Protein AF-G0QC48-F1 (afdb_monomer_lite)

Secondary structure (DSSP, 8-state):
------------HHHHHHHHHTT--HHHHHHHHHHHHHTTTPPPHHHHHHHHHTGGGTTT-EEEE-SS-EEEEEEEEETTEEEEEEE--SSEEEEE-STTSSHHHHHHHHHHHH---TTS-GGGTBPTT-SEEEEEEEETTEEEEEEEETT----------EEEESTTTTS-HHHHHHHHHHHHHH--S-EEEEES-GGGGGG-SEEEEPPPHHHHHHHHHHHHHHHHHHHHHHHHHHHHHHHHHHHHHHHHHHHHHHHHHHHHHHHHHHHHHHHHHHHHHHHHHHHHHHHHHHHHHHHHHHSHHHHHHHHHHHHHHHHHHHHHHHHHHHHHHHHHHHHHHHHHHHHHHHHHHHHHHHHHHHHHHHHHHHHHHHHHHHHHHHHHHHHHHHHHHHHTT-

Foldseek 3Di:
DDDPPDPDDDDDVVVVVVCVVVVHDVVVVVVVVCCVVVVPPPQDPLNVVVCVLLPLLPPPKDKDFAAFDWQWKWKDQWAQDNIDIGGDDKAEEEEEEDPPLCLVLVLVLVCVLGFLCQPPPQVPGGYPPDQKMWMWTHTPVDIRIDIGGPDDGDDGDDDGDIEMEASQVPHDPVVVVVSSVVCRVSPNTYYYYYHHDPVCVVVGPHYHYRDHPVVVVVVVVVVVVVVVVVVVVVVVVVVVVVVVVVVVVVVVVVVVVVVVVVVVVVVVVVVVVVVVVVVVVVVVVVVVVVVVVVVVVVVVPPPDPPVVVVVVVVVVVVVVVVVVVVVVVVVVVVVVVVVVVVVVVVVVVVVVVVVVVVVVVVVVVVVVVVVVVVVVVVVVVVVVVVVVVVPVVPPVPD

pLDDT: mean 70.67, std 15.22, range [28.33, 93.12]

Radius of gyration: 98.23 Å; chains: 1; bounding box: 223×50×259 Å

Sequence (398 aa):
MGEKTKATLYLEEDLVGRAKESDLNMSKIANNALKQQFGIGRETSKQKNLRELLKDVDEDGRLYSFGFKIAGLELENIRAFDELSLDFQDGLNVIYGPNGTGKSSVIQGIASAVTHNATEADDGLLKHDQDSGSAKVRLEKSVMFRQFDRGNQYDSGENSVLLLDTPFAGYGDEYSREMLDRLKKDFDSQIILTTLDGELTDMADNSIRLRSFTEERLVEVRDRIADTENELSYHKERLADVTSEIDELEEEIENLQASRHELGSLEDEREEVQQSIEKTRASVDETRERLESVEASLEDADSERKIGMLEERRDNLSEQLHRESEQLEEYSRRLEDIESDISELDDESENLQDLRDHLEEKLEKRRELEESIEMLKRKHADLCEEHAEIKEAMEVSK

Structure (mmCIF, N/CA/C/O backbone):
data_AF-G0QC48-F1
#
_entry.id   AF-G0QC48-F1
#
loop_
_atom_site.group_PDB
_atom_site.id
_atom_site.type_symbol
_atom_site.label_atom_id
_atom_site.label_alt_id
_atom_site.label_comp_id
_atom_site.label_asym_id
_atom_site.label_entity_id
_atom_site.label_seq_id
_atom_site.pdbx_PDB_ins_code
_atom_site.Cartn_x
_atom_site.Cartn_y
_atom_site.Cartn_z
_atom_site.occupancy
_atom_site.B_iso_or_equiv
_atom_site.auth_seq_id
_atom_site.auth_comp_id
_atom_site.auth_asym_id
_atom_site.auth_atom_id
_atom_site.pdbx_PDB_model_num
ATOM 1 N N . MET A 1 1 ? 50.191 -24.811 -55.128 1.00 35.31 1 MET A N 1
ATOM 2 C CA . MET A 1 1 ? 51.023 -24.648 -56.343 1.00 35.31 1 MET A CA 1
ATOM 3 C C . MET A 1 1 ? 50.129 -24.845 -57.555 1.00 35.31 1 MET A C 1
ATOM 5 O O . MET A 1 1 ? 49.633 -25.948 -57.721 1.00 35.31 1 MET A O 1
ATOM 9 N N . GLY A 1 2 ? 49.878 -23.805 -58.355 1.00 36.72 2 GLY A N 1
ATOM 10 C CA . GLY A 1 2 ? 49.155 -23.963 -59.622 1.00 36.72 2 GLY A CA 1
ATOM 11 C C . GLY A 1 2 ? 50.062 -24.562 -60.699 1.00 36.72 2 GLY A C 1
ATOM 12 O O . GLY A 1 2 ? 51.227 -24.171 -60.806 1.00 36.72 2 GLY A O 1
ATOM 13 N N . GLU A 1 3 ? 49.549 -25.508 -61.484 1.00 34.41 3 GLU A N 1
ATOM 14 C CA . GLU A 1 3 ? 50.292 -26.085 -62.605 1.00 34.41 3 GLU A CA 1
ATOM 15 C C . GLU A 1 3 ? 50.583 -25.019 -63.667 1.00 34.41 3 GLU A C 1
ATOM 17 O O . GLU A 1 3 ? 49.679 -24.429 -64.258 1.00 34.41 3 GLU A O 1
ATOM 22 N N . LYS A 1 4 ? 51.869 -24.797 -63.958 1.00 32.19 4 LYS A N 1
ATOM 23 C CA . LYS A 1 4 ? 52.279 -24.033 -65.139 1.00 32.19 4 LYS A CA 1
ATOM 24 C C . LYS A 1 4 ? 52.025 -24.893 -66.375 1.00 32.19 4 LYS A C 1
ATOM 26 O O . LYS A 1 4 ? 52.878 -25.709 -66.731 1.00 32.19 4 LYS A O 1
ATOM 31 N N . THR A 1 5 ? 50.890 -24.689 -67.039 1.00 35.16 5 THR A N 1
ATOM 32 C CA . THR A 1 5 ? 50.583 -25.268 -68.354 1.00 35.16 5 THR A CA 1
ATOM 33 C C . THR A 1 5 ? 51.610 -24.806 -69.389 1.00 35.16 5 THR A C 1
ATOM 35 O O . THR A 1 5 ? 51.485 -23.765 -70.033 1.00 35.16 5 THR A O 1
ATOM 38 N N . LYS A 1 6 ? 52.680 -25.592 -69.552 1.00 35.59 6 LYS A N 1
ATOM 39 C CA . LYS A 1 6 ? 53.663 -25.398 -70.618 1.00 35.59 6 LYS A CA 1
ATOM 40 C C . LYS A 1 6 ? 53.018 -25.755 -71.955 1.00 35.59 6 LYS A C 1
ATOM 42 O O . LYS A 1 6 ? 52.910 -26.929 -72.295 1.00 35.59 6 LYS A O 1
ATOM 47 N N . ALA A 1 7 ? 52.637 -24.742 -72.726 1.00 41.44 7 ALA A N 1
ATOM 48 C CA . ALA A 1 7 ? 52.354 -24.917 -74.143 1.00 41.44 7 ALA A CA 1
ATOM 49 C C . ALA A 1 7 ? 53.651 -25.333 -74.863 1.00 41.44 7 ALA A C 1
ATOM 51 O O . ALA A 1 7 ? 54.568 -24.526 -75.033 1.00 41.44 7 ALA A O 1
ATOM 52 N N . THR A 1 8 ? 53.747 -26.603 -75.253 1.00 46.78 8 THR A N 1
ATOM 53 C CA . THR A 1 8 ? 54.908 -27.136 -75.977 1.00 46.78 8 THR A CA 1
ATOM 54 C C . THR A 1 8 ? 54.775 -26.811 -77.462 1.00 46.78 8 THR A C 1
ATOM 56 O O . THR A 1 8 ? 54.132 -27.537 -78.217 1.00 46.78 8 THR A O 1
ATOM 59 N N . LEU A 1 9 ? 55.380 -25.700 -77.883 1.00 54.69 9 LEU A N 1
ATOM 60 C CA . LEU A 1 9 ? 55.543 -25.361 -79.296 1.00 54.69 9 LEU A CA 1
ATOM 61 C C . LEU A 1 9 ? 56.585 -26.288 -79.931 1.00 54.69 9 LEU A C 1
ATOM 63 O O . LEU A 1 9 ? 57.765 -26.229 -79.586 1.00 54.69 9 LEU A O 1
ATOM 67 N N . TYR A 1 10 ? 56.145 -27.123 -80.872 1.00 53.78 10 TYR A N 1
ATOM 68 C CA . TYR A 1 10 ? 57.042 -27.883 -81.737 1.00 53.78 10 TYR A CA 1
ATOM 69 C C . TYR A 1 10 ? 57.706 -26.926 -82.733 1.00 53.78 10 TYR A C 1
ATOM 71 O O . TYR A 1 10 ? 57.051 -26.384 -83.621 1.00 53.78 10 TYR A O 1
ATOM 79 N N . LEU A 1 11 ? 59.007 -26.708 -82.554 1.00 61.16 11 LEU A N 1
ATOM 80 C CA . LEU A 1 11 ? 59.879 -26.010 -83.496 1.00 61.16 11 LEU A CA 1
ATOM 81 C C . LEU A 1 11 ? 60.724 -27.056 -84.232 1.00 61.16 11 LEU A C 1
ATOM 83 O O . LEU A 1 11 ? 61.156 -28.030 -83.616 1.00 61.16 11 LEU A O 1
ATOM 87 N N . GLU A 1 12 ? 60.968 -26.854 -85.526 1.00 64.69 12 GLU A N 1
ATOM 88 C CA . GLU A 1 12 ? 61.819 -27.747 -86.324 1.00 64.69 12 GLU A CA 1
ATOM 89 C C . GLU A 1 12 ? 63.252 -27.788 -85.762 1.00 64.69 12 GLU A C 1
ATOM 91 O O . GLU A 1 12 ? 63.809 -26.751 -85.384 1.00 64.69 12 GLU A O 1
ATOM 96 N N . GLU A 1 13 ? 63.864 -28.976 -85.704 1.00 61.56 13 GLU A N 1
ATOM 97 C CA . GLU A 1 13 ? 65.169 -29.170 -85.047 1.00 61.56 13 GLU A CA 1
ATOM 98 C C . GLU A 1 13 ? 66.283 -28.304 -85.663 1.00 61.56 13 GLU A C 1
ATOM 100 O O . GLU A 1 13 ? 67.092 -27.740 -84.924 1.00 61.56 13 GLU A O 1
ATOM 105 N N . ASP A 1 14 ? 66.263 -28.095 -86.983 1.00 65.75 14 ASP A N 1
ATOM 106 C CA . ASP A 1 14 ? 67.197 -27.220 -87.710 1.00 65.75 14 ASP A CA 1
ATOM 107 C C . ASP A 1 14 ? 67.152 -25.755 -87.232 1.00 65.75 14 ASP A C 1
ATOM 109 O O . ASP A 1 14 ? 68.189 -25.088 -87.139 1.00 65.75 14 ASP A O 1
ATOM 113 N N . LEU A 1 15 ? 65.965 -25.241 -86.885 1.00 64.81 15 LEU A N 1
ATOM 114 C CA . LEU A 1 15 ? 65.803 -23.888 -86.340 1.00 64.81 15 LEU A CA 1
ATOM 115 C C . LEU A 1 15 ? 66.321 -23.801 -84.900 1.00 64.81 15 LEU A C 1
ATOM 117 O O . LEU A 1 15 ? 66.942 -22.805 -84.526 1.00 64.81 15 LEU A O 1
ATOM 121 N N . VAL A 1 16 ? 66.110 -24.849 -84.099 1.00 63.38 16 VAL A N 1
ATOM 122 C CA . VAL A 1 16 ? 66.624 -24.928 -82.722 1.00 63.38 16 VAL A CA 1
ATOM 123 C C . VAL A 1 16 ? 68.153 -25.052 -82.707 1.00 63.38 16 VAL A C 1
ATOM 125 O O . VAL A 1 16 ? 68.798 -24.451 -81.845 1.00 63.38 16 VAL A O 1
ATOM 128 N N . GLY A 1 17 ? 68.740 -25.776 -83.665 1.00 63.16 17 GLY A N 1
ATOM 129 C CA . GLY A 1 17 ? 70.189 -25.868 -83.861 1.00 63.16 17 GLY A CA 1
ATOM 130 C C . GLY A 1 17 ? 70.817 -24.506 -84.162 1.00 63.16 17 GLY A C 1
ATOM 131 O O . GLY A 1 17 ? 71.626 -24.012 -83.376 1.00 63.16 17 GLY A O 1
ATOM 132 N N . ARG A 1 18 ? 70.367 -23.841 -85.235 1.00 68.38 18 ARG A N 1
ATOM 133 C CA . ARG A 1 18 ? 70.901 -22.528 -85.654 1.00 68.38 18 ARG A CA 1
ATOM 134 C C . ARG A 1 18 ? 70.722 -21.432 -84.602 1.00 68.38 18 ARG A C 1
ATOM 136 O O . ARG A 1 18 ? 71.578 -20.559 -84.463 1.00 68.38 18 ARG A O 1
ATOM 143 N N . ALA A 1 19 ? 69.630 -21.470 -83.837 1.00 62.47 19 ALA A N 1
ATOM 144 C CA . ALA A 1 19 ? 69.401 -20.502 -82.768 1.00 62.47 19 ALA A CA 1
ATOM 145 C C . ALA A 1 19 ? 70.365 -20.677 -81.582 1.00 62.47 19 ALA A C 1
ATOM 147 O O . ALA A 1 19 ? 70.787 -19.678 -81.003 1.00 62.47 19 ALA A O 1
ATOM 148 N N . LYS A 1 20 ? 70.758 -21.918 -81.251 1.00 65.50 20 LYS A N 1
ATOM 149 C CA . LYS A 1 20 ? 71.788 -22.191 -80.231 1.00 65.50 20 LYS A CA 1
ATOM 150 C C . LYS A 1 20 ? 73.176 -21.730 -80.672 1.00 65.50 20 LYS A C 1
ATOM 152 O O . LYS A 1 20 ? 73.901 -21.175 -79.858 1.00 65.50 20 LYS A O 1
ATOM 157 N N . GLU A 1 21 ? 73.527 -21.910 -81.945 1.00 72.00 21 GLU A N 1
ATOM 158 C CA . GLU A 1 21 ? 74.796 -21.409 -82.505 1.00 72.00 21 GLU A CA 1
ATOM 159 C C . GLU A 1 21 ? 74.874 -19.871 -82.530 1.00 72.00 21 GLU A C 1
ATOM 161 O O . GLU A 1 21 ? 75.965 -19.309 -82.507 1.00 72.00 21 GLU A O 1
ATOM 166 N N . SER A 1 22 ? 73.721 -19.193 -82.539 1.00 69.31 22 SER A N 1
ATOM 167 C CA . SER A 1 22 ? 73.606 -17.727 -82.598 1.00 69.31 22 SER A CA 1
ATOM 168 C C . SER A 1 22 ? 73.325 -17.058 -81.238 1.00 69.31 22 SER A C 1
ATOM 170 O O . SER A 1 22 ? 73.040 -15.864 -81.205 1.00 69.31 22 SER A O 1
ATOM 172 N N . ASP A 1 23 ? 73.336 -17.820 -80.137 1.00 66.81 23 ASP A N 1
ATOM 173 C CA . ASP A 1 23 ? 72.950 -17.397 -78.772 1.00 66.81 23 ASP A CA 1
ATOM 174 C C . ASP A 1 23 ? 71.567 -16.700 -78.681 1.00 66.81 23 ASP A C 1
ATOM 176 O O . ASP A 1 23 ? 71.320 -15.782 -77.894 1.00 66.81 23 ASP A O 1
ATOM 180 N N . LEU A 1 24 ? 70.616 -17.136 -79.519 1.00 64.69 24 LEU A N 1
ATOM 181 C CA . LEU A 1 24 ? 69.270 -16.568 -79.596 1.00 64.69 24 LEU A CA 1
ATOM 182 C C . LEU A 1 24 ? 68.281 -17.343 -78.717 1.00 64.69 24 LEU A C 1
ATOM 184 O O . LEU A 1 24 ? 67.951 -18.505 -78.963 1.00 64.69 24 LEU A O 1
ATOM 188 N N . ASN A 1 25 ? 67.722 -16.667 -77.710 1.00 71.81 25 ASN A N 1
ATOM 189 C CA . ASN A 1 25 ? 66.714 -17.250 -76.824 1.00 71.81 25 ASN A CA 1
ATOM 190 C C . ASN A 1 25 ? 65.349 -17.391 -77.530 1.00 71.81 25 ASN A C 1
ATOM 192 O O . ASN A 1 25 ? 64.487 -16.509 -77.455 1.00 71.81 25 ASN A O 1
ATOM 196 N N . MET A 1 26 ? 65.145 -18.532 -78.194 1.00 60.62 26 MET A N 1
ATOM 197 C CA . MET A 1 26 ? 63.931 -18.846 -78.961 1.00 60.62 26 MET A CA 1
ATOM 198 C C . MET A 1 26 ? 62.640 -18.738 -78.145 1.00 60.62 26 MET A C 1
ATOM 200 O O . MET A 1 26 ? 61.640 -18.256 -78.667 1.00 60.62 26 MET A O 1
ATOM 204 N N . SER A 1 27 ? 62.648 -19.095 -76.858 1.00 57.28 27 SER A N 1
ATOM 205 C CA . SER A 1 27 ? 61.470 -18.960 -75.985 1.00 57.28 27 SER A CA 1
ATOM 206 C C . SER A 1 27 ? 61.060 -17.499 -75.771 1.00 57.28 27 SER A C 1
ATOM 208 O O . SER A 1 27 ? 59.871 -17.202 -75.646 1.00 57.28 27 SER A O 1
ATOM 210 N N . LYS A 1 28 ? 62.032 -16.576 -75.744 1.00 59.72 28 LYS A N 1
ATOM 211 C CA . LYS A 1 28 ? 61.796 -15.128 -75.645 1.00 59.72 28 LYS A CA 1
ATOM 212 C C . LYS A 1 28 ? 61.317 -14.550 -76.980 1.00 59.72 28 LYS A C 1
ATOM 214 O O . LYS A 1 28 ? 60.398 -13.736 -76.987 1.00 59.72 28 LYS A O 1
ATOM 219 N N . ILE A 1 29 ? 61.883 -15.012 -78.098 1.00 67.50 29 ILE A N 1
ATOM 220 C CA . ILE A 1 29 ? 61.467 -14.612 -79.454 1.00 67.50 29 ILE A CA 1
ATOM 221 C C . ILE A 1 29 ? 60.038 -15.092 -79.743 1.00 67.50 29 ILE A C 1
ATOM 223 O O . ILE A 1 29 ? 59.205 -14.285 -80.143 1.00 67.50 29 ILE A O 1
ATOM 227 N N . ALA A 1 30 ? 59.719 -16.358 -79.457 1.00 60.59 30 ALA A N 1
ATOM 228 C CA . ALA A 1 30 ? 58.382 -16.921 -79.632 1.00 60.59 30 ALA A CA 1
ATOM 229 C C . ALA A 1 30 ? 57.335 -16.208 -78.758 1.00 60.59 30 ALA A C 1
ATOM 231 O O . ALA A 1 30 ? 56.290 -15.815 -79.267 1.00 60.59 30 ALA A O 1
ATOM 232 N N . ASN A 1 31 ? 57.626 -15.952 -77.473 1.00 53.94 31 ASN A N 1
ATOM 233 C CA . ASN A 1 31 ? 56.728 -15.162 -76.617 1.00 53.94 31 ASN A CA 1
ATOM 234 C C . ASN A 1 31 ? 56.501 -13.743 -77.153 1.00 53.94 31 ASN A C 1
ATOM 236 O O . ASN A 1 31 ? 55.373 -13.257 -77.133 1.00 53.94 31 ASN A O 1
ATOM 240 N N . ASN A 1 32 ? 57.549 -13.073 -77.636 1.00 58.62 32 ASN A N 1
ATOM 241 C CA . ASN A 1 32 ? 57.418 -11.727 -78.188 1.00 58.62 32 ASN A CA 1
ATOM 242 C C . ASN A 1 32 ? 56.622 -11.725 -79.501 1.00 58.62 32 ASN A C 1
ATOM 244 O O . ASN A 1 32 ? 55.755 -10.871 -79.665 1.00 58.62 32 ASN A O 1
ATOM 248 N N . ALA A 1 33 ? 56.845 -12.699 -80.389 1.00 59.97 33 ALA A N 1
ATOM 249 C CA . ALA A 1 33 ? 56.072 -12.862 -81.618 1.00 59.97 33 ALA A CA 1
ATOM 250 C C . ALA A 1 33 ? 54.585 -13.126 -81.322 1.00 59.97 33 ALA A C 1
ATOM 252 O O . ALA A 1 33 ? 53.726 -12.454 -81.886 1.00 59.97 33 ALA A O 1
ATOM 253 N N . LEU A 1 34 ? 54.276 -14.013 -80.367 1.00 54.00 34 LEU A N 1
ATOM 254 C CA . LEU A 1 34 ? 52.905 -14.269 -79.913 1.00 54.00 34 LEU A CA 1
ATOM 255 C C . LEU A 1 34 ? 52.258 -13.004 -79.327 1.00 54.00 34 LEU A C 1
ATOM 257 O O . LEU A 1 34 ? 51.160 -12.637 -79.737 1.00 54.00 34 LEU A O 1
ATOM 261 N N . LYS A 1 35 ? 52.942 -12.279 -78.432 1.00 53.28 35 LYS A N 1
ATOM 262 C CA . LYS A 1 35 ? 52.439 -11.001 -77.891 1.00 53.28 35 LYS A CA 1
ATOM 263 C C . LYS A 1 35 ? 52.170 -9.969 -78.991 1.00 53.28 35 LYS A C 1
ATOM 265 O O . LYS A 1 35 ? 51.154 -9.282 -78.950 1.00 53.28 35 LYS A O 1
ATOM 270 N N . GLN A 1 36 ? 53.041 -9.887 -79.995 1.00 58.75 36 GLN A N 1
ATOM 271 C CA . GLN A 1 36 ? 52.912 -8.942 -81.104 1.00 58.75 36 GLN A CA 1
ATOM 272 C C . GLN A 1 36 ? 51.790 -9.330 -82.086 1.00 58.75 36 GLN A C 1
ATOM 274 O O . GLN A 1 36 ? 51.101 -8.444 -82.591 1.00 58.75 36 GLN A O 1
ATOM 279 N N . GLN A 1 37 ? 51.577 -10.631 -82.314 1.00 50.16 37 GLN A N 1
ATOM 280 C CA . GLN A 1 37 ? 50.543 -11.183 -83.197 1.00 50.16 37 GLN A CA 1
ATOM 281 C C . GLN A 1 37 ? 49.141 -11.164 -82.563 1.00 50.16 37 GLN A C 1
ATOM 283 O O . GLN A 1 37 ? 48.168 -10.884 -83.258 1.00 50.16 37 GLN A O 1
ATOM 288 N N . PHE A 1 38 ? 49.034 -11.409 -81.253 1.00 48.25 38 PHE A N 1
ATOM 289 C CA . PHE A 1 38 ? 47.768 -11.383 -80.505 1.00 48.25 38 PHE A CA 1
ATOM 290 C C . PHE A 1 38 ? 47.474 -10.036 -79.818 1.00 48.25 38 PHE A C 1
ATOM 292 O O . PHE A 1 38 ? 46.458 -9.899 -79.146 1.00 48.25 38 PHE A O 1
ATOM 299 N N . GLY A 1 39 ? 48.349 -9.033 -79.963 1.00 45.41 39 GLY A N 1
ATOM 300 C CA . GLY A 1 39 ? 48.166 -7.695 -79.382 1.00 45.41 39 GLY A CA 1
ATOM 301 C C . GLY A 1 39 ? 48.256 -7.629 -77.851 1.00 45.41 39 GLY A C 1
ATOM 302 O O . GLY A 1 39 ? 47.938 -6.593 -77.270 1.00 45.41 39 GLY A O 1
ATOM 303 N N . ILE A 1 40 ? 48.697 -8.703 -77.192 1.00 44.69 40 ILE A N 1
ATOM 304 C CA . ILE A 1 40 ? 48.743 -8.822 -75.730 1.00 44.69 40 ILE A CA 1
ATOM 305 C C . ILE A 1 40 ? 49.795 -7.849 -75.179 1.00 44.69 40 ILE A C 1
ATOM 307 O O . ILE A 1 40 ? 50.997 -8.040 -75.378 1.00 44.69 40 ILE A O 1
ATOM 311 N N . GLY A 1 41 ? 49.327 -6.807 -74.486 1.00 43.38 41 GLY A N 1
ATOM 312 C CA . GLY A 1 41 ? 50.147 -5.698 -73.984 1.00 43.38 41 GLY A CA 1
ATOM 313 C C . GLY A 1 41 ? 50.075 -4.406 -74.812 1.00 43.38 41 GLY A C 1
ATOM 314 O O . GLY A 1 41 ? 50.808 -3.468 -74.514 1.00 43.38 41 GLY A O 1
ATOM 315 N N . ARG A 1 42 ? 49.210 -4.318 -75.835 1.00 43.47 42 ARG A N 1
ATOM 316 C CA . ARG A 1 42 ? 48.803 -3.025 -76.413 1.00 43.47 42 ARG A CA 1
ATOM 317 C C . ARG A 1 42 ? 47.583 -2.488 -75.665 1.00 43.47 42 ARG A C 1
ATOM 319 O O . ARG A 1 42 ? 46.558 -3.158 -75.615 1.00 43.47 42 ARG A O 1
ATOM 326 N N . GLU A 1 43 ? 47.699 -1.270 -75.143 1.00 46.03 43 GLU A N 1
ATOM 327 C CA . GLU A 1 43 ? 46.579 -0.493 -74.596 1.00 46.03 43 GLU A CA 1
ATOM 328 C C . GLU A 1 43 ? 45.493 -0.358 -75.682 1.00 46.03 43 GLU A C 1
ATOM 330 O O . GLU A 1 43 ? 45.754 0.118 -76.791 1.00 46.03 43 GLU A O 1
ATOM 335 N N . THR A 1 44 ? 44.288 -0.857 -75.403 1.00 51.03 44 THR A N 1
ATOM 336 C CA . THR A 1 44 ? 43.160 -0.786 -76.345 1.00 51.03 44 THR A CA 1
ATOM 337 C C . THR A 1 44 ? 42.665 0.651 -76.489 1.00 51.03 44 THR A C 1
ATOM 339 O O . THR A 1 44 ? 42.805 1.454 -75.569 1.00 51.03 44 THR A O 1
ATOM 342 N N . SER A 1 45 ? 42.000 0.985 -77.600 1.00 50.91 45 SER A N 1
ATOM 343 C CA . SER A 1 45 ? 41.400 2.319 -77.770 1.00 50.91 45 SER A CA 1
ATOM 344 C C . SER A 1 45 ? 40.415 2.670 -76.646 1.00 50.91 45 SER A C 1
ATOM 346 O O . SER A 1 45 ? 40.378 3.818 -76.223 1.00 50.91 45 SER A O 1
ATOM 348 N N . LYS A 1 46 ? 39.675 1.684 -76.103 1.00 48.38 46 LYS A N 1
ATOM 349 C CA . LYS A 1 46 ? 38.819 1.881 -74.919 1.00 48.38 46 LYS A CA 1
ATOM 350 C C . LYS A 1 46 ? 39.644 2.227 -73.670 1.00 48.38 46 LYS A C 1
ATOM 352 O O . LYS A 1 46 ? 39.333 3.209 -73.011 1.00 48.38 46 LYS A O 1
ATOM 357 N N .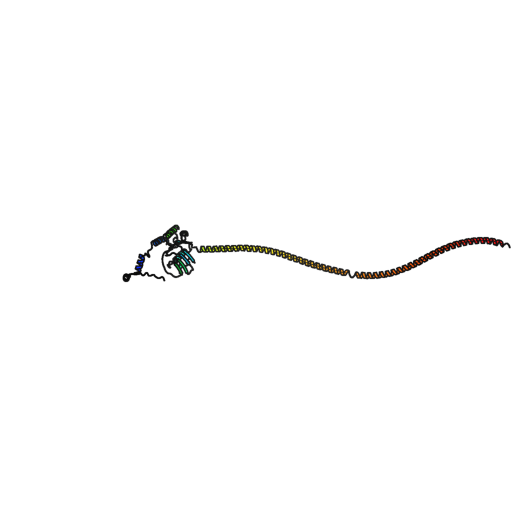 GLN A 1 47 ? 40.715 1.484 -73.371 1.00 46.53 47 GLN A N 1
ATOM 358 C CA . GLN A 1 47 ? 41.603 1.779 -72.231 1.00 46.53 47 GLN A CA 1
ATOM 359 C C . GLN A 1 47 ? 42.305 3.134 -72.372 1.00 46.53 47 GLN A C 1
ATOM 361 O O . GLN A 1 47 ? 42.406 3.869 -71.395 1.00 46.53 47 GLN A O 1
ATOM 366 N N . LYS A 1 48 ? 42.741 3.495 -73.583 1.00 52.19 48 LYS A N 1
ATOM 367 C CA . LYS A 1 48 ? 43.362 4.792 -73.857 1.00 52.19 48 LYS A CA 1
ATOM 368 C C . LYS A 1 48 ? 42.372 5.948 -73.676 1.00 52.19 48 LYS A C 1
ATOM 370 O O . LYS A 1 48 ? 42.724 6.930 -73.033 1.00 52.19 48 LYS A O 1
ATOM 375 N N . ASN A 1 49 ? 41.145 5.819 -74.189 1.00 54.41 49 ASN A N 1
ATOM 376 C CA . ASN A 1 49 ? 40.090 6.818 -73.998 1.00 54.41 49 ASN A CA 1
ATOM 377 C C . ASN A 1 49 ? 39.697 6.946 -72.520 1.00 54.41 49 ASN A C 1
ATOM 379 O O . ASN A 1 49 ? 39.597 8.058 -72.020 1.00 54.41 49 ASN A O 1
ATOM 383 N N . LEU A 1 50 ? 39.537 5.823 -71.810 1.00 53.75 50 LEU A N 1
ATOM 384 C CA . LEU A 1 50 ? 39.253 5.801 -70.373 1.00 53.75 50 LEU A CA 1
ATOM 385 C C . LEU A 1 50 ? 40.357 6.520 -69.586 1.00 53.75 50 LEU A C 1
ATOM 387 O O . LEU A 1 50 ? 40.076 7.381 -68.763 1.00 53.75 50 LEU A O 1
ATOM 391 N N . ARG A 1 51 ? 41.623 6.219 -69.890 1.00 54.72 51 ARG A N 1
ATOM 392 C CA . ARG A 1 51 ? 42.780 6.881 -69.283 1.00 54.72 51 ARG A CA 1
ATOM 393 C C . ARG A 1 51 ? 42.843 8.369 -69.612 1.00 54.72 51 ARG A C 1
ATOM 395 O O . ARG A 1 51 ? 43.294 9.141 -68.785 1.00 54.72 51 ARG A O 1
ATOM 402 N N . GLU A 1 52 ? 42.422 8.776 -70.805 1.00 57.78 52 GLU A N 1
ATOM 403 C CA . GLU A 1 52 ? 42.369 10.182 -71.211 1.00 57.78 52 GLU A CA 1
ATOM 404 C C . GLU A 1 52 ? 41.233 10.950 -70.525 1.00 57.78 52 GLU A C 1
ATOM 406 O O . GLU A 1 52 ? 41.455 12.080 -70.112 1.00 57.78 52 GLU A O 1
ATOM 411 N N . LEU A 1 53 ? 40.074 10.314 -70.328 1.00 58.00 53 LEU A N 1
ATOM 412 C CA . LEU A 1 53 ? 38.917 10.861 -69.611 1.00 58.00 53 LEU A CA 1
ATOM 413 C C . LEU A 1 53 ? 39.144 10.939 -68.090 1.00 58.00 53 LEU A C 1
ATOM 415 O O . LEU A 1 53 ? 38.560 11.788 -67.427 1.00 58.00 53 LEU A O 1
ATOM 419 N N . LEU A 1 54 ? 40.007 10.077 -67.545 1.00 53.78 54 LEU A N 1
ATOM 420 C CA . LEU A 1 54 ? 40.337 10.018 -66.116 1.00 53.78 54 LEU A CA 1
ATOM 421 C C . LEU A 1 54 ? 41.635 10.755 -65.734 1.00 53.78 54 LEU A C 1
ATOM 423 O O . LEU A 1 54 ? 41.956 10.799 -64.552 1.00 53.78 54 LEU A O 1
ATOM 427 N N . LYS A 1 55 ? 42.361 11.372 -66.682 1.00 56.91 55 LYS A N 1
ATOM 428 C CA . LYS A 1 55 ? 43.515 12.250 -66.367 1.00 56.91 55 LYS A CA 1
ATOM 429 C C . LYS A 1 55 ? 43.130 13.389 -65.426 1.00 56.91 55 LYS A C 1
ATOM 431 O O . LYS A 1 55 ? 43.902 13.726 -64.541 1.00 56.91 55 LYS A O 1
ATOM 436 N N . ASP A 1 56 ? 41.939 13.944 -65.628 1.00 50.41 56 ASP A N 1
ATOM 437 C CA . ASP A 1 56 ? 41.435 15.089 -64.870 1.00 50.41 56 ASP A CA 1
ATOM 438 C C . ASP A 1 56 ? 40.877 14.668 -63.492 1.00 50.41 56 ASP A C 1
ATOM 440 O O . ASP A 1 56 ? 40.553 15.515 -62.676 1.00 50.41 56 ASP A O 1
ATOM 444 N N . VAL A 1 57 ? 40.769 13.361 -63.217 1.00 52.53 57 VAL A N 1
ATOM 445 C CA . VAL A 1 57 ? 40.264 12.783 -61.952 1.00 52.53 57 VAL A CA 1
ATOM 446 C C . VAL A 1 57 ? 41.408 12.430 -60.977 1.00 52.53 57 VAL A C 1
ATOM 448 O O . VAL A 1 57 ? 41.183 12.221 -59.784 1.00 52.53 57 VAL A O 1
ATOM 451 N N . ASP A 1 58 ? 42.643 12.378 -61.481 1.00 46.91 58 ASP A N 1
ATOM 452 C CA . ASP A 1 58 ? 43.830 11.803 -60.824 1.00 46.91 58 ASP A CA 1
ATOM 453 C C . ASP A 1 58 ? 44.549 12.778 -59.859 1.00 46.91 58 ASP A C 1
ATOM 455 O O . ASP A 1 58 ? 45.591 12.432 -59.307 1.00 46.91 58 ASP A O 1
ATOM 459 N N . GLU A 1 59 ? 44.037 14.004 -59.651 1.00 46.41 59 GLU A N 1
ATOM 460 C CA . GLU A 1 59 ? 44.680 14.988 -58.752 1.00 46.41 59 GLU A CA 1
ATOM 461 C C . GLU A 1 59 ? 44.442 14.698 -57.253 1.00 46.41 59 GLU A C 1
ATOM 463 O O . GLU A 1 59 ? 45.324 14.981 -56.446 1.00 46.41 59 GLU A O 1
ATOM 468 N N . ASP A 1 60 ? 43.315 14.068 -56.887 1.00 44.16 60 ASP A N 1
ATOM 469 C CA . ASP A 1 60 ? 42.997 13.639 -55.504 1.00 44.16 60 ASP A CA 1
ATOM 470 C C . ASP A 1 60 ? 42.292 12.258 -55.415 1.00 44.16 60 ASP A C 1
ATOM 472 O O . ASP A 1 60 ? 42.297 11.616 -54.358 1.00 44.16 60 ASP A O 1
ATOM 476 N N . GLY A 1 61 ? 41.662 11.775 -56.497 1.00 48.50 61 GLY A N 1
ATOM 477 C CA . GLY A 1 61 ? 40.842 10.558 -56.495 1.00 48.50 61 GLY A CA 1
ATOM 478 C C . GLY A 1 61 ? 41.637 9.273 -56.749 1.00 48.50 61 GLY A C 1
ATOM 479 O O . GLY A 1 61 ? 42.534 9.237 -57.585 1.00 48.50 61 GLY A O 1
ATOM 480 N N . ARG A 1 62 ? 41.286 8.163 -56.078 1.00 56.47 62 ARG A N 1
ATOM 481 C CA . ARG A 1 62 ? 41.935 6.858 -56.336 1.00 56.47 62 ARG A CA 1
ATOM 482 C C . ARG A 1 62 ? 41.171 6.039 -57.367 1.00 56.47 62 ARG A C 1
ATOM 484 O O . ARG A 1 62 ? 40.011 5.687 -57.142 1.00 56.47 62 ARG A O 1
ATOM 491 N N . LEU A 1 63 ? 41.864 5.667 -58.441 1.00 57.78 63 LEU A N 1
ATOM 492 C CA . LEU A 1 63 ? 41.356 4.820 -59.516 1.00 57.78 63 LEU A CA 1
ATOM 493 C C . LEU A 1 63 ? 41.913 3.392 -59.435 1.00 57.78 63 LEU A C 1
ATOM 495 O O . LEU A 1 63 ? 43.126 3.194 -59.378 1.00 57.78 63 LEU A O 1
ATOM 499 N N . TYR A 1 64 ? 41.041 2.386 -59.535 1.00 60.09 64 TYR A N 1
ATOM 500 C CA . TYR A 1 64 ? 41.455 0.982 -59.642 1.00 60.09 64 TYR A CA 1
ATOM 501 C C . TYR A 1 64 ? 40.799 0.241 -60.815 1.00 60.09 64 TYR A C 1
ATOM 503 O O . TYR A 1 64 ? 39.786 0.682 -61.355 1.00 60.09 64 TYR A O 1
ATOM 511 N N . SER A 1 65 ? 41.392 -0.899 -61.208 1.00 54.75 65 SER A N 1
ATOM 512 C CA . SER A 1 65 ? 40.903 -1.773 -62.284 1.00 54.75 65 SER A CA 1
ATOM 513 C C . SER A 1 65 ? 41.097 -3.283 -61.977 1.00 54.75 65 SER A C 1
ATOM 515 O O . SER A 1 65 ? 42.226 -3.761 -62.005 1.00 54.75 65 SER A O 1
ATOM 517 N N . PHE A 1 66 ? 40.013 -4.059 -61.740 1.00 59.22 66 PHE A N 1
ATOM 518 C CA . PHE A 1 66 ? 39.983 -5.532 -61.478 1.00 59.22 66 PHE A CA 1
ATOM 519 C C . PHE A 1 66 ? 39.081 -6.415 -62.388 1.00 59.22 66 PHE A C 1
ATOM 521 O O . PHE A 1 66 ? 37.907 -6.162 -62.538 1.00 59.22 66 PHE A O 1
ATOM 528 N N . GLY A 1 67 ? 39.588 -7.482 -63.024 1.00 52.94 67 GLY A N 1
ATOM 529 C CA . GLY A 1 67 ? 39.006 -8.089 -64.260 1.00 52.94 67 GLY A CA 1
ATOM 530 C C . GLY A 1 67 ? 37.714 -8.894 -64.176 1.00 52.94 67 GLY A C 1
ATOM 531 O O . GLY A 1 67 ? 37.532 -9.837 -64.945 1.00 52.94 67 GLY A O 1
ATOM 532 N N . PHE A 1 68 ? 36.890 -8.615 -63.186 1.00 63.66 68 PHE A N 1
ATOM 533 C CA . PHE A 1 68 ? 35.863 -9.488 -62.667 1.00 63.66 68 PHE A CA 1
ATOM 534 C C . PHE A 1 68 ? 34.878 -8.640 -61.871 1.00 63.66 68 PHE A C 1
ATOM 536 O O . PHE A 1 68 ? 35.275 -7.679 -61.220 1.00 63.66 68 PHE A O 1
ATOM 543 N N . LYS A 1 69 ? 33.599 -9.004 -61.882 1.00 69.81 69 LYS A N 1
ATOM 544 C CA . LYS A 1 69 ? 32.598 -8.314 -61.068 1.00 69.81 69 LYS A CA 1
ATOM 545 C C . LYS A 1 69 ? 32.701 -8.716 -59.601 1.00 69.81 69 LYS A C 1
ATOM 547 O O . LYS A 1 69 ? 32.955 -9.882 -59.281 1.00 69.81 69 LYS A O 1
ATOM 552 N N . ILE A 1 70 ? 32.429 -7.755 -58.734 1.00 77.75 70 ILE A N 1
ATOM 553 C CA . ILE A 1 70 ? 32.341 -7.903 -57.287 1.00 77.75 70 ILE A CA 1
ATOM 554 C C . ILE A 1 70 ? 30.862 -8.054 -56.925 1.00 77.75 70 ILE A C 1
ATOM 556 O O . ILE A 1 70 ? 30.050 -7.199 -57.251 1.00 77.75 70 ILE A O 1
ATOM 560 N N . ALA A 1 71 ? 30.510 -9.146 -56.256 1.00 82.81 71 ALA A N 1
ATOM 561 C CA . ALA A 1 71 ? 29.160 -9.413 -55.762 1.00 82.81 71 ALA A CA 1
ATOM 562 C C . ALA A 1 71 ? 28.952 -8.908 -54.324 1.00 82.81 71 ALA A C 1
ATOM 564 O O . ALA A 1 71 ? 27.830 -8.611 -53.931 1.00 82.81 71 ALA A O 1
ATOM 565 N N . GLY A 1 72 ? 30.020 -8.803 -53.529 1.00 84.69 72 GLY A N 1
ATOM 566 C CA . GLY A 1 72 ? 29.930 -8.326 -52.151 1.00 84.69 72 GLY A CA 1
ATOM 567 C C . GLY A 1 72 ? 31.288 -8.143 -51.484 1.00 84.69 72 GLY A C 1
ATOM 568 O O . GLY A 1 72 ? 32.313 -8.617 -51.981 1.00 84.69 72 GLY A O 1
ATOM 569 N N . LEU A 1 73 ? 31.278 -7.463 -50.344 1.00 86.88 73 LEU A N 1
ATOM 570 C CA . LEU A 1 73 ? 32.429 -7.225 -49.486 1.00 86.88 73 LEU A CA 1
ATOM 571 C C . LEU A 1 73 ? 32.049 -7.504 -48.035 1.00 86.88 73 LEU A C 1
ATOM 573 O O . LEU A 1 73 ? 31.064 -6.965 -47.542 1.00 86.88 73 LEU A O 1
ATOM 577 N N . GLU A 1 74 ? 32.882 -8.274 -47.351 1.00 84.00 74 GLU A N 1
ATOM 578 C CA . GLU A 1 74 ? 32.888 -8.383 -45.895 1.00 84.00 74 GLU A CA 1
ATOM 579 C C . GLU A 1 74 ? 34.229 -7.817 -45.389 1.00 84.00 74 GLU A C 1
ATOM 581 O O . GLU A 1 74 ? 35.288 -8.176 -45.917 1.00 84.00 74 GLU A O 1
ATOM 586 N N . LEU A 1 75 ? 34.187 -6.900 -44.419 1.00 83.25 75 LEU A N 1
ATOM 587 C CA . LEU A 1 75 ? 35.351 -6.341 -43.725 1.00 83.25 75 LEU A CA 1
ATOM 588 C C . LEU A 1 75 ? 35.243 -6.622 -42.227 1.00 83.25 75 LEU A C 1
ATOM 590 O O . LEU A 1 75 ? 34.169 -6.470 -41.650 1.00 83.25 75 LEU A O 1
ATOM 594 N N . GLU A 1 76 ? 36.373 -6.923 -41.601 1.00 82.50 76 GLU A N 1
ATOM 595 C CA . GLU A 1 76 ? 36.493 -7.168 -40.165 1.00 82.50 76 GLU A CA 1
ATOM 596 C C . GLU A 1 76 ? 37.735 -6.442 -39.634 1.00 82.50 76 GLU A C 1
ATOM 598 O O . GLU A 1 76 ? 38.835 -6.628 -40.163 1.00 82.50 76 GLU A O 1
ATOM 603 N N . ASN A 1 77 ? 37.570 -5.603 -38.610 1.00 80.50 77 ASN A N 1
ATOM 604 C CA . ASN A 1 77 ? 38.629 -4.776 -38.017 1.00 80.50 77 ASN A CA 1
ATOM 605 C C . ASN A 1 77 ? 39.368 -3.865 -39.024 1.00 80.50 77 ASN A C 1
ATOM 607 O O . ASN A 1 77 ? 40.567 -3.613 -38.895 1.00 80.50 77 ASN A O 1
ATOM 611 N N . ILE A 1 78 ? 38.663 -3.328 -40.027 1.00 76.06 78 ILE A N 1
ATOM 612 C CA . ILE A 1 78 ? 39.231 -2.455 -41.069 1.00 76.06 78 ILE A CA 1
ATOM 613 C C . ILE A 1 78 ? 38.852 -0.991 -40.809 1.00 76.06 78 ILE A C 1
ATOM 615 O O . ILE A 1 78 ? 37.722 -0.557 -41.052 1.00 76.06 78 ILE A O 1
ATOM 619 N N . ARG A 1 79 ? 39.834 -0.196 -40.363 1.00 80.94 79 ARG A N 1
ATOM 620 C CA . ARG A 1 79 ? 39.745 1.245 -40.046 1.00 80.94 79 ARG A CA 1
ATOM 621 C C . ARG A 1 79 ? 38.542 1.673 -39.199 1.00 80.94 79 ARG A C 1
ATOM 623 O O . ARG A 1 79 ? 38.648 1.805 -37.987 1.00 80.94 79 ARG A O 1
ATOM 630 N N . ALA A 1 80 ? 37.434 1.999 -39.863 1.00 79.44 80 ALA A N 1
ATOM 631 C CA . ALA A 1 80 ? 36.230 2.569 -39.266 1.00 79.44 80 ALA A CA 1
ATOM 632 C C . ALA A 1 80 ? 35.230 1.487 -38.832 1.00 79.44 80 ALA A C 1
ATOM 634 O O . ALA A 1 80 ? 34.298 1.791 -38.094 1.00 79.44 80 ALA A O 1
ATOM 635 N N . PHE A 1 81 ? 35.428 0.244 -39.279 1.00 82.25 81 PHE A N 1
ATOM 636 C CA . PHE A 1 81 ? 34.493 -0.860 -39.109 1.00 82.25 81 PHE A CA 1
ATOM 637 C C . PHE A 1 81 ? 35.096 -1.931 -38.198 1.00 82.25 81 PHE A C 1
ATOM 639 O O . PHE A 1 81 ? 36.223 -2.372 -38.426 1.00 82.25 81 PHE A O 1
ATOM 646 N N . ASP A 1 82 ? 34.341 -2.341 -37.179 1.00 80.75 82 ASP A N 1
ATOM 647 C CA . ASP A 1 82 ? 34.577 -3.610 -36.477 1.00 80.75 82 ASP A CA 1
ATOM 648 C C . ASP A 1 82 ? 34.112 -4.767 -37.368 1.00 80.75 82 ASP A C 1
ATOM 650 O O . ASP A 1 82 ? 34.883 -5.672 -37.660 1.00 80.75 82 ASP A O 1
ATOM 654 N N . GLU A 1 83 ? 32.900 -4.654 -37.916 1.00 83.62 83 GLU A N 1
ATOM 655 C CA . GLU A 1 83 ? 32.350 -5.527 -38.952 1.00 83.62 83 GLU A CA 1
ATOM 656 C C . GLU A 1 83 ? 31.599 -4.672 -39.989 1.00 83.62 83 GLU A C 1
ATOM 658 O O . GLU A 1 83 ? 30.954 -3.678 -39.644 1.00 83.62 83 GLU A O 1
ATOM 663 N N . LEU A 1 84 ? 31.687 -5.032 -41.270 1.00 86.25 84 LEU A N 1
ATOM 664 C CA . LEU A 1 84 ? 30.873 -4.465 -42.346 1.00 86.25 84 LEU A CA 1
ATOM 665 C C . LEU A 1 84 ? 30.576 -5.548 -43.383 1.00 86.25 84 LEU A C 1
ATOM 667 O O . LEU A 1 84 ? 31.498 -6.193 -43.871 1.00 86.25 84 LEU A O 1
ATOM 671 N N . SER A 1 85 ? 29.315 -5.675 -43.796 1.00 86.94 85 SER A N 1
ATOM 672 C CA . SER A 1 85 ? 28.910 -6.520 -44.923 1.00 86.94 85 SER A CA 1
ATOM 673 C C . SER A 1 85 ? 28.106 -5.700 -45.930 1.00 86.94 85 SER A C 1
ATOM 675 O O . SER A 1 85 ? 27.157 -5.011 -45.555 1.00 86.94 85 SER A O 1
ATOM 677 N N . LEU A 1 86 ? 28.508 -5.745 -47.200 1.00 89.06 86 LEU A N 1
ATOM 678 C CA . LEU A 1 86 ? 27.882 -5.044 -48.322 1.00 89.06 86 LEU A CA 1
ATOM 679 C C . LEU A 1 86 ? 27.684 -6.001 -49.501 1.00 89.06 86 LEU A C 1
ATOM 681 O O . LEU A 1 86 ? 28.579 -6.783 -49.826 1.00 89.06 86 LEU A O 1
ATOM 685 N N . ASP A 1 87 ? 26.556 -5.874 -50.195 1.00 86.50 87 ASP A N 1
ATOM 686 C CA . ASP A 1 87 ? 26.308 -6.516 -51.488 1.00 86.50 87 ASP A CA 1
ATOM 687 C C . ASP A 1 87 ? 26.322 -5.466 -52.610 1.00 86.50 87 ASP A C 1
ATOM 689 O O . ASP A 1 87 ? 25.821 -4.348 -52.456 1.00 86.50 87 ASP A O 1
ATOM 693 N N . PHE A 1 88 ? 26.894 -5.841 -53.752 1.00 85.44 88 PHE A N 1
ATOM 694 C CA . PHE A 1 88 ? 26.998 -5.001 -54.943 1.00 85.44 88 PHE A CA 1
ATOM 695 C C . PHE A 1 88 ? 26.197 -5.604 -56.097 1.00 85.44 88 PHE A C 1
ATOM 697 O O . PHE A 1 88 ? 26.085 -6.823 -56.231 1.00 85.44 88 PHE A O 1
ATOM 704 N N . GLN A 1 89 ? 25.658 -4.739 -56.952 1.00 82.12 89 GLN A N 1
ATOM 705 C CA . GLN A 1 89 ? 24.880 -5.120 -58.131 1.00 82.12 89 GLN A CA 1
ATOM 706 C C . GLN A 1 89 ? 25.650 -4.805 -59.419 1.00 82.12 89 GLN A C 1
ATOM 708 O O . GLN A 1 89 ? 26.693 -4.145 -59.392 1.00 82.12 89 GLN A O 1
ATOM 713 N N . ASP A 1 90 ? 25.141 -5.270 -60.558 1.00 76.19 90 ASP A N 1
ATOM 714 C CA . ASP A 1 90 ? 25.621 -4.823 -61.866 1.00 76.19 90 ASP A CA 1
ATOM 715 C C . ASP A 1 90 ? 25.340 -3.327 -62.090 1.00 76.19 90 ASP A C 1
ATOM 717 O O . ASP A 1 90 ? 24.443 -2.751 -61.480 1.00 76.19 90 ASP A O 1
ATOM 721 N N . GLY A 1 91 ? 26.111 -2.694 -62.979 1.00 79.81 91 GLY A N 1
ATOM 722 C CA . GLY A 1 91 ? 26.002 -1.256 -63.243 1.00 79.81 91 GLY A CA 1
ATOM 723 C C . GLY A 1 91 ? 26.727 -0.394 -62.204 1.00 79.81 91 GLY A C 1
ATOM 724 O O . GLY A 1 91 ? 27.805 -0.756 -61.720 1.00 79.81 91 GLY A O 1
ATOM 725 N N . LEU A 1 92 ? 26.166 0.780 -61.909 1.00 80.19 92 LEU A N 1
ATOM 726 C CA . LEU A 1 92 ? 26.745 1.789 -61.024 1.00 80.19 92 LEU A CA 1
ATOM 727 C C . LEU A 1 92 ? 26.272 1.610 -59.577 1.00 80.19 92 LEU A C 1
ATOM 729 O O . LEU A 1 92 ? 25.102 1.814 -59.254 1.00 80.19 92 LEU A O 1
ATOM 733 N N . ASN A 1 93 ? 27.221 1.327 -58.690 1.00 84.31 93 ASN A N 1
ATOM 734 C CA . ASN A 1 93 ? 27.017 1.284 -57.248 1.00 84.31 93 ASN A CA 1
ATOM 735 C C . ASN A 1 93 ? 27.565 2.579 -56.633 1.00 84.31 93 ASN A C 1
ATOM 737 O O . ASN A 1 93 ? 28.752 2.871 -56.786 1.00 84.31 93 ASN A O 1
ATOM 741 N N . VAL A 1 94 ? 26.726 3.337 -55.925 1.00 86.81 94 VAL A N 1
ATOM 742 C CA . VAL A 1 94 ? 27.105 4.608 -55.286 1.00 86.81 94 VAL A CA 1
ATOM 743 C C . VAL A 1 94 ? 27.101 4.455 -53.769 1.00 86.81 94 VAL A C 1
ATOM 745 O O . VAL A 1 94 ? 26.062 4.215 -53.155 1.00 86.81 94 VAL A O 1
ATOM 748 N N . ILE A 1 95 ? 28.272 4.620 -53.158 1.00 86.06 95 ILE A N 1
ATOM 749 C CA . ILE A 1 95 ? 28.487 4.588 -51.711 1.00 86.06 95 ILE A CA 1
ATOM 750 C C . ILE A 1 95 ? 28.569 6.028 -51.201 1.00 86.06 95 ILE A C 1
ATOM 752 O O . ILE A 1 95 ? 29.504 6.761 -51.532 1.00 86.06 95 ILE A O 1
ATOM 756 N N . TYR A 1 96 ? 27.617 6.434 -50.366 1.00 84.31 96 TYR A N 1
ATOM 757 C CA . TYR A 1 96 ? 27.484 7.816 -49.903 1.00 84.31 96 TYR A CA 1
ATOM 758 C C . TYR A 1 96 ? 27.316 7.918 -48.381 1.00 84.31 96 TYR A C 1
ATOM 760 O O . TYR A 1 96 ? 27.030 6.941 -47.688 1.00 84.31 96 TYR A O 1
ATOM 768 N N . GLY A 1 97 ? 27.538 9.118 -47.843 1.00 78.50 97 GLY A N 1
ATOM 769 C CA . GLY A 1 97 ? 27.407 9.421 -46.415 1.00 78.50 97 GLY A CA 1
ATOM 770 C C . GLY A 1 97 ? 28.371 10.521 -45.952 1.00 78.50 97 GLY A C 1
ATOM 771 O O . GLY A 1 97 ? 29.268 10.895 -46.713 1.00 78.50 97 GLY A O 1
ATOM 772 N N . PRO A 1 98 ? 28.233 11.029 -44.712 1.00 75.44 98 PRO A N 1
ATOM 773 C CA . PRO A 1 98 ? 29.088 12.082 -44.149 1.00 75.44 98 PRO A CA 1
ATOM 774 C C . PRO A 1 98 ? 30.609 11.838 -44.226 1.00 75.44 98 PRO A C 1
ATOM 776 O O . PRO A 1 98 ? 31.088 10.725 -44.450 1.00 75.44 98 PRO A O 1
ATOM 779 N N . ASN A 1 99 ? 31.410 12.885 -44.011 1.00 73.19 99 ASN A N 1
ATOM 780 C CA . ASN A 1 99 ? 32.858 12.734 -43.826 1.00 73.19 99 ASN A CA 1
ATOM 781 C C . ASN A 1 99 ? 33.172 11.840 -42.611 1.00 73.19 99 ASN A C 1
ATOM 783 O O . ASN A 1 99 ? 32.469 11.876 -41.605 1.00 73.19 99 ASN A O 1
ATOM 787 N N . GLY A 1 100 ? 34.226 11.024 -42.711 1.00 71.19 100 GLY A N 1
ATOM 788 C CA . GLY A 1 100 ? 34.654 10.114 -41.637 1.00 71.19 100 GLY A CA 1
ATOM 789 C C . GLY A 1 100 ? 33.882 8.790 -41.510 1.00 71.19 100 GLY A C 1
ATOM 790 O O . GLY A 1 100 ? 34.277 7.953 -40.708 1.00 71.19 100 GLY A O 1
ATOM 791 N N . THR A 1 101 ? 32.848 8.530 -42.320 1.00 77.88 101 THR A N 1
ATOM 792 C CA . THR A 1 101 ? 32.029 7.290 -42.261 1.00 77.88 101 THR A CA 1
ATOM 793 C C . THR A 1 101 ? 32.684 6.040 -42.866 1.00 77.88 101 THR A C 1
ATOM 795 O O . THR A 1 101 ? 32.027 5.026 -43.065 1.00 77.88 101 THR A O 1
ATOM 798 N N . GLY A 1 102 ? 33.969 6.099 -43.223 1.00 78.75 102 GLY A N 1
ATOM 799 C CA . GLY A 1 102 ? 34.691 4.948 -43.772 1.00 78.75 102 GLY A CA 1
ATOM 800 C C . GLY A 1 102 ? 34.433 4.623 -45.250 1.00 78.75 102 GLY A C 1
ATOM 801 O O . GLY A 1 102 ? 34.892 3.579 -45.699 1.00 78.75 102 GLY A O 1
ATOM 802 N N . LYS A 1 103 ? 33.788 5.500 -46.040 1.00 84.12 103 LYS A N 1
ATOM 803 C CA . LYS A 1 103 ? 33.615 5.324 -47.507 1.00 84.12 103 LYS A CA 1
ATOM 804 C C . LYS A 1 103 ? 34.900 4.866 -48.213 1.00 84.12 103 LYS A C 1
ATOM 806 O O . LYS A 1 103 ? 34.929 3.811 -48.838 1.00 84.12 103 LYS A O 1
ATOM 811 N N . SER A 1 104 ? 35.986 5.611 -48.034 1.00 77.31 104 SER A N 1
ATOM 812 C CA . SER A 1 104 ? 37.302 5.292 -48.601 1.00 77.31 104 SER A CA 1
ATOM 813 C C . SER A 1 104 ? 37.918 4.013 -48.022 1.00 77.31 104 SER A C 1
ATOM 815 O O . SER A 1 104 ? 38.694 3.339 -48.692 1.00 77.31 104 SER A O 1
ATOM 817 N N . SER A 1 105 ? 37.539 3.616 -46.803 1.00 82.25 105 SER A N 1
ATOM 818 C CA . SER A 1 105 ? 37.912 2.320 -46.221 1.00 82.25 105 SER A CA 1
ATOM 819 C C . SER A 1 105 ? 37.232 1.147 -46.939 1.00 82.25 105 SER A C 1
ATOM 821 O O . SER A 1 105 ? 37.831 0.081 -47.014 1.00 82.25 105 SER A O 1
ATOM 823 N N . VAL A 1 106 ? 36.041 1.335 -47.527 1.00 82.94 106 VAL A N 1
ATOM 824 C CA . VAL A 1 106 ? 35.383 0.317 -48.369 1.00 82.94 106 VAL A CA 1
ATOM 825 C C . VAL A 1 106 ? 36.166 0.097 -49.663 1.00 82.94 106 VAL A C 1
ATOM 827 O O . VAL A 1 106 ? 36.556 -1.033 -49.958 1.00 82.94 106 VAL A O 1
ATOM 830 N N . ILE A 1 107 ? 36.470 1.171 -50.403 1.00 78.62 107 ILE A N 1
ATOM 831 C CA . ILE A 1 107 ? 37.257 1.083 -51.647 1.00 78.62 107 ILE A CA 1
ATOM 832 C C . ILE A 1 107 ? 38.646 0.510 -51.376 1.00 78.62 107 ILE A C 1
ATOM 834 O O . ILE A 1 107 ? 39.108 -0.361 -52.110 1.00 78.62 107 ILE A O 1
ATOM 838 N N . GLN A 1 108 ? 39.297 0.945 -50.297 1.00 75.44 108 GLN A N 1
ATOM 839 C CA . GLN A 1 108 ? 40.634 0.472 -49.947 1.00 75.44 108 GLN A CA 1
ATOM 840 C C . GLN A 1 108 ? 40.617 -0.959 -49.392 1.00 75.44 108 GLN A C 1
ATOM 842 O O . GLN A 1 108 ? 41.538 -1.709 -49.682 1.00 75.44 108 GLN A O 1
ATOM 847 N N . GLY A 1 109 ? 39.554 -1.400 -48.711 1.00 74.56 109 GLY A N 1
ATOM 848 C CA . GLY A 1 109 ? 39.362 -2.807 -48.344 1.00 74.56 109 GLY A CA 1
ATOM 849 C C . GLY A 1 109 ? 39.246 -3.725 -49.568 1.00 74.56 109 GLY A C 1
ATOM 850 O O . GLY A 1 109 ? 39.936 -4.742 -49.643 1.00 74.56 109 GLY A O 1
ATOM 851 N N . ILE A 1 110 ? 38.458 -3.330 -50.577 1.00 76.69 110 ILE A N 1
ATOM 852 C CA . ILE A 1 110 ? 38.376 -4.050 -51.860 1.00 76.69 110 ILE A CA 1
ATOM 853 C C . ILE A 1 110 ? 39.736 -4.039 -52.571 1.00 76.69 110 ILE A C 1
ATOM 855 O O . ILE A 1 110 ? 40.243 -5.092 -52.965 1.00 76.69 110 ILE A O 1
ATOM 859 N N . ALA A 1 111 ? 40.336 -2.858 -52.736 1.00 69.50 111 ALA A N 1
ATOM 860 C CA . ALA A 1 111 ? 41.592 -2.693 -53.457 1.00 69.50 111 ALA A CA 1
ATOM 861 C C . ALA A 1 111 ? 42.740 -3.467 -52.796 1.00 69.50 111 ALA A C 1
ATOM 863 O O . ALA A 1 111 ? 43.519 -4.096 -53.510 1.00 69.50 111 ALA A O 1
ATOM 864 N N . SER A 1 112 ? 42.819 -3.487 -51.464 1.00 68.69 112 SER A N 1
ATOM 865 C CA . SER A 1 112 ? 43.820 -4.255 -50.720 1.00 68.69 112 SER A CA 1
ATOM 866 C C . SER A 1 112 ? 43.543 -5.755 -50.719 1.00 68.69 112 SER A C 1
ATOM 868 O O . SER A 1 112 ? 44.493 -6.523 -50.740 1.00 68.69 112 SER A O 1
ATOM 870 N N . ALA A 1 113 ? 42.291 -6.222 -50.742 1.00 69.19 113 ALA A N 1
ATOM 871 C CA . ALA A 1 113 ? 42.011 -7.653 -50.902 1.00 69.19 113 ALA A CA 1
ATOM 872 C C . ALA A 1 113 ? 42.378 -8.163 -52.310 1.00 69.19 113 ALA A C 1
ATOM 874 O O . ALA A 1 113 ? 42.899 -9.273 -52.464 1.00 69.19 113 ALA A O 1
ATOM 875 N N . VAL A 1 114 ? 42.135 -7.341 -53.336 1.00 65.69 114 VAL A N 1
ATOM 876 C CA . VAL A 1 114 ? 42.344 -7.691 -54.746 1.00 65.69 114 VAL A CA 1
ATOM 877 C C . VAL A 1 114 ? 43.777 -7.441 -55.216 1.00 65.69 114 VAL A C 1
ATOM 879 O O . VAL A 1 114 ? 44.456 -8.381 -55.642 1.00 65.69 114 VAL A O 1
ATOM 882 N N . THR A 1 115 ? 44.267 -6.199 -55.159 1.00 55.69 115 THR A N 1
ATOM 883 C CA . THR A 1 115 ? 45.660 -5.918 -55.522 1.00 55.69 115 THR A CA 1
ATOM 884 C C . THR A 1 115 ? 46.562 -6.537 -54.478 1.00 55.69 115 THR A C 1
ATOM 886 O O . THR A 1 115 ? 46.397 -6.365 -53.273 1.00 55.69 115 THR A O 1
ATOM 889 N N . HIS A 1 116 ? 47.551 -7.288 -54.926 1.00 53.84 116 HIS A N 1
ATOM 890 C CA . HIS A 1 116 ? 48.584 -7.794 -54.035 1.00 53.84 116 HIS A CA 1
ATOM 891 C C . HIS A 1 116 ? 49.766 -6.795 -53.944 1.00 53.84 116 HIS A C 1
ATOM 893 O O . HIS A 1 116 ? 50.920 -7.184 -53.787 1.00 53.84 116 HIS A O 1
ATOM 899 N N . ASN A 1 117 ? 49.480 -5.488 -54.062 1.00 46.72 117 ASN A N 1
ATOM 900 C CA . ASN A 1 117 ? 50.464 -4.402 -53.980 1.00 46.72 117 ASN A CA 1
ATOM 901 C C . ASN A 1 117 ? 50.662 -3.961 -52.518 1.00 46.72 117 ASN A C 1
ATOM 903 O O . ASN A 1 117 ? 50.251 -2.876 -52.111 1.00 46.72 117 ASN A O 1
ATOM 907 N N . ALA A 1 118 ? 51.306 -4.826 -51.734 1.00 46.66 118 ALA A N 1
ATOM 908 C CA . ALA A 1 118 ? 51.613 -4.644 -50.310 1.00 46.66 118 ALA A CA 1
ATOM 909 C C . ALA A 1 118 ? 52.820 -3.705 -50.053 1.00 46.66 118 ALA A C 1
ATOM 911 O O . ALA A 1 118 ? 53.750 -4.045 -49.316 1.00 46.66 118 ALA A O 1
ATOM 912 N N . THR A 1 119 ? 52.881 -2.552 -50.732 1.00 42.47 119 THR A N 1
ATOM 913 C CA . THR A 1 119 ? 54.043 -1.643 -50.645 1.00 42.47 119 THR A CA 1
ATOM 914 C C . THR A 1 119 ? 53.847 -0.411 -49.765 1.00 42.47 119 THR A C 1
ATOM 916 O O . THR A 1 119 ? 54.853 0.080 -49.267 1.00 42.47 119 THR A O 1
ATOM 919 N N . GLU A 1 120 ? 52.619 0.074 -49.521 1.00 43.28 120 GLU A N 1
ATOM 920 C CA . GLU A 1 120 ? 52.403 1.318 -48.740 1.00 43.28 120 GLU A CA 1
ATOM 921 C C . GLU A 1 120 ? 51.153 1.347 -47.822 1.00 43.28 120 GLU A C 1
ATOM 923 O O . GLU A 1 120 ? 50.862 2.390 -47.241 1.00 43.28 120 GLU A O 1
ATOM 928 N N . ALA A 1 121 ? 50.387 0.253 -47.665 1.00 45.53 121 ALA A N 1
ATOM 929 C CA . ALA A 1 121 ? 49.023 0.335 -47.101 1.00 45.53 121 ALA A CA 1
ATOM 930 C C . ALA A 1 121 ? 48.718 -0.467 -45.814 1.00 45.53 121 ALA A C 1
ATOM 932 O O . ALA A 1 121 ? 47.695 -0.191 -45.188 1.00 45.53 121 ALA A O 1
ATOM 933 N N . ASP A 1 122 ? 49.544 -1.434 -45.399 1.00 50.56 122 ASP A N 1
ATOM 934 C CA . ASP A 1 122 ? 49.073 -2.482 -44.471 1.00 50.56 122 ASP A CA 1
ATOM 935 C C . ASP A 1 122 ? 48.888 -2.022 -43.005 1.00 50.56 122 ASP A C 1
ATOM 937 O O . ASP A 1 122 ? 47.831 -2.263 -42.424 1.00 50.56 122 ASP A O 1
ATOM 941 N N . ASP A 1 123 ? 49.828 -1.267 -42.419 1.00 51.22 123 ASP A N 1
ATOM 942 C CA . ASP A 1 123 ? 49.708 -0.760 -41.027 1.00 51.22 123 ASP A CA 1
ATOM 943 C C . ASP A 1 123 ? 48.709 0.419 -40.900 1.00 51.22 123 ASP A C 1
ATOM 945 O O . ASP A 1 123 ? 48.403 0.879 -39.804 1.00 51.22 123 ASP A O 1
ATOM 949 N N . GLY A 1 124 ? 48.186 0.912 -42.033 1.00 58.09 124 GLY A N 1
ATOM 950 C CA . GLY A 1 124 ? 47.196 1.992 -42.113 1.00 58.09 124 GLY A CA 1
ATOM 951 C C . GLY A 1 124 ? 45.801 1.551 -42.572 1.00 58.09 124 GLY A C 1
ATOM 952 O O . GLY A 1 124 ? 44.942 2.410 -42.786 1.00 58.09 124 GLY A O 1
ATOM 953 N N . LEU A 1 125 ? 45.566 0.252 -42.791 1.00 67.94 125 LEU A N 1
ATOM 954 C CA . LEU A 1 125 ? 44.253 -0.313 -43.147 1.00 67.94 125 LEU A CA 1
ATOM 955 C C . LEU A 1 125 ? 43.586 -1.023 -41.955 1.00 67.94 125 LEU A C 1
ATOM 957 O O . LEU A 1 125 ? 42.360 -1.019 -41.837 1.00 67.94 125 LEU A O 1
ATOM 961 N N . LEU A 1 126 ? 44.389 -1.593 -41.060 1.00 66.94 126 LEU A N 1
ATOM 962 C CA . LEU A 1 126 ? 43.925 -2.193 -39.815 1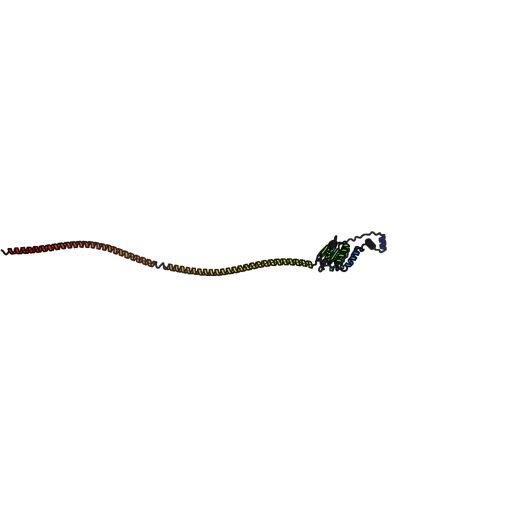.00 66.94 126 LEU A CA 1
ATOM 963 C C . LEU A 1 126 ? 43.312 -1.120 -38.894 1.00 66.94 126 LEU A C 1
ATOM 965 O O . LEU A 1 126 ? 43.770 0.025 -38.854 1.00 66.94 126 LEU A O 1
ATOM 969 N N . LYS A 1 127 ? 42.240 -1.465 -38.177 1.00 71.94 127 LYS A N 1
ATOM 970 C CA . LYS A 1 127 ? 41.650 -0.600 -37.149 1.00 71.94 127 LYS A CA 1
ATOM 971 C C . LYS A 1 127 ? 42.643 -0.425 -35.995 1.00 71.94 127 LYS A C 1
ATOM 973 O O . LYS A 1 127 ? 43.349 -1.362 -35.629 1.00 71.94 127 LYS A O 1
ATOM 978 N N . HIS A 1 128 ? 42.711 0.780 -35.426 1.00 61.50 128 HIS A N 1
ATOM 979 C CA . HIS A 1 128 ? 43.538 1.021 -34.242 1.00 61.50 128 HIS A CA 1
ATOM 980 C C . HIS A 1 128 ? 43.142 0.064 -33.103 1.00 61.50 128 HIS A C 1
ATOM 982 O O . HIS A 1 128 ? 41.967 -0.262 -32.946 1.00 61.50 128 HIS A O 1
ATOM 988 N N . ASP A 1 129 ? 44.142 -0.379 -32.341 1.00 66.38 129 ASP A N 1
ATOM 989 C CA . ASP A 1 129 ? 44.034 -1.342 -31.234 1.00 66.38 129 ASP A CA 1
ATOM 990 C C . ASP A 1 129 ? 43.609 -2.778 -31.617 1.00 66.38 129 ASP A C 1
ATOM 992 O O . ASP A 1 129 ? 43.256 -3.564 -30.740 1.00 66.38 129 ASP A O 1
ATOM 996 N N . GLN A 1 130 ? 43.698 -3.152 -32.901 1.00 70.50 130 GLN A N 1
ATOM 997 C CA . GLN A 1 130 ? 43.533 -4.535 -33.373 1.00 70.50 130 GLN A CA 1
ATOM 998 C C . GLN A 1 130 ? 44.867 -5.125 -33.860 1.00 70.50 130 GLN A C 1
ATOM 1000 O O . GLN A 1 130 ? 45.692 -4.416 -34.436 1.00 70.50 130 GLN A O 1
ATOM 1005 N N . ASP A 1 131 ? 45.071 -6.428 -33.637 1.00 67.31 131 ASP A N 1
ATOM 1006 C CA . ASP A 1 131 ? 46.285 -7.160 -34.045 1.00 67.31 131 ASP A CA 1
ATOM 1007 C C . ASP A 1 131 ? 46.145 -7.850 -35.417 1.00 67.31 131 ASP A C 1
ATOM 1009 O O . ASP A 1 131 ? 47.149 -8.125 -36.082 1.00 67.31 131 ASP A O 1
ATOM 1013 N N . SER A 1 132 ? 44.909 -8.109 -35.854 1.00 65.62 132 SER A N 1
ATOM 1014 C CA . SER A 1 132 ? 44.581 -8.674 -37.164 1.00 65.62 132 SER A CA 1
ATOM 1015 C C . SER A 1 132 ? 43.201 -8.222 -37.654 1.00 65.62 132 SER A C 1
ATOM 1017 O O . SER A 1 132 ? 42.336 -7.804 -36.877 1.00 65.62 132 SER A O 1
ATOM 1019 N N . GLY A 1 133 ? 43.001 -8.294 -38.968 1.00 71.06 133 GLY A N 1
ATOM 1020 C CA . GLY A 1 133 ? 41.733 -7.978 -39.624 1.00 71.06 133 GLY A CA 1
ATOM 1021 C C . GLY A 1 133 ? 41.582 -8.732 -40.939 1.00 71.06 133 GLY A C 1
ATOM 1022 O O . GLY A 1 133 ? 42.535 -9.343 -41.433 1.00 71.06 133 GLY A O 1
ATOM 1023 N N . SER A 1 134 ? 40.390 -8.704 -41.528 1.00 71.69 134 SER A N 1
ATOM 1024 C CA . SER A 1 134 ? 40.112 -9.419 -42.775 1.00 71.69 134 SER A CA 1
ATOM 1025 C C . SER A 1 134 ? 39.325 -8.573 -43.778 1.00 71.69 134 SER A C 1
ATOM 1027 O O . SER A 1 134 ? 38.530 -7.705 -43.420 1.00 71.69 134 SER A O 1
ATOM 1029 N N . ALA A 1 135 ? 39.582 -8.809 -45.066 1.00 72.44 135 ALA A N 1
ATOM 1030 C CA . ALA A 1 135 ? 38.763 -8.304 -46.160 1.00 72.44 135 ALA A CA 1
ATOM 1031 C C . ALA A 1 135 ? 38.485 -9.438 -47.147 1.00 72.44 135 ALA A C 1
ATOM 1033 O O . ALA A 1 135 ? 39.391 -10.065 -47.709 1.00 72.44 135 ALA A O 1
ATOM 1034 N N . LYS A 1 136 ? 37.201 -9.699 -47.367 1.00 73.62 136 LYS A N 1
ATOM 1035 C CA . LYS A 1 136 ? 36.701 -10.802 -48.177 1.00 73.62 136 LYS A CA 1
ATOM 1036 C C . LYS A 1 136 ? 35.811 -10.244 -49.273 1.00 73.62 136 LYS A C 1
ATOM 1038 O O . LYS A 1 136 ? 34.713 -9.758 -49.025 1.00 73.62 136 LYS A O 1
ATOM 1043 N N . VAL A 1 137 ? 36.297 -10.324 -50.504 1.00 74.62 137 VAL A N 1
ATOM 1044 C CA . VAL A 1 137 ? 35.608 -9.841 -51.699 1.00 74.62 137 VAL A CA 1
ATOM 1045 C C . VAL A 1 137 ? 34.963 -11.041 -52.387 1.00 74.62 137 VAL A C 1
ATOM 1047 O O . VAL A 1 137 ? 35.642 -11.909 -52.945 1.00 74.62 137 VAL A O 1
ATOM 1050 N N . ARG A 1 138 ? 33.632 -11.112 -52.342 1.00 77.12 138 ARG A N 1
ATOM 1051 C CA . ARG A 1 138 ? 32.849 -12.097 -53.097 1.00 77.12 138 ARG A CA 1
ATOM 1052 C C . ARG A 1 138 ? 32.795 -11.656 -54.559 1.00 77.12 138 ARG A C 1
ATOM 1054 O O . ARG A 1 138 ? 32.430 -10.518 -54.838 1.00 77.12 138 ARG A O 1
ATOM 1061 N N . LEU A 1 139 ? 33.139 -12.544 -55.488 1.00 73.25 139 LEU A N 1
ATOM 1062 C CA . LEU A 1 139 ? 33.030 -12.343 -56.938 1.00 73.25 139 LEU A CA 1
ATOM 1063 C C . LEU A 1 139 ? 31.920 -13.250 -57.491 1.00 73.25 139 LEU A C 1
ATOM 1065 O O . LEU A 1 139 ? 31.554 -14.236 -56.855 1.00 73.25 139 LEU A O 1
ATOM 1069 N N . GLU A 1 140 ? 31.412 -12.983 -58.697 1.00 60.09 140 GLU A N 1
ATOM 1070 C CA . GLU A 1 140 ? 30.320 -13.787 -59.296 1.00 60.09 140 GLU A CA 1
ATOM 1071 C C . GLU A 1 140 ? 30.595 -15.306 -59.371 1.00 60.09 140 GLU A C 1
ATOM 1073 O O . GLU A 1 140 ? 29.658 -16.103 -59.411 1.00 60.09 140 GLU A O 1
ATOM 1078 N N . LYS A 1 141 ? 31.868 -15.722 -59.469 1.00 43.75 141 LYS A N 1
ATOM 1079 C CA . LYS A 1 141 ? 32.270 -17.127 -59.712 1.00 43.75 141 LYS A CA 1
ATOM 1080 C C . LYS A 1 141 ? 33.394 -17.627 -58.797 1.00 43.75 141 LYS A C 1
ATOM 1082 O O . LYS A 1 141 ? 33.904 -18.727 -58.999 1.00 43.75 141 LYS A O 1
ATOM 1087 N N . SER A 1 142 ? 33.804 -16.827 -57.818 1.00 44.06 142 SER A N 1
ATOM 1088 C CA . SER A 1 142 ? 34.901 -17.126 -56.891 1.00 44.06 142 SER A CA 1
ATOM 1089 C C . SER A 1 142 ? 34.832 -16.203 -55.672 1.00 44.06 142 SER A C 1
ATOM 1091 O O . SER A 1 142 ? 34.092 -15.226 -55.660 1.00 44.06 142 SER A O 1
ATOM 1093 N N . VAL A 1 143 ? 35.605 -16.492 -54.627 1.00 41.12 143 VAL A N 1
ATOM 1094 C CA . VAL A 1 143 ? 35.766 -15.590 -53.478 1.00 41.12 143 VAL A CA 1
ATOM 1095 C C . VAL A 1 143 ? 37.249 -15.294 -53.322 1.00 41.12 143 VAL A C 1
ATOM 1097 O O . VAL A 1 143 ? 38.058 -16.220 -53.283 1.00 41.12 143 VAL A O 1
ATOM 1100 N N . MET A 1 144 ? 37.596 -14.012 -53.244 1.00 51.75 144 MET A N 1
ATOM 1101 C CA . MET A 1 144 ? 38.939 -13.548 -52.910 1.00 51.75 144 MET A CA 1
ATOM 1102 C C . MET A 1 144 ? 38.945 -13.200 -51.423 1.00 51.75 144 MET A C 1
ATOM 1104 O O . MET A 1 144 ? 38.187 -12.339 -50.982 1.00 51.75 144 MET A O 1
ATOM 1108 N N . PHE A 1 145 ? 39.772 -13.883 -50.639 1.00 36.62 145 PHE A N 1
ATOM 1109 C CA . PHE A 1 145 ? 39.909 -13.650 -49.202 1.00 36.62 145 PHE A CA 1
ATOM 1110 C C . PHE A 1 145 ? 41.329 -13.185 -48.893 1.00 36.62 145 PHE A C 1
ATOM 1112 O O . PHE A 1 145 ? 42.285 -13.816 -49.348 1.00 36.62 145 PHE A O 1
ATOM 1119 N N . ARG A 1 146 ? 41.465 -12.114 -48.105 1.00 54.09 146 ARG A N 1
ATOM 1120 C CA . ARG A 1 146 ? 42.739 -11.691 -47.525 1.00 54.09 146 ARG A CA 1
ATOM 1121 C C . ARG A 1 146 ? 42.587 -11.450 -46.027 1.00 54.09 146 ARG A C 1
ATOM 1123 O O . ARG A 1 146 ? 41.688 -10.737 -45.591 1.00 54.09 146 ARG A O 1
ATOM 1130 N N . GLN A 1 147 ? 43.514 -12.025 -45.275 1.00 40.41 147 GLN A N 1
ATOM 1131 C CA . GLN A 1 147 ? 43.775 -11.701 -43.880 1.00 40.41 147 GLN A CA 1
ATOM 1132 C C . GLN A 1 147 ? 44.967 -10.739 -43.823 1.00 40.41 147 GLN A C 1
ATOM 1134 O O . GLN A 1 147 ? 45.903 -10.875 -44.615 1.00 40.41 147 GLN A O 1
ATOM 1139 N N . PHE A 1 148 ? 44.914 -9.771 -42.913 1.00 48.91 148 PHE A N 1
ATOM 1140 C CA . PHE A 1 148 ? 45.979 -8.811 -42.649 1.00 48.91 148 PHE A CA 1
ATOM 1141 C C . PHE A 1 148 ? 46.514 -9.056 -41.239 1.00 48.91 148 PHE A C 1
ATOM 1143 O O . PHE A 1 148 ? 45.771 -8.928 -40.266 1.00 48.91 148 PHE A O 1
ATOM 1150 N N . ASP A 1 149 ? 47.802 -9.376 -41.148 1.00 44.66 149 ASP A N 1
ATOM 1151 C CA . ASP A 1 149 ? 48.535 -9.540 -39.893 1.00 44.66 149 ASP A CA 1
ATOM 1152 C C . ASP A 1 149 ? 49.719 -8.559 -39.884 1.00 44.66 149 ASP A C 1
ATOM 1154 O O . ASP A 1 149 ? 50.344 -8.306 -40.922 1.00 44.66 149 ASP A O 1
ATOM 1158 N N . ARG A 1 150 ? 50.081 -8.020 -38.715 1.00 41.28 150 ARG A N 1
ATOM 1159 C CA . ARG A 1 150 ? 51.244 -7.129 -38.594 1.00 41.28 150 ARG A CA 1
ATOM 1160 C C . ARG A 1 150 ? 52.560 -7.860 -38.899 1.00 41.28 150 ARG A C 1
ATOM 1162 O O . ARG A 1 150 ? 53.075 -8.596 -38.061 1.00 41.28 150 ARG A O 1
ATOM 1169 N N . GLY A 1 151 ? 53.158 -7.571 -40.060 1.00 38.06 151 GLY A N 1
ATOM 1170 C CA . GLY A 1 151 ? 54.589 -7.807 -40.306 1.00 38.06 151 GLY A CA 1
ATOM 1171 C C . GLY A 1 151 ? 55.002 -8.712 -41.475 1.00 38.06 151 GLY A C 1
ATOM 1172 O O . GLY A 1 151 ? 56.126 -9.206 -41.438 1.00 38.06 151 GLY A O 1
ATOM 1173 N N . ASN A 1 152 ? 54.179 -8.926 -42.511 1.00 31.23 152 ASN A N 1
ATOM 1174 C CA . ASN A 1 152 ? 54.600 -9.622 -43.744 1.00 31.23 152 ASN A CA 1
ATOM 1175 C C . ASN A 1 152 ? 54.119 -8.916 -45.031 1.00 31.23 152 ASN A C 1
ATOM 1177 O O . ASN A 1 152 ? 53.010 -8.400 -45.076 1.00 31.23 152 ASN A O 1
ATOM 1181 N N . GLN A 1 153 ? 54.958 -8.929 -46.078 1.00 33.03 153 GLN A N 1
ATOM 1182 C CA . GLN A 1 153 ? 54.671 -8.428 -47.442 1.00 33.03 153 GLN A CA 1
ATOM 1183 C C . GLN A 1 153 ? 54.277 -9.577 -48.416 1.00 33.03 153 GLN A C 1
ATOM 1185 O O . GLN A 1 153 ? 54.037 -10.692 -47.956 1.00 33.03 153 GLN A O 1
ATOM 1190 N N . TYR A 1 154 ? 54.292 -9.305 -49.743 1.00 35.69 154 TYR A N 1
ATOM 1191 C CA . TYR A 1 154 ? 54.066 -10.186 -50.931 1.00 35.69 154 TYR A CA 1
ATOM 1192 C C . TYR A 1 154 ? 52.606 -10.227 -51.472 1.00 35.69 154 TYR A C 1
ATOM 1194 O O . TYR A 1 154 ? 51.672 -10.182 -50.682 1.00 35.69 154 TYR A O 1
ATOM 1202 N N . ASP A 1 155 ? 52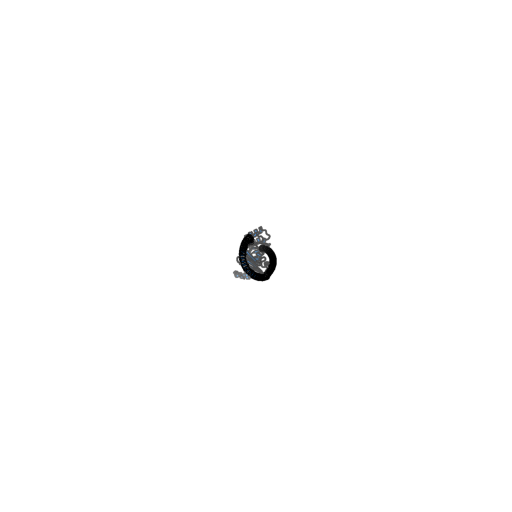.283 -10.372 -52.776 1.00 29.12 155 ASP A N 1
ATOM 1203 C CA . ASP A 1 155 ? 52.991 -10.176 -54.075 1.00 29.12 155 ASP A CA 1
ATOM 1204 C C . ASP A 1 155 ? 51.972 -10.085 -55.262 1.00 29.12 155 ASP A C 1
ATOM 1206 O O . ASP A 1 155 ? 51.056 -10.901 -55.336 1.00 29.12 155 ASP A O 1
ATOM 1210 N N . SER A 1 156 ? 52.146 -9.110 -56.175 1.00 31.86 156 SER A N 1
ATOM 1211 C CA . SER A 1 156 ? 51.210 -8.487 -57.163 1.00 31.86 156 SER A CA 1
ATOM 1212 C C . SER A 1 156 ? 50.499 -9.357 -58.251 1.00 31.86 156 SER A C 1
ATOM 1214 O O . SER A 1 156 ? 51.018 -10.379 -58.694 1.00 31.86 156 SER A O 1
ATOM 1216 N N . GLY A 1 157 ? 49.334 -8.897 -58.776 1.00 28.33 157 GLY A N 1
ATOM 1217 C CA . GLY A 1 157 ? 48.603 -9.480 -59.940 1.00 28.33 157 GLY A CA 1
ATOM 1218 C C . GLY A 1 157 ? 47.389 -8.649 -60.464 1.00 28.33 157 GLY A C 1
ATOM 1219 O O . GLY A 1 157 ? 46.767 -7.941 -59.677 1.00 28.33 157 GLY A O 1
ATOM 1220 N N . GLU A 1 158 ? 47.049 -8.709 -61.773 1.00 28.44 158 GLU A N 1
ATOM 1221 C CA . GLU A 1 158 ? 46.229 -7.704 -62.536 1.00 28.44 158 GLU A CA 1
ATOM 1222 C C . GLU A 1 158 ? 44.797 -8.107 -63.027 1.00 28.44 158 GLU A C 1
ATOM 1224 O O . GLU A 1 158 ? 44.540 -9.303 -63.182 1.00 28.44 158 GLU A O 1
ATOM 1229 N N . ASN A 1 159 ? 43.914 -7.108 -63.358 1.00 32.00 159 ASN A N 1
ATOM 1230 C CA . ASN A 1 159 ? 43.059 -6.949 -64.597 1.00 32.00 159 ASN A CA 1
ATOM 1231 C C . ASN A 1 159 ? 42.220 -5.592 -64.687 1.00 32.00 159 ASN A C 1
ATOM 1233 O O . ASN A 1 159 ? 42.865 -4.553 -64.737 1.00 32.00 159 ASN A O 1
ATOM 1237 N N . SER A 1 160 ? 40.854 -5.539 -64.795 1.00 39.88 160 SER A N 1
ATOM 1238 C CA . SER A 1 160 ? 40.001 -4.300 -64.978 1.00 39.88 160 SER A CA 1
ATOM 1239 C C . SER A 1 160 ? 38.465 -4.275 -64.565 1.00 39.88 160 SER A C 1
ATOM 1241 O O . SER A 1 160 ? 37.671 -4.959 -65.212 1.00 39.88 160 SER A O 1
ATOM 1243 N N . VAL A 1 161 ? 38.063 -3.433 -63.570 1.00 48.88 161 VAL A N 1
ATOM 1244 C CA . VAL A 1 161 ? 36.739 -3.036 -62.937 1.00 48.88 161 VAL A CA 1
ATOM 1245 C C . VAL A 1 161 ? 36.983 -1.712 -62.237 1.00 48.88 161 VAL A C 1
ATOM 1247 O O . VAL A 1 161 ? 37.901 -1.638 -61.423 1.00 48.88 161 VAL A O 1
ATOM 1250 N N . LEU A 1 162 ? 36.155 -0.704 -62.493 1.00 50.53 162 LEU A N 1
ATOM 1251 C CA . LEU A 1 162 ? 36.407 0.650 -62.016 1.00 50.53 162 LEU A CA 1
ATOM 1252 C C . LEU A 1 162 ? 35.974 0.835 -60.553 1.00 50.53 162 LEU A C 1
ATOM 1254 O O . LEU A 1 162 ? 34.778 0.892 -60.260 1.00 50.53 162 LEU A O 1
ATOM 1258 N N . LEU A 1 163 ? 36.948 0.972 -59.647 1.00 57.75 163 LEU A N 1
ATOM 1259 C CA . LEU A 1 163 ? 36.706 1.599 -58.344 1.00 57.75 163 LEU A CA 1
ATOM 1260 C C . LEU A 1 163 ? 37.143 3.059 -58.404 1.00 57.75 163 LEU A C 1
ATOM 1262 O O . LEU A 1 163 ? 38.236 3.349 -58.895 1.00 57.75 163 LEU A O 1
ATOM 1266 N N . LEU A 1 164 ? 36.308 3.940 -57.864 1.00 63.00 164 LEU A N 1
ATOM 1267 C CA . LEU A 1 164 ? 36.526 5.379 -57.821 1.00 63.00 164 LEU A CA 1
ATOM 1268 C C . LEU A 1 164 ? 36.355 5.877 -56.378 1.00 63.00 164 LEU A C 1
ATOM 1270 O O . LEU A 1 164 ? 35.229 5.935 -55.879 1.00 63.00 164 LEU A O 1
ATOM 1274 N N . ASP A 1 165 ? 37.458 6.228 -55.708 1.00 62.94 165 ASP A N 1
ATOM 1275 C CA . ASP A 1 165 ? 37.417 6.847 -54.374 1.00 62.94 165 ASP A CA 1
ATOM 1276 C C . ASP A 1 165 ? 37.307 8.376 -54.510 1.00 62.94 165 ASP A C 1
ATOM 1278 O O . ASP A 1 165 ? 38.285 9.034 -54.863 1.00 62.94 165 ASP A O 1
ATOM 1282 N N . THR A 1 166 ? 36.108 8.926 -54.286 1.00 63.34 166 THR A N 1
ATOM 1283 C CA . THR A 1 166 ? 35.776 10.365 -54.355 1.00 63.34 166 THR A CA 1
ATOM 1284 C C . THR A 1 166 ? 36.342 11.110 -55.583 1.00 63.34 166 THR A C 1
ATOM 1286 O O . THR A 1 166 ? 36.955 12.163 -55.427 1.00 63.34 166 THR A O 1
ATOM 1289 N N . PRO A 1 167 ? 36.113 10.620 -56.819 1.00 58.06 167 PRO A N 1
ATOM 1290 C CA . PRO A 1 167 ? 36.748 11.131 -58.044 1.00 58.06 167 PRO A CA 1
ATOM 1291 C C . PRO A 1 167 ? 36.331 12.555 -58.442 1.00 58.06 167 PRO A C 1
ATOM 1293 O O . PRO A 1 167 ? 36.965 13.162 -59.295 1.00 58.06 167 PRO A O 1
ATOM 1296 N N . PHE A 1 168 ? 35.241 13.070 -57.868 1.00 65.88 168 PHE A N 1
ATOM 1297 C CA . PHE A 1 168 ? 34.685 14.390 -58.178 1.00 65.88 168 PHE A CA 1
ATOM 1298 C C . PHE A 1 168 ? 34.775 15.352 -56.985 1.00 65.88 168 PHE A C 1
ATOM 1300 O O . PHE A 1 168 ? 34.034 16.330 -56.911 1.00 65.88 168 PHE A O 1
ATOM 1307 N N . ALA A 1 169 ? 35.657 15.079 -56.017 1.00 61.59 169 ALA A N 1
ATOM 1308 C CA . ALA A 1 169 ? 35.895 15.992 -54.905 1.00 61.59 169 ALA A CA 1
ATOM 1309 C C . ALA A 1 169 ? 36.318 17.378 -55.431 1.00 61.59 169 ALA A C 1
ATOM 1311 O O . ALA A 1 169 ? 37.277 17.498 -56.182 1.00 61.59 169 ALA A O 1
ATOM 1312 N N . GLY A 1 170 ? 35.576 18.427 -55.060 1.00 58.88 170 GLY A N 1
ATOM 1313 C CA . GLY A 1 170 ? 35.833 19.801 -55.514 1.00 58.88 170 GLY A CA 1
ATOM 1314 C C . GLY A 1 170 ? 35.229 20.180 -56.875 1.00 58.88 170 GLY A C 1
ATOM 1315 O O . GLY A 1 170 ? 35.243 21.363 -57.217 1.00 58.88 170 GLY A O 1
ATOM 1316 N N . TYR A 1 171 ? 34.647 19.235 -57.619 1.00 65.94 171 TYR A N 1
ATOM 1317 C CA . TYR A 1 171 ? 33.896 19.517 -58.845 1.00 65.94 171 TYR A CA 1
ATOM 1318 C C . TYR A 1 171 ? 32.426 19.839 -58.544 1.00 65.94 171 TYR A C 1
ATOM 1320 O O . TYR A 1 171 ? 31.874 19.406 -57.536 1.00 65.94 171 TYR A O 1
ATOM 1328 N N . GLY A 1 172 ? 31.790 20.616 -59.426 1.00 66.56 172 GLY A N 1
ATOM 1329 C CA . GLY A 1 172 ? 30.364 20.936 -59.326 1.00 66.56 172 GLY A CA 1
ATOM 1330 C C . GLY A 1 172 ? 29.464 19.810 -59.840 1.00 66.56 172 GLY A C 1
ATOM 1331 O O . GLY A 1 172 ? 29.835 19.075 -60.756 1.00 66.56 172 GLY A O 1
ATOM 1332 N N . ASP A 1 173 ? 28.255 19.723 -59.291 1.00 68.25 173 ASP A N 1
ATOM 1333 C CA . ASP A 1 173 ? 27.318 18.605 -59.478 1.00 68.25 173 ASP A CA 1
ATOM 1334 C C . ASP A 1 173 ? 26.982 18.333 -60.959 1.00 68.25 173 ASP A C 1
ATOM 1336 O O . ASP A 1 173 ? 26.916 17.183 -61.390 1.00 68.25 173 ASP A O 1
ATOM 1340 N N . GLU A 1 174 ? 26.842 19.386 -61.774 1.00 72.19 174 GLU A N 1
ATOM 1341 C CA . GLU A 1 174 ? 26.592 19.286 -63.223 1.00 72.19 174 GLU A CA 1
ATOM 1342 C C . GLU A 1 174 ? 27.737 18.572 -63.971 1.00 72.19 174 GLU A C 1
ATOM 1344 O O . GLU A 1 174 ? 27.486 17.697 -64.801 1.00 72.19 174 GLU A O 1
ATOM 1349 N N . TYR A 1 175 ? 28.993 18.870 -63.620 1.00 72.62 175 TYR A N 1
ATOM 1350 C CA . TYR A 1 175 ? 30.176 18.224 -64.200 1.00 72.62 175 TYR A CA 1
ATOM 1351 C C . TYR A 1 175 ? 30.316 16.772 -63.722 1.00 72.62 175 TYR A C 1
ATOM 1353 O O . TYR A 1 175 ? 30.597 15.878 -64.521 1.00 72.62 175 TYR A O 1
ATOM 1361 N N . SER A 1 176 ? 30.059 16.522 -62.434 1.00 73.69 176 SER A N 1
ATOM 1362 C CA . SER A 1 176 ? 30.052 15.178 -61.841 1.00 73.69 176 SER A CA 1
ATOM 1363 C C . SER A 1 176 ? 29.039 14.259 -62.535 1.00 73.69 176 SER A C 1
ATOM 1365 O O . SER A 1 176 ? 29.364 13.118 -62.873 1.00 73.69 176 SER A O 1
ATOM 1367 N N . ARG A 1 177 ? 27.830 14.768 -62.818 1.00 76.88 177 ARG A N 1
ATOM 1368 C CA . ARG A 1 177 ? 26.799 14.049 -63.584 1.00 76.88 177 ARG A CA 1
ATOM 1369 C C . ARG A 1 177 ? 27.215 13.816 -65.037 1.00 76.88 177 ARG A C 1
ATOM 1371 O O . ARG A 1 177 ? 27.128 12.682 -65.502 1.00 76.88 177 ARG A O 1
ATOM 1378 N N . GLU A 1 178 ? 27.722 14.834 -65.741 1.00 76.19 178 GLU A N 1
ATOM 1379 C CA . GLU A 1 178 ? 28.154 14.676 -67.140 1.00 76.19 178 GLU A CA 1
ATOM 1380 C C . GLU A 1 178 ? 29.278 13.631 -67.281 1.00 76.19 178 GLU A C 1
ATOM 1382 O O . GLU A 1 178 ? 29.251 12.791 -68.186 1.00 76.19 178 GLU A O 1
ATOM 1387 N N . MET A 1 179 ? 30.254 13.637 -66.368 1.00 68.44 179 MET A N 1
ATOM 1388 C CA . MET A 1 179 ? 31.334 12.648 -66.356 1.00 68.44 179 MET A CA 1
ATOM 1389 C C . MET A 1 179 ? 30.825 11.237 -66.030 1.00 68.44 179 MET A C 1
ATOM 1391 O O . MET A 1 179 ? 31.281 10.276 -66.653 1.00 68.44 179 MET A O 1
ATOM 1395 N N . LEU A 1 180 ? 29.843 11.088 -65.134 1.00 73.50 180 LEU A N 1
ATOM 1396 C CA . LEU A 1 180 ? 29.216 9.791 -64.856 1.00 73.50 180 LEU A CA 1
ATOM 1397 C C . LEU A 1 180 ? 28.388 9.251 -66.024 1.00 73.50 180 LEU A C 1
ATOM 1399 O O . LEU A 1 180 ? 28.477 8.057 -66.307 1.00 73.50 180 LEU A O 1
ATOM 1403 N N . ASP A 1 181 ? 27.649 10.096 -66.741 1.00 76.25 181 ASP A N 1
ATOM 1404 C CA . ASP A 1 181 ? 26.919 9.684 -67.947 1.00 76.25 181 ASP A CA 1
ATOM 1405 C C . ASP A 1 181 ? 27.873 9.211 -69.053 1.00 76.25 181 ASP A C 1
ATOM 1407 O O . ASP A 1 181 ? 27.622 8.196 -69.711 1.00 76.25 181 ASP A O 1
ATOM 1411 N N . ARG A 1 182 ? 29.009 9.899 -69.234 1.00 69.38 182 ARG A N 1
ATOM 1412 C CA . ARG A 1 182 ? 30.073 9.464 -70.155 1.00 69.38 182 ARG A CA 1
ATOM 1413 C C . ARG A 1 182 ? 30.666 8.117 -69.725 1.00 69.38 182 ARG A C 1
ATOM 1415 O O . ARG A 1 182 ? 30.768 7.213 -70.553 1.00 69.38 182 ARG A O 1
ATOM 1422 N N . LEU A 1 183 ? 30.983 7.946 -68.438 1.00 66.06 183 LEU A N 1
ATOM 1423 C CA . LEU A 1 183 ? 31.508 6.688 -67.892 1.00 66.06 183 LEU A CA 1
ATOM 1424 C C . LEU A 1 183 ? 30.517 5.523 -68.047 1.00 66.06 183 LEU A C 1
ATOM 1426 O O . LEU A 1 183 ? 30.915 4.472 -68.545 1.00 66.06 183 LEU A O 1
ATOM 1430 N N . LYS A 1 184 ? 29.231 5.706 -67.708 1.00 68.62 184 LYS A N 1
ATOM 1431 C CA . LYS A 1 184 ? 28.183 4.687 -67.920 1.00 68.62 184 LYS A CA 1
ATOM 1432 C C . LYS A 1 184 ? 28.043 4.288 -69.391 1.00 68.62 184 LYS A C 1
ATOM 1434 O O . LYS A 1 184 ? 27.769 3.130 -69.689 1.00 68.62 184 LYS A O 1
ATOM 1439 N N . LYS A 1 185 ? 28.192 5.242 -70.313 1.00 66.25 185 LYS A N 1
ATOM 1440 C CA . LYS A 1 185 ? 28.001 5.023 -71.753 1.00 66.25 185 LYS A CA 1
ATOM 1441 C C . LYS A 1 185 ? 29.180 4.321 -72.428 1.00 66.25 185 LYS A C 1
ATOM 1443 O O . LYS A 1 185 ? 28.965 3.535 -73.348 1.00 66.25 185 LYS A O 1
ATOM 1448 N N . ASP A 1 186 ? 30.404 4.607 -71.994 1.00 58.00 186 ASP A N 1
ATOM 1449 C CA . ASP A 1 186 ? 31.618 4.056 -72.608 1.00 58.00 186 ASP A CA 1
ATOM 1450 C C . ASP A 1 186 ? 32.089 2.741 -71.942 1.00 58.00 186 ASP A C 1
ATOM 1452 O O . ASP A 1 186 ? 32.904 2.003 -72.523 1.00 58.00 186 ASP A O 1
ATOM 1456 N N . PHE A 1 187 ? 31.559 2.418 -70.754 1.00 57.56 187 PHE A N 1
ATOM 1457 C CA . PHE A 1 187 ? 31.989 1.300 -69.910 1.00 57.56 187 PHE A CA 1
ATOM 1458 C C . PHE A 1 187 ? 30.845 0.314 -69.594 1.00 57.56 187 PHE A C 1
ATOM 1460 O O . PHE A 1 187 ? 30.095 0.473 -68.637 1.00 57.56 187 PHE A O 1
ATOM 1467 N N . ASP A 1 188 ? 30.755 -0.763 -70.384 1.00 57.16 188 ASP A N 1
ATOM 1468 C CA . ASP A 1 188 ? 29.739 -1.832 -70.283 1.00 57.16 188 ASP A CA 1
ATOM 1469 C C . ASP A 1 188 ? 29.914 -2.770 -69.053 1.00 57.16 188 ASP A C 1
ATOM 1471 O O . ASP A 1 188 ? 29.623 -3.968 -69.126 1.00 57.16 188 ASP A O 1
ATOM 1475 N N . SER A 1 189 ? 30.474 -2.292 -67.938 1.00 63.00 189 SER A N 1
ATOM 1476 C CA . SER A 1 189 ? 30.809 -3.118 -66.769 1.00 63.00 189 SER A CA 1
ATOM 1477 C C . SER A 1 189 ? 30.631 -2.380 -65.440 1.00 63.00 189 SER A C 1
ATOM 1479 O O . SER A 1 189 ? 30.372 -1.181 -65.398 1.00 63.00 189 SER A O 1
ATOM 1481 N N . GLN A 1 190 ? 30.708 -3.131 -64.339 1.00 69.44 190 GLN A N 1
ATOM 1482 C CA . GLN A 1 190 ? 30.427 -2.642 -62.991 1.00 69.44 190 GLN A CA 1
ATOM 1483 C C . GLN A 1 190 ? 31.348 -1.478 -62.584 1.00 69.44 190 GLN A C 1
ATOM 1485 O O . GLN A 1 190 ? 32.573 -1.560 -62.720 1.00 69.44 190 GLN A O 1
ATOM 1490 N N . ILE A 1 191 ? 30.739 -0.429 -62.027 1.00 72.25 191 ILE A N 1
ATOM 1491 C CA . ILE A 1 191 ? 31.409 0.747 -61.462 1.00 72.25 191 ILE A CA 1
ATOM 1492 C C . ILE A 1 191 ? 31.026 0.836 -59.982 1.00 72.25 191 ILE A C 1
ATOM 1494 O O . ILE A 1 191 ? 29.843 0.752 -59.643 1.00 72.25 191 ILE A O 1
ATOM 1498 N N . ILE A 1 192 ? 32.009 1.023 -59.100 1.00 78.56 192 ILE A N 1
ATOM 1499 C CA . ILE A 1 192 ? 31.782 1.283 -57.671 1.00 78.56 192 ILE A CA 1
ATOM 1500 C C . ILE A 1 192 ? 32.410 2.634 -57.321 1.00 78.56 192 ILE A C 1
ATOM 1502 O O . ILE A 1 192 ? 33.618 2.830 -57.458 1.00 78.56 192 ILE A O 1
ATOM 1506 N N . LEU A 1 193 ? 31.570 3.565 -56.876 1.00 80.75 193 LEU A N 1
ATOM 1507 C CA . LEU A 1 193 ? 31.888 4.971 -56.642 1.00 80.75 193 LEU A CA 1
ATOM 1508 C C . LEU A 1 193 ? 31.677 5.326 -55.168 1.00 80.75 193 LEU A C 1
ATOM 1510 O O . LEU A 1 193 ? 30.605 5.049 -54.633 1.00 80.75 193 LEU A O 1
ATOM 1514 N N . THR A 1 194 ? 32.627 6.010 -54.524 1.00 78.31 194 THR A N 1
ATOM 1515 C CA . THR A 1 194 ? 32.345 6.754 -53.283 1.00 78.31 194 THR A CA 1
ATOM 1516 C C . THR A 1 194 ? 32.101 8.230 -53.570 1.00 78.31 194 THR A C 1
ATOM 1518 O O . THR A 1 194 ? 32.752 8.839 -54.417 1.00 78.31 194 THR A O 1
ATOM 1521 N N . THR A 1 195 ? 31.165 8.829 -52.837 1.00 76.62 195 THR A N 1
ATOM 1522 C CA . THR A 1 195 ? 30.837 10.254 -52.952 1.00 76.62 195 THR A CA 1
ATOM 1523 C C . THR A 1 195 ? 30.396 10.840 -51.608 1.00 76.62 195 THR A C 1
ATOM 1525 O O . THR A 1 195 ? 29.968 10.122 -50.700 1.00 76.62 195 THR A O 1
ATOM 1528 N N . LEU A 1 196 ? 30.535 12.156 -51.456 1.00 68.75 196 LEU A N 1
ATOM 1529 C CA . LEU A 1 196 ? 29.878 12.924 -50.393 1.00 68.75 196 LEU A CA 1
ATOM 1530 C C . LEU A 1 196 ? 28.491 13.405 -50.817 1.00 68.75 196 LEU A C 1
ATOM 1532 O O . LEU A 1 196 ? 27.616 13.552 -49.966 1.00 68.75 196 LEU A O 1
ATOM 1536 N N . ASP A 1 197 ? 28.311 13.625 -52.116 1.00 71.62 197 ASP A N 1
ATOM 1537 C CA . ASP A 1 197 ? 27.067 14.081 -52.703 1.00 71.62 197 ASP A CA 1
ATOM 1538 C C . ASP A 1 197 ? 26.055 12.932 -52.798 1.00 71.62 197 ASP A C 1
ATOM 1540 O O . ASP A 1 197 ? 26.295 11.914 -53.452 1.00 71.62 197 ASP A O 1
ATOM 1544 N N . GLY A 1 198 ? 24.920 13.111 -52.124 1.00 64.31 198 GLY A N 1
ATOM 1545 C CA . GLY A 1 198 ? 23.788 12.198 -52.203 1.00 64.31 198 GLY A CA 1
ATOM 1546 C C . GLY A 1 198 ? 23.008 12.323 -53.510 1.00 64.31 198 GLY A C 1
ATOM 1547 O O . GLY A 1 198 ? 22.344 11.366 -53.880 1.00 64.31 198 GLY A O 1
ATOM 1548 N N . GLU A 1 199 ? 23.096 13.430 -54.252 1.00 70.62 199 GLU A N 1
ATOM 1549 C CA . GLU A 1 199 ? 22.318 13.598 -55.484 1.00 70.62 199 GLU A CA 1
ATOM 1550 C C . GLU A 1 199 ? 22.774 12.686 -56.638 1.00 70.62 199 GLU A C 1
ATOM 1552 O O . GLU A 1 199 ? 22.055 12.512 -57.626 1.00 70.62 199 GLU A O 1
ATOM 1557 N N . LEU A 1 200 ? 23.946 12.054 -56.515 1.00 73.44 200 LEU A N 1
ATOM 1558 C CA . LEU A 1 200 ? 24.403 11.004 -57.430 1.00 73.44 200 LEU A CA 1
ATOM 1559 C C . LEU A 1 200 ? 23.693 9.656 -57.203 1.00 73.44 200 LEU A C 1
ATOM 1561 O O . LEU A 1 200 ? 23.831 8.760 -58.038 1.00 73.44 200 LEU A O 1
ATOM 1565 N N . THR A 1 201 ? 22.909 9.483 -56.125 1.00 78.25 201 THR A N 1
ATOM 1566 C CA . THR A 1 201 ? 22.128 8.247 -55.924 1.00 78.25 201 THR A CA 1
ATOM 1567 C C . THR A 1 201 ? 21.016 8.076 -56.948 1.00 78.25 201 THR A C 1
ATOM 1569 O O . THR A 1 201 ? 20.667 6.943 -57.258 1.00 78.25 201 THR A O 1
ATOM 1572 N N . ASP A 1 202 ? 20.502 9.167 -57.519 1.00 78.69 202 ASP A N 1
ATOM 1573 C CA . ASP A 1 202 ? 19.428 9.128 -58.523 1.00 78.69 202 ASP A CA 1
ATOM 1574 C C . ASP A 1 202 ? 19.903 8.535 -59.861 1.00 78.69 202 ASP A C 1
ATOM 1576 O O . ASP A 1 202 ? 19.105 8.042 -60.656 1.00 78.69 202 ASP A O 1
ATOM 1580 N N . MET A 1 203 ? 21.219 8.547 -60.098 1.00 77.00 203 MET A N 1
ATOM 1581 C CA . MET A 1 203 ? 21.867 7.888 -61.234 1.00 77.00 203 MET A CA 1
ATOM 1582 C C . MET A 1 203 ? 22.335 6.463 -60.900 1.00 77.00 203 MET A C 1
ATOM 1584 O O . MET A 1 203 ? 22.817 5.760 -61.791 1.00 77.00 203 MET A O 1
ATOM 1588 N N . ALA A 1 204 ? 22.258 6.033 -59.639 1.00 81.06 204 ALA A N 1
ATOM 1589 C CA . ALA A 1 204 ? 22.791 4.753 -59.189 1.00 81.06 204 ALA A CA 1
ATOM 1590 C C . ALA A 1 204 ? 21.849 3.592 -59.526 1.00 81.06 204 ALA A C 1
ATOM 1592 O O . ALA A 1 204 ? 20.641 3.674 -59.327 1.00 81.06 204 ALA A O 1
ATOM 1593 N N . ASP A 1 205 ? 22.424 2.474 -59.960 1.00 82.69 205 ASP A N 1
ATOM 1594 C CA . ASP A 1 205 ? 21.705 1.204 -60.071 1.00 82.69 205 ASP A CA 1
ATOM 1595 C C . ASP A 1 205 ? 21.586 0.531 -58.679 1.00 82.69 205 ASP A C 1
ATOM 1597 O O . ASP A 1 205 ? 20.648 -0.218 -58.416 1.00 82.69 205 ASP A O 1
ATOM 1601 N N . ASN A 1 206 ? 22.494 0.866 -57.748 1.00 83.81 206 ASN A N 1
ATOM 1602 C CA . ASN A 1 206 ? 22.449 0.485 -56.330 1.00 83.81 206 ASN A CA 1
ATOM 1603 C C . ASN A 1 206 ? 23.045 1.596 -55.439 1.00 83.81 206 ASN A C 1
ATOM 1605 O O . ASN A 1 206 ? 24.149 2.074 -55.712 1.00 83.81 206 ASN A O 1
ATOM 1609 N N . SER A 1 207 ? 22.360 1.996 -54.361 1.00 83.50 207 SER A N 1
ATOM 1610 C CA . SER A 1 207 ? 22.808 3.064 -53.450 1.00 83.50 207 SER A CA 1
ATOM 1611 C C . SER A 1 207 ? 23.032 2.558 -52.018 1.00 83.50 207 SER A C 1
ATOM 1613 O O . SER A 1 207 ? 22.144 2.007 -51.372 1.00 83.50 207 SER A O 1
ATOM 1615 N N . ILE A 1 208 ? 24.244 2.767 -51.497 1.00 83.69 208 ILE A N 1
ATOM 1616 C CA . ILE A 1 208 ? 24.691 2.275 -50.187 1.00 83.69 208 ILE A CA 1
ATOM 1617 C C . ILE A 1 208 ? 24.998 3.476 -49.291 1.00 83.69 208 ILE A C 1
ATOM 1619 O O . ILE A 1 208 ? 25.962 4.206 -49.530 1.00 83.69 208 ILE A O 1
ATOM 1623 N N . ARG A 1 209 ? 24.200 3.683 -48.235 1.00 83.00 209 ARG A N 1
ATOM 1624 C CA . ARG A 1 209 ? 24.436 4.754 -47.254 1.00 83.00 209 ARG A CA 1
ATOM 1625 C C . ARG A 1 209 ? 25.237 4.245 -46.061 1.00 83.00 209 ARG A C 1
ATOM 1627 O O . ARG A 1 209 ? 24.726 3.449 -45.278 1.00 83.00 209 ARG A O 1
ATOM 1634 N N . LEU A 1 210 ? 26.434 4.787 -45.860 1.00 79.00 210 LEU A N 1
ATOM 1635 C CA . LEU A 1 210 ? 27.197 4.597 -44.626 1.00 79.00 210 LEU A CA 1
ATOM 1636 C C . LEU A 1 210 ? 26.800 5.663 -43.596 1.00 79.00 210 LEU A C 1
ATOM 1638 O O . LEU A 1 210 ? 26.852 6.864 -43.879 1.00 79.00 210 LEU A O 1
ATOM 1642 N N . ARG A 1 211 ? 26.406 5.213 -42.402 1.00 71.88 211 ARG A N 1
ATOM 1643 C CA . ARG A 1 211 ? 26.120 6.064 -41.236 1.00 71.88 211 ARG A CA 1
ATOM 1644 C C . ARG A 1 211 ? 27.395 6.315 -40.440 1.00 71.88 211 ARG A C 1
ATOM 1646 O O . ARG A 1 211 ? 28.370 5.577 -40.568 1.00 71.88 211 ARG A O 1
ATOM 1653 N N . SER A 1 212 ? 27.414 7.369 -39.632 1.00 66.25 212 SER A N 1
ATOM 1654 C CA . SER A 1 212 ? 28.495 7.559 -38.661 1.00 66.25 212 SER A CA 1
ATOM 1655 C C . SER A 1 212 ? 28.165 6.849 -37.349 1.00 66.25 212 SER A C 1
ATOM 1657 O O . SER A 1 212 ? 27.012 6.805 -36.927 1.00 66.25 212 SER A O 1
ATOM 1659 N N . PHE A 1 213 ? 29.197 6.400 -36.632 1.00 60.94 213 PHE A N 1
ATOM 1660 C CA . PHE A 1 213 ? 29.087 5.872 -35.263 1.00 60.94 213 PHE A CA 1
ATOM 1661 C C . PHE A 1 213 ? 28.311 6.810 -34.312 1.00 60.94 213 PHE A C 1
ATOM 1663 O O . PHE A 1 213 ? 27.655 6.375 -33.368 1.00 60.94 213 PHE A O 1
ATOM 1670 N N . THR A 1 214 ? 28.348 8.121 -34.572 1.00 59.88 214 THR A N 1
ATOM 1671 C CA . THR A 1 214 ? 27.559 9.123 -33.844 1.00 59.88 214 THR A CA 1
ATOM 1672 C C . THR A 1 214 ? 26.059 9.066 -34.146 1.00 59.88 214 THR A C 1
ATOM 1674 O O . THR A 1 214 ? 25.273 9.302 -33.235 1.00 59.88 214 THR A O 1
ATOM 1677 N N . GLU A 1 215 ? 25.640 8.746 -35.376 1.00 66.12 215 GLU A N 1
ATOM 1678 C CA . GLU A 1 215 ? 24.221 8.586 -35.732 1.00 66.12 215 GLU A CA 1
ATOM 1679 C C . GLU A 1 215 ? 23.624 7.339 -35.064 1.00 66.12 215 GLU A C 1
ATOM 1681 O O . GLU A 1 215 ? 22.515 7.406 -34.539 1.00 66.12 215 GLU A O 1
ATOM 1686 N N . GLU A 1 216 ? 24.364 6.229 -35.015 1.00 66.50 216 GLU A N 1
ATOM 1687 C CA . GLU A 1 216 ? 23.913 4.985 -34.371 1.00 66.50 216 GLU A CA 1
ATOM 1688 C C . GLU A 1 216 ? 23.783 5.144 -32.853 1.00 66.50 216 GLU A C 1
ATOM 1690 O O . GLU A 1 216 ? 22.728 4.855 -32.286 1.00 66.50 216 GLU A O 1
ATOM 1695 N 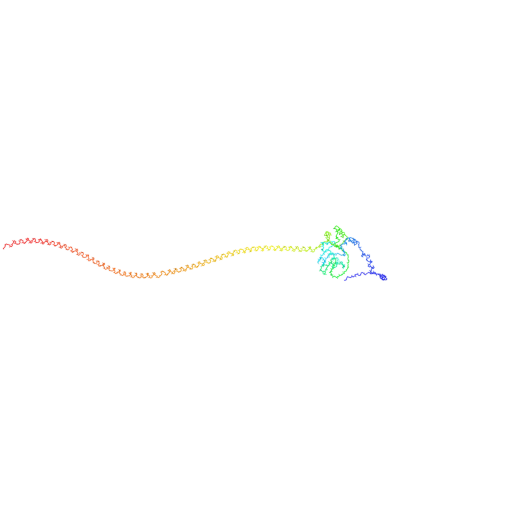N . ARG A 1 217 ? 24.795 5.725 -32.194 1.00 68.88 217 ARG A N 1
ATOM 1696 C CA . ARG A 1 217 ? 24.726 6.024 -30.752 1.00 68.88 217 ARG A CA 1
ATOM 1697 C C . ARG A 1 217 ? 23.628 7.023 -30.386 1.00 68.88 217 ARG A C 1
ATOM 1699 O O . ARG A 1 217 ? 23.118 6.975 -29.271 1.00 68.88 217 ARG A O 1
ATOM 1706 N N . LEU A 1 218 ? 23.246 7.924 -31.295 1.00 73.25 218 LEU A N 1
ATOM 1707 C CA . LEU A 1 218 ? 22.115 8.833 -31.078 1.00 73.25 218 LEU A CA 1
ATOM 1708 C C . LEU A 1 218 ? 20.757 8.121 -31.114 1.00 73.25 218 LEU A C 1
ATOM 1710 O O . LEU A 1 218 ? 19.817 8.629 -30.506 1.00 73.25 218 LEU A O 1
ATOM 1714 N N . VAL A 1 219 ? 20.636 6.981 -31.802 1.00 77.75 219 VAL A N 1
ATOM 1715 C CA . VAL A 1 219 ? 19.430 6.139 -31.745 1.00 77.75 219 VAL A CA 1
ATOM 1716 C C . VAL A 1 219 ? 19.397 5.385 -30.415 1.00 77.75 219 VAL A C 1
ATOM 1718 O O . VAL A 1 219 ? 18.460 5.583 -29.650 1.00 77.75 219 VAL A O 1
ATOM 1721 N N . GLU A 1 220 ? 20.470 4.663 -30.068 1.00 74.88 220 GLU A N 1
ATOM 1722 C CA . GLU A 1 220 ? 20.573 3.903 -28.806 1.00 74.88 220 GLU A CA 1
ATOM 1723 C C . GLU A 1 220 ? 20.265 4.769 -27.568 1.00 74.88 220 GLU A C 1
ATOM 1725 O O . GLU A 1 220 ? 19.525 4.367 -26.671 1.00 74.88 220 GLU A O 1
ATOM 1730 N N . VAL A 1 221 ? 20.802 5.995 -27.518 1.00 75.88 221 VAL A N 1
ATOM 1731 C CA . VAL A 1 221 ? 20.563 6.917 -26.398 1.00 75.88 221 VAL A CA 1
ATOM 1732 C C . VAL A 1 221 ? 19.115 7.418 -26.352 1.00 75.88 221 VAL A C 1
ATOM 1734 O O . VAL A 1 221 ? 18.602 7.633 -25.257 1.00 75.88 221 VAL A O 1
ATOM 1737 N N . ARG A 1 222 ? 18.433 7.591 -27.494 1.00 83.06 222 ARG A N 1
ATOM 1738 C CA . ARG A 1 222 ? 17.013 7.992 -27.513 1.00 83.06 222 ARG A CA 1
ATOM 1739 C C . ARG A 1 222 ? 16.107 6.887 -27.001 1.00 83.06 222 ARG A C 1
ATOM 1741 O O . ARG A 1 222 ? 15.237 7.178 -26.188 1.00 83.06 222 ARG A O 1
ATOM 1748 N N . ASP A 1 223 ? 16.337 5.654 -27.438 1.00 86.81 223 ASP A N 1
ATOM 1749 C CA . ASP A 1 223 ? 15.526 4.508 -27.024 1.00 86.81 223 ASP A CA 1
ATOM 1750 C C . ASP A 1 223 ? 15.632 4.323 -25.498 1.00 86.81 223 ASP A C 1
ATOM 1752 O O . ASP A 1 223 ? 14.625 4.285 -24.795 1.00 86.81 223 ASP A O 1
ATOM 1756 N N . ARG A 1 224 ? 16.856 4.408 -24.956 1.00 87.31 224 ARG A N 1
ATOM 1757 C CA . ARG A 1 224 ? 17.107 4.383 -23.503 1.00 87.31 224 ARG A CA 1
ATOM 1758 C C . ARG A 1 224 ? 16.452 5.535 -22.732 1.00 87.31 224 ARG A C 1
ATOM 1760 O O . ARG A 1 224 ? 16.067 5.343 -21.578 1.00 87.31 224 ARG A O 1
ATOM 1767 N N . ILE A 1 225 ? 16.347 6.730 -23.322 1.00 87.69 225 ILE A N 1
ATOM 1768 C CA . ILE A 1 225 ? 15.621 7.855 -22.708 1.00 87.69 225 ILE A CA 1
ATOM 1769 C C . ILE A 1 225 ? 14.126 7.532 -22.641 1.00 87.69 225 ILE A C 1
ATOM 1771 O O . ILE A 1 225 ? 13.545 7.678 -21.570 1.00 87.69 225 ILE A O 1
ATOM 1775 N N . ALA A 1 226 ? 13.531 7.034 -23.728 1.00 89.56 226 ALA A N 1
ATOM 1776 C CA . ALA A 1 226 ? 12.114 6.676 -23.765 1.00 89.56 226 ALA A CA 1
ATOM 1777 C C . ALA A 1 226 ? 11.765 5.574 -22.744 1.00 89.56 226 ALA A C 1
ATOM 1779 O O . ALA A 1 226 ? 10.775 5.697 -22.024 1.00 89.56 226 ALA A O 1
ATOM 1780 N N . ASP A 1 227 ? 12.607 4.544 -22.611 1.00 90.25 227 ASP A N 1
ATOM 1781 C CA . ASP A 1 227 ? 12.448 3.510 -21.578 1.00 90.25 227 ASP A CA 1
ATOM 1782 C C . ASP A 1 227 ? 12.482 4.112 -20.161 1.00 90.25 227 ASP A C 1
ATOM 1784 O O . ASP A 1 227 ? 11.593 3.856 -19.348 1.00 90.25 227 ASP A O 1
ATOM 1788 N N . THR A 1 228 ? 13.453 4.993 -19.887 1.00 87.81 228 THR A N 1
ATOM 1789 C CA . THR A 1 228 ? 13.583 5.675 -18.584 1.00 87.81 228 THR A CA 1
ATOM 1790 C C . THR A 1 228 ? 12.388 6.596 -18.289 1.00 87.81 228 THR A C 1
ATOM 1792 O O . THR A 1 228 ? 11.954 6.709 -17.142 1.00 87.81 228 THR A O 1
ATOM 1795 N N . GLU A 1 229 ? 11.829 7.264 -19.303 1.00 88.19 229 GLU A N 1
ATOM 1796 C CA . GLU A 1 229 ? 10.633 8.107 -19.164 1.00 88.19 229 GLU A CA 1
ATOM 1797 C C . GLU A 1 229 ? 9.383 7.279 -18.823 1.00 88.19 229 GLU A C 1
ATOM 1799 O O . GLU A 1 229 ? 8.589 7.696 -17.974 1.00 88.19 229 GLU A O 1
ATOM 1804 N N . ASN A 1 230 ? 9.244 6.082 -19.406 1.00 89.25 230 ASN A N 1
ATOM 1805 C CA . ASN A 1 230 ? 8.168 5.143 -19.081 1.00 89.25 230 ASN A CA 1
ATOM 1806 C C . ASN A 1 230 ? 8.278 4.625 -17.635 1.00 89.25 230 ASN A C 1
ATOM 1808 O O . ASN A 1 230 ? 7.292 4.668 -16.894 1.00 89.25 230 ASN A O 1
ATOM 1812 N N . GLU A 1 231 ? 9.472 4.203 -17.198 1.00 89.31 231 GLU A N 1
ATOM 1813 C CA . GLU A 1 231 ? 9.722 3.795 -15.804 1.00 89.31 231 GLU A CA 1
ATOM 1814 C C . GLU A 1 231 ? 9.421 4.934 -14.817 1.00 89.31 231 GLU A C 1
ATOM 1816 O O . GLU A 1 231 ? 8.748 4.733 -13.801 1.00 89.31 231 GLU A O 1
ATOM 1821 N N . LEU A 1 232 ? 9.854 6.160 -15.133 1.00 91.06 232 LEU A N 1
ATOM 1822 C CA . LEU A 1 232 ? 9.580 7.341 -14.315 1.00 91.06 232 LEU A CA 1
ATOM 1823 C C . LEU A 1 232 ? 8.078 7.652 -14.224 1.00 91.06 232 LEU A C 1
ATOM 1825 O O . LEU A 1 232 ? 7.618 8.107 -13.175 1.00 91.06 232 LEU A O 1
ATOM 1829 N N . SER A 1 233 ? 7.311 7.427 -15.294 1.00 91.12 233 SER A N 1
ATOM 1830 C CA . SER A 1 233 ? 5.853 7.591 -15.272 1.00 91.12 233 SER A CA 1
ATOM 1831 C C . SER A 1 233 ? 5.194 6.570 -14.342 1.00 91.12 233 SER A C 1
ATOM 1833 O O . SER A 1 233 ? 4.433 6.962 -13.458 1.00 91.12 233 SER A O 1
ATOM 1835 N N . TYR A 1 234 ? 5.549 5.289 -14.476 1.00 88.50 234 TYR A N 1
ATOM 1836 C CA . TYR A 1 234 ? 5.043 4.209 -13.621 1.00 88.50 234 TYR A CA 1
ATOM 1837 C C . TYR A 1 234 ? 5.342 4.456 -12.131 1.00 88.50 234 TYR A C 1
ATOM 1839 O O . TYR A 1 234 ? 4.475 4.295 -11.271 1.00 88.50 234 TYR A O 1
ATOM 1847 N N . HIS A 1 235 ? 6.555 4.914 -11.809 1.00 89.69 235 HIS A N 1
ATOM 1848 C CA . HIS A 1 235 ? 6.925 5.231 -10.430 1.00 89.69 235 HIS A CA 1
ATOM 1849 C C . HIS A 1 235 ? 6.201 6.458 -9.855 1.00 89.69 235 HIS A C 1
ATOM 1851 O O . HIS A 1 235 ? 5.997 6.508 -8.644 1.00 89.69 235 HIS A O 1
ATOM 1857 N N . LYS A 1 236 ? 5.794 7.430 -10.684 1.00 87.31 236 LYS A N 1
ATOM 1858 C CA . LYS A 1 236 ? 4.993 8.585 -10.237 1.00 87.31 236 LYS A CA 1
ATOM 1859 C C . LYS A 1 236 ? 3.552 8.207 -9.914 1.00 87.31 236 LYS A C 1
ATOM 1861 O O . LYS A 1 236 ? 3.042 8.666 -8.900 1.00 87.31 236 LYS A O 1
ATOM 1866 N N . GLU A 1 237 ? 2.925 7.385 -10.753 1.00 91.88 237 GLU A N 1
ATOM 1867 C CA . GLU A 1 237 ? 1.561 6.880 -10.539 1.00 91.88 237 GLU A CA 1
ATOM 1868 C C . GLU A 1 237 ? 1.489 6.107 -9.216 1.00 91.88 237 GLU A C 1
ATOM 1870 O O . GLU A 1 237 ? 0.793 6.515 -8.291 1.00 91.88 237 GLU A O 1
ATOM 1875 N N . ARG A 1 238 ? 2.377 5.122 -9.047 1.00 91.56 238 ARG A N 1
ATOM 1876 C CA . ARG A 1 238 ? 2.495 4.339 -7.810 1.00 91.56 238 ARG A CA 1
ATOM 1877 C C . ARG A 1 238 ? 2.831 5.171 -6.561 1.00 91.56 238 ARG A C 1
ATOM 1879 O O . ARG A 1 238 ? 2.520 4.750 -5.450 1.00 91.56 238 ARG A O 1
ATOM 1886 N N . LEU A 1 239 ? 3.502 6.317 -6.705 1.00 90.56 239 LEU A N 1
ATOM 1887 C CA . LEU A 1 239 ? 3.751 7.228 -5.582 1.00 90.56 239 LEU A CA 1
ATOM 1888 C C . LEU A 1 239 ? 2.477 7.985 -5.187 1.00 90.56 239 LEU A C 1
ATOM 1890 O O . LEU A 1 239 ? 2.256 8.189 -3.996 1.00 90.56 239 LEU A O 1
ATOM 1894 N N . ALA A 1 240 ? 1.637 8.366 -6.154 1.00 89.69 240 ALA A N 1
ATOM 1895 C CA . ALA A 1 240 ? 0.342 8.983 -5.878 1.00 89.69 240 ALA A CA 1
ATOM 1896 C C . ALA A 1 240 ? -0.597 8.006 -5.151 1.00 89.69 240 ALA A C 1
ATOM 1898 O O . ALA A 1 240 ? -1.164 8.386 -4.129 1.00 89.69 240 ALA A O 1
ATOM 1899 N N . ASP A 1 241 ? -0.668 6.747 -5.600 1.00 91.00 241 ASP A N 1
ATOM 1900 C CA . ASP A 1 241 ? -1.467 5.693 -4.953 1.00 91.00 241 ASP A CA 1
ATOM 1901 C C . ASP A 1 241 ? -1.082 5.519 -3.473 1.00 91.00 241 ASP A C 1
ATOM 1903 O O . ASP A 1 241 ? -1.918 5.651 -2.584 1.00 91.00 241 ASP A O 1
ATOM 1907 N N . VAL A 1 242 ? 0.215 5.322 -3.194 1.00 87.88 242 VAL A N 1
ATOM 1908 C CA . VAL A 1 242 ? 0.734 5.154 -1.822 1.00 87.88 242 VAL A CA 1
ATOM 1909 C C . VAL A 1 242 ? 0.545 6.415 -0.971 1.00 87.88 242 VAL A C 1
ATOM 1911 O O . VAL A 1 242 ? 0.414 6.311 0.243 1.00 87.88 242 VAL A O 1
ATOM 1914 N N . THR A 1 243 ? 0.517 7.606 -1.578 1.00 85.06 243 THR A N 1
ATOM 1915 C CA . THR A 1 243 ? 0.210 8.842 -0.837 1.00 85.06 243 THR A CA 1
ATOM 1916 C C . THR A 1 243 ? -1.260 8.859 -0.405 1.00 85.06 243 THR A C 1
ATOM 1918 O O . THR A 1 243 ? -1.535 9.157 0.750 1.00 85.06 243 THR A O 1
ATOM 1921 N N . SER A 1 244 ? -2.184 8.440 -1.278 1.00 90.12 244 SER A N 1
ATOM 1922 C CA . SER A 1 244 ? -3.608 8.305 -0.934 1.00 90.12 244 SER A CA 1
ATOM 1923 C C . SER A 1 244 ? -3.844 7.259 0.163 1.00 90.12 244 SER A C 1
ATOM 1925 O O . SER A 1 244 ? -4.618 7.507 1.080 1.00 90.12 244 SER A O 1
ATOM 1927 N N . GLU A 1 245 ? -3.145 6.117 0.113 1.00 91.19 245 GLU A N 1
ATOM 1928 C CA . GLU A 1 245 ? -3.204 5.097 1.176 1.00 91.19 245 GLU A CA 1
ATOM 1929 C C . GLU A 1 245 ? -2.710 5.638 2.533 1.00 91.19 245 GLU A C 1
ATOM 1931 O O . GLU A 1 245 ? -3.225 5.245 3.578 1.00 91.19 245 GLU A O 1
ATOM 1936 N N . ILE A 1 246 ? -1.718 6.539 2.540 1.00 90.12 246 ILE A N 1
ATOM 1937 C CA . ILE A 1 246 ? -1.234 7.192 3.766 1.00 90.12 246 ILE A CA 1
ATOM 1938 C C . ILE A 1 246 ? -2.284 8.164 4.311 1.00 90.12 246 ILE A C 1
ATOM 1940 O O . ILE A 1 246 ? -2.590 8.085 5.498 1.00 90.12 246 ILE A O 1
ATOM 1944 N N . ASP A 1 247 ? -2.860 9.023 3.464 1.00 89.44 247 ASP A N 1
ATOM 1945 C CA . ASP A 1 247 ? -3.884 9.994 3.875 1.00 89.44 247 ASP A CA 1
ATOM 1946 C C . ASP A 1 247 ? -5.111 9.286 4.505 1.00 89.44 247 ASP A C 1
ATOM 1948 O O . ASP A 1 247 ? -5.598 9.700 5.559 1.00 89.44 247 ASP A O 1
ATOM 1952 N N . GLU A 1 248 ? -5.566 8.167 3.920 1.00 91.62 248 GLU A N 1
ATOM 1953 C CA . GLU A 1 248 ? -6.660 7.338 4.462 1.00 91.62 248 GLU A CA 1
ATOM 1954 C C . GLU A 1 248 ? -6.317 6.720 5.834 1.00 91.62 248 GLU A C 1
ATOM 1956 O O . GLU A 1 248 ? -7.147 6.708 6.749 1.00 91.62 248 GLU A O 1
ATOM 1961 N N . LEU A 1 249 ? -5.084 6.229 6.010 1.00 88.19 249 LEU A N 1
ATOM 1962 C CA . LEU A 1 249 ? -4.620 5.660 7.281 1.00 88.19 249 LEU A CA 1
ATOM 1963 C C . LEU A 1 249 ? -4.424 6.725 8.370 1.00 88.19 249 LEU A C 1
ATOM 1965 O O . LEU A 1 249 ? -4.635 6.431 9.549 1.00 88.19 249 LEU A O 1
ATOM 1969 N N . GLU A 1 250 ? -4.034 7.951 8.014 1.00 89.38 250 GLU A N 1
ATOM 1970 C CA . GLU A 1 250 ? -3.946 9.064 8.965 1.00 89.38 250 GLU A CA 1
ATOM 1971 C C . GLU A 1 250 ? -5.340 9.462 9.490 1.00 89.38 250 GLU A C 1
ATOM 1973 O O . GLU A 1 250 ? -5.500 9.632 10.704 1.00 89.38 250 GLU A O 1
ATOM 1978 N N . GLU A 1 251 ? -6.368 9.490 8.630 1.00 93.00 251 GLU A N 1
ATOM 1979 C CA . GLU A 1 251 ? -7.764 9.708 9.045 1.00 93.00 251 GLU A CA 1
ATOM 1980 C C . GLU A 1 251 ? -8.285 8.566 9.947 1.00 93.00 251 GLU A C 1
ATOM 1982 O O . GLU A 1 251 ? -8.936 8.821 10.967 1.00 93.00 251 GLU A O 1
ATOM 1987 N N . GLU A 1 252 ? -7.970 7.298 9.648 1.00 93.12 252 GLU A N 1
ATOM 1988 C CA . GLU A 1 252 ? -8.335 6.171 10.525 1.00 93.12 252 GLU A CA 1
ATOM 1989 C C . GLU A 1 252 ? -7.659 6.282 11.907 1.00 93.12 252 GLU A C 1
ATOM 1991 O O . GLU A 1 252 ? -8.300 6.062 12.942 1.00 93.12 252 GLU A O 1
ATOM 1996 N N . ILE A 1 253 ? -6.386 6.690 11.954 1.00 89.69 253 ILE A N 1
ATOM 1997 C CA . ILE A 1 253 ? -5.650 6.910 13.207 1.00 89.69 253 ILE A CA 1
ATOM 1998 C C . ILE A 1 253 ? -6.286 8.030 14.043 1.00 89.69 253 ILE A C 1
ATOM 2000 O O . ILE A 1 253 ? -6.416 7.858 15.259 1.00 89.69 253 ILE A O 1
ATOM 2004 N N . GLU A 1 254 ? -6.701 9.149 13.442 1.00 91.25 254 GLU A N 1
ATOM 2005 C CA . GLU A 1 254 ? -7.365 10.242 14.167 1.00 91.25 254 GLU A CA 1
ATOM 2006 C C . GLU A 1 254 ? -8.707 9.782 14.770 1.00 91.25 254 GLU A C 1
ATOM 2008 O O . GLU A 1 254 ? -8.956 9.969 15.966 1.00 91.25 254 GLU A O 1
ATOM 2013 N N . ASN A 1 255 ? -9.524 9.063 13.991 1.00 91.81 255 ASN A N 1
ATOM 2014 C CA . ASN A 1 255 ? -10.794 8.490 14.451 1.00 91.81 255 ASN A CA 1
ATOM 2015 C C . ASN A 1 255 ? -10.616 7.479 15.605 1.00 91.81 255 ASN A C 1
ATOM 2017 O O . ASN A 1 255 ? -11.381 7.479 16.580 1.00 91.81 255 ASN A O 1
ATOM 2021 N N . LEU A 1 256 ? -9.583 6.632 15.541 1.00 88.19 256 LEU A N 1
ATOM 2022 C CA . LEU A 1 256 ? -9.240 5.693 16.615 1.00 88.19 256 LEU A CA 1
ATOM 2023 C C . LEU A 1 256 ? -8.720 6.405 17.875 1.00 88.19 256 LEU A C 1
ATOM 2025 O O . LEU A 1 256 ? -9.002 5.961 18.992 1.00 88.19 256 LEU A O 1
ATOM 2029 N N . GLN A 1 257 ? -7.993 7.517 17.731 1.00 90.19 257 GLN A N 1
ATOM 2030 C CA . GLN A 1 257 ? -7.559 8.338 18.866 1.00 90.19 257 GLN A CA 1
ATOM 2031 C C . GLN A 1 257 ? -8.740 9.024 19.562 1.00 90.19 257 GLN A C 1
ATOM 2033 O O . GLN A 1 257 ? -8.802 8.995 20.794 1.00 90.19 257 GLN A O 1
ATOM 2038 N N . ALA A 1 258 ? -9.699 9.564 18.803 1.00 91.31 258 ALA A N 1
ATOM 2039 C CA . ALA A 1 258 ? -10.936 10.122 19.350 1.00 91.31 258 ALA A CA 1
ATOM 2040 C C . ALA A 1 258 ? -11.735 9.058 20.123 1.00 91.31 258 ALA A C 1
ATOM 2042 O O . ALA A 1 258 ? -12.032 9.241 21.304 1.00 91.31 258 ALA A O 1
ATOM 2043 N N . SER A 1 259 ? -11.953 7.890 19.509 1.00 85.62 259 SER A N 1
ATOM 2044 C CA . SER A 1 259 ? -12.648 6.749 20.127 1.00 85.62 259 SER A CA 1
ATOM 2045 C C . SER A 1 259 ? -11.969 6.276 21.423 1.00 85.62 259 SER A C 1
ATOM 2047 O O . SER A 1 259 ? -12.627 5.931 22.405 1.00 85.62 259 SER A O 1
ATOM 2049 N N . ARG A 1 260 ? -10.630 6.288 21.466 1.00 90.12 260 ARG A N 1
ATOM 2050 C CA . ARG A 1 260 ? -9.857 5.971 22.676 1.00 90.12 260 ARG A CA 1
ATOM 2051 C C . ARG A 1 260 ? -10.018 7.031 23.771 1.00 90.12 260 ARG A C 1
ATOM 2053 O O . ARG A 1 260 ? -9.985 6.675 24.948 1.00 90.12 260 ARG A O 1
ATOM 2060 N N . HIS A 1 261 ? -10.162 8.308 23.417 1.00 89.06 261 HIS A N 1
ATOM 2061 C CA . HIS A 1 261 ? -10.400 9.369 24.396 1.00 89.06 261 HIS A CA 1
ATOM 2062 C C . HIS A 1 261 ? -11.796 9.249 25.027 1.00 89.06 261 HIS A C 1
ATOM 2064 O O . HIS A 1 261 ? -11.908 9.295 26.252 1.00 89.06 261 HIS A O 1
ATOM 2070 N N . GLU A 1 262 ? -12.825 8.990 24.213 1.00 89.88 262 GLU A N 1
ATOM 2071 C CA . GLU A 1 262 ? -14.184 8.692 24.686 1.00 89.88 262 GLU A CA 1
ATOM 2072 C C . GLU A 1 262 ? -14.198 7.483 25.630 1.00 89.88 262 GLU A C 1
ATOM 2074 O O . GLU A 1 262 ? -14.759 7.556 26.725 1.00 89.88 262 GLU A O 1
ATOM 2079 N N . LEU A 1 263 ? -13.509 6.397 25.257 1.00 89.88 263 LEU A N 1
ATOM 2080 C CA . LEU A 1 263 ? -13.420 5.193 26.082 1.00 89.88 263 LEU A CA 1
ATOM 2081 C C . LEU A 1 263 ? -12.766 5.481 27.441 1.00 89.88 263 LEU A C 1
ATOM 2083 O O . LEU A 1 263 ? -13.272 5.008 28.452 1.00 89.88 263 LEU A O 1
ATOM 2087 N N . GLY A 1 264 ? -11.722 6.317 27.487 1.00 86.19 264 GLY A N 1
ATOM 2088 C CA . GLY A 1 264 ? -11.129 6.773 28.748 1.00 86.19 264 GLY A CA 1
ATOM 2089 C C . GLY A 1 264 ? -12.122 7.532 29.637 1.00 86.19 264 GLY A C 1
ATOM 2090 O O . GLY A 1 264 ? -12.236 7.225 30.818 1.00 86.19 264 GLY A O 1
ATOM 2091 N N . SER A 1 265 ? -12.914 8.450 29.067 1.00 87.31 265 SER A N 1
ATOM 2092 C CA . SER A 1 265 ? -13.928 9.187 29.844 1.00 87.31 265 SER A CA 1
ATOM 2093 C C . SER A 1 265 ? -15.035 8.286 30.412 1.00 87.31 265 SER A C 1
ATOM 2095 O O . SER A 1 265 ? -15.522 8.520 31.516 1.00 87.31 265 SER A O 1
ATOM 2097 N N . LEU A 1 266 ? -15.382 7.210 29.696 1.00 88.12 266 LEU A N 1
ATOM 2098 C CA . LEU A 1 266 ? -16.323 6.189 30.164 1.00 88.12 266 LEU A CA 1
ATOM 2099 C C . LEU A 1 266 ? -15.712 5.282 31.245 1.00 88.12 266 LEU A C 1
ATOM 2101 O O . LEU A 1 266 ? -16.439 4.766 32.093 1.00 88.12 266 LEU A O 1
ATOM 2105 N N . GLU A 1 267 ? -14.392 5.067 31.238 1.00 87.12 267 GLU A N 1
ATOM 2106 C CA . GLU A 1 267 ? -13.702 4.352 32.317 1.00 87.12 267 GLU A CA 1
ATOM 2107 C C . GLU A 1 267 ? -13.656 5.173 33.610 1.00 87.12 267 GLU A C 1
ATOM 2109 O O . GLU A 1 267 ? -13.925 4.609 34.675 1.00 87.12 267 GLU A O 1
ATOM 2114 N N . ASP A 1 268 ? -13.411 6.484 33.511 1.00 90.00 268 ASP A N 1
ATOM 2115 C CA . ASP A 1 268 ? -13.480 7.420 34.640 1.00 90.00 268 ASP A CA 1
ATOM 2116 C C . ASP A 1 268 ? -14.906 7.465 35.235 1.00 90.00 268 ASP A C 1
ATOM 2118 O O . ASP A 1 268 ? -15.089 7.269 36.440 1.00 90.00 268 ASP A O 1
ATOM 2122 N N . GLU A 1 269 ? -15.943 7.619 34.396 1.00 87.81 269 GLU A N 1
ATOM 2123 C CA . GLU A 1 269 ? -17.352 7.603 34.835 1.00 87.81 269 GLU A CA 1
ATOM 2124 C C . GLU A 1 269 ? -17.731 6.261 35.493 1.00 87.81 269 GLU A C 1
ATOM 2126 O O . GLU A 1 269 ? -18.402 6.229 36.530 1.00 87.81 269 GLU A O 1
ATOM 2131 N N . ARG A 1 270 ? -17.252 5.132 34.948 1.00 89.94 270 ARG A N 1
ATOM 2132 C CA . ARG A 1 270 ? -17.442 3.803 35.552 1.00 89.94 270 ARG A CA 1
ATOM 2133 C C . ARG A 1 270 ? -16.822 3.729 36.949 1.00 89.94 270 ARG A C 1
ATOM 2135 O O . ARG A 1 270 ? -17.419 3.113 37.834 1.00 89.94 270 ARG A O 1
ATOM 2142 N N . GLU A 1 271 ? -15.643 4.315 37.159 1.00 89.25 271 GLU A N 1
ATOM 2143 C CA . GLU A 1 271 ? -14.995 4.329 38.473 1.00 89.25 271 GLU A CA 1
ATOM 2144 C C . GLU A 1 271 ? -15.774 5.189 39.482 1.00 89.25 271 GLU A C 1
ATOM 2146 O O . GLU A 1 271 ? -16.047 4.715 40.589 1.00 89.25 271 GLU A O 1
ATOM 2151 N N . GLU A 1 272 ? -16.230 6.388 39.099 1.00 89.38 272 GLU A N 1
ATOM 2152 C CA . GLU A 1 272 ? -17.083 7.224 39.958 1.00 89.38 272 GLU A CA 1
ATOM 2153 C C . GLU A 1 272 ? -18.385 6.508 40.354 1.00 89.38 272 GLU A C 1
ATOM 2155 O O . GLU A 1 272 ? -18.748 6.457 41.539 1.00 89.38 272 GLU A O 1
ATOM 2160 N N . VAL A 1 273 ? -19.069 5.890 39.384 1.00 88.25 273 VAL A N 1
ATOM 2161 C CA . VAL A 1 273 ? -20.292 5.114 39.631 1.00 88.25 273 VAL A CA 1
ATOM 2162 C C . VAL A 1 273 ? -20.004 3.940 40.567 1.00 88.25 273 VAL A C 1
ATOM 2164 O O . VAL A 1 273 ? -20.776 3.704 41.500 1.00 88.25 273 VAL A O 1
ATOM 2167 N N . GLN A 1 274 ? -18.887 3.232 40.398 1.00 87.06 274 GLN A N 1
ATOM 2168 C CA . GLN A 1 274 ? -18.541 2.107 41.264 1.00 87.06 274 GLN A CA 1
ATOM 2169 C C . GLN A 1 274 ? -18.241 2.544 42.708 1.00 87.06 274 GLN A C 1
ATOM 2171 O O . GLN A 1 274 ? -18.765 1.934 43.644 1.00 87.06 274 GLN A O 1
ATOM 2176 N N . GLN A 1 275 ? -17.523 3.655 42.908 1.00 88.81 275 GLN A N 1
ATOM 2177 C CA . GLN A 1 275 ? -17.343 4.255 44.237 1.00 88.81 275 GLN A CA 1
ATOM 2178 C C . GLN A 1 275 ? -18.676 4.703 44.862 1.00 88.81 275 GLN A C 1
ATOM 2180 O O . GLN A 1 275 ? -18.845 4.643 46.084 1.00 88.81 275 GLN A O 1
ATOM 2185 N N . SER A 1 276 ? -19.640 5.160 44.052 1.00 84.25 276 SER A N 1
ATOM 2186 C CA . SER A 1 276 ? -20.980 5.510 44.540 1.00 84.25 276 SER A CA 1
ATOM 2187 C C . SER A 1 276 ? -21.744 4.272 45.034 1.00 84.25 276 SER A C 1
ATOM 2189 O O . SER A 1 276 ? -22.303 4.298 46.130 1.00 84.25 276 SER A O 1
ATOM 2191 N N . ILE A 1 277 ? -21.667 3.154 44.299 1.00 89.44 277 ILE A N 1
ATOM 2192 C CA . ILE A 1 277 ? -22.288 1.871 44.662 1.00 89.44 277 ILE A CA 1
ATOM 2193 C C . ILE A 1 277 ? -21.710 1.331 45.975 1.00 89.44 277 ILE A C 1
ATOM 2195 O O . ILE A 1 277 ? -22.468 0.848 46.815 1.00 89.44 277 ILE A O 1
ATOM 2199 N N . GLU A 1 278 ? -20.395 1.423 46.186 1.00 89.94 278 GLU A N 1
ATOM 2200 C CA . GLU A 1 278 ? -19.759 0.994 47.440 1.00 89.94 278 GLU A CA 1
ATOM 2201 C C . GLU A 1 278 ? -20.231 1.826 48.641 1.00 89.94 278 GLU A C 1
ATOM 2203 O O . GLU A 1 278 ? -20.608 1.258 49.668 1.00 89.94 278 GLU A O 1
ATOM 2208 N N . LYS A 1 279 ? -20.320 3.156 48.494 1.00 86.81 279 LYS A N 1
ATOM 2209 C CA . LYS A 1 279 ? -20.876 4.049 49.529 1.00 86.81 279 LYS A CA 1
ATOM 2210 C C . LYS A 1 279 ? -22.341 3.724 49.835 1.00 86.81 279 LYS A C 1
ATOM 2212 O O . LYS A 1 279 ? -22.725 3.670 51.003 1.00 86.81 279 LYS A O 1
ATOM 2217 N N . THR A 1 280 ? -23.159 3.475 48.810 1.00 85.94 280 THR A N 1
ATOM 2218 C CA . THR A 1 280 ? -24.564 3.083 48.995 1.00 85.94 280 THR A CA 1
ATOM 2219 C C . THR A 1 280 ? -24.689 1.729 49.691 1.00 85.94 280 THR A C 1
ATOM 2221 O O . THR A 1 280 ? -25.506 1.608 50.598 1.00 85.94 280 THR A O 1
ATOM 2224 N N . ARG A 1 281 ? -23.868 0.729 49.336 1.00 86.94 281 ARG A N 1
ATOM 2225 C CA . ARG A 1 281 ? -23.851 -0.580 50.015 1.00 86.94 281 ARG A CA 1
ATOM 2226 C C . ARG A 1 281 ? -23.520 -0.450 51.499 1.00 86.94 281 ARG A C 1
ATOM 2228 O O . ARG A 1 281 ? -24.303 -0.918 52.313 1.00 86.94 281 ARG A O 1
ATOM 2235 N N . ALA A 1 282 ? -22.460 0.281 51.848 1.00 87.25 282 ALA A N 1
ATOM 2236 C CA . ALA A 1 282 ? -22.101 0.516 53.247 1.00 87.25 282 ALA A CA 1
ATOM 2237 C C . ALA A 1 282 ? -23.239 1.184 54.050 1.00 87.25 282 ALA A C 1
ATOM 2239 O O . ALA A 1 282 ? -23.481 0.827 55.199 1.00 87.25 282 ALA A O 1
ATOM 2240 N N . SER A 1 283 ? -23.985 2.112 53.437 1.00 85.88 283 SER A N 1
ATOM 2241 C CA . SER A 1 283 ? -25.161 2.733 54.068 1.00 85.88 283 SER A CA 1
ATOM 2242 C C . SER A 1 283 ? -26.358 1.774 54.202 1.00 85.88 283 SER A C 1
ATOM 2244 O O . SER A 1 283 ? -27.097 1.847 55.186 1.00 85.88 283 SER A O 1
ATOM 2246 N N . VAL A 1 284 ? -26.550 0.853 53.251 1.00 91.94 284 VAL A N 1
ATOM 2247 C CA . VAL A 1 284 ? -27.549 -0.227 53.351 1.00 91.94 284 VAL A CA 1
ATOM 2248 C C . VAL A 1 284 ? -27.198 -1.193 54.485 1.00 91.94 284 VAL A C 1
ATOM 2250 O O . VAL A 1 284 ? -28.078 -1.551 55.263 1.00 91.94 284 VAL A O 1
ATOM 2253 N N . ASP A 1 285 ? -25.926 -1.560 54.633 1.00 88.50 285 ASP A N 1
ATOM 2254 C CA . ASP A 1 285 ? -25.474 -2.437 55.716 1.00 88.50 285 ASP A CA 1
ATOM 2255 C C . ASP A 1 285 ? -25.635 -1.751 57.092 1.00 88.50 285 ASP A C 1
ATOM 2257 O O . ASP A 1 285 ? -26.243 -2.323 57.993 1.00 88.50 285 ASP A O 1
ATOM 2261 N N . GLU A 1 286 ? -25.243 -0.476 57.234 1.00 88.50 286 GLU A N 1
ATOM 2262 C CA . GLU A 1 286 ? -25.454 0.312 58.466 1.00 88.50 286 GLU A CA 1
ATOM 2263 C C . GLU A 1 286 ? -26.949 0.456 58.828 1.00 88.50 286 GLU A C 1
ATOM 2265 O O . GLU A 1 286 ? -27.341 0.381 59.996 1.00 88.50 286 GLU A O 1
ATOM 2270 N N . THR A 1 287 ? -27.818 0.679 57.836 1.00 87.56 287 THR A N 1
ATOM 2271 C CA . THR A 1 287 ? -29.270 0.774 58.077 1.00 87.56 287 THR A CA 1
ATOM 2272 C C . THR A 1 287 ? -29.898 -0.577 58.409 1.00 87.56 287 THR A C 1
ATOM 2274 O O . THR A 1 287 ? -30.865 -0.612 59.172 1.00 87.56 287 THR A O 1
ATOM 2277 N N . ARG A 1 288 ? -29.323 -1.682 57.926 1.00 89.12 288 ARG A N 1
ATOM 2278 C CA . ARG A 1 288 ? -29.714 -3.043 58.298 1.00 89.12 288 ARG A CA 1
ATOM 2279 C C . ARG A 1 288 ? -29.303 -3.398 59.728 1.00 89.12 288 ARG A C 1
ATOM 2281 O O . ARG A 1 288 ? -30.149 -3.869 60.477 1.00 89.12 288 ARG A O 1
ATOM 2288 N N . GLU A 1 289 ? -28.069 -3.105 60.138 1.00 89.19 289 GLU A N 1
ATOM 2289 C CA . GLU A 1 289 ? -27.622 -3.299 61.529 1.00 89.19 289 GLU A CA 1
ATOM 2290 C C . GLU A 1 289 ? -28.490 -2.499 62.517 1.00 89.19 289 GLU A C 1
ATOM 2292 O O . GLU A 1 289 ? -28.875 -2.994 63.579 1.00 89.19 289 GLU A O 1
ATOM 2297 N N . ARG A 1 290 ? -28.870 -1.267 62.147 1.00 89.44 290 ARG A N 1
ATOM 2298 C CA . ARG A 1 290 ? -29.832 -0.462 62.917 1.00 89.44 290 ARG A CA 1
ATOM 2299 C C . ARG A 1 290 ? -31.210 -1.112 63.011 1.00 89.44 290 ARG A C 1
ATOM 2301 O O . ARG A 1 290 ? -31.822 -1.028 64.072 1.00 89.44 290 ARG A O 1
ATOM 2308 N N . LEU A 1 291 ? -31.703 -1.724 61.932 1.00 90.50 291 LEU A N 1
ATOM 2309 C CA . LEU A 1 291 ? -32.988 -2.423 61.936 1.00 90.50 291 LEU A CA 1
ATOM 2310 C C . LEU A 1 291 ? -32.944 -3.627 62.885 1.00 90.50 291 LEU A C 1
ATOM 2312 O O . LEU A 1 291 ? -33.765 -3.691 63.793 1.00 90.50 291 LEU A O 1
ATOM 2316 N N . GLU A 1 292 ? -31.936 -4.493 62.753 1.00 88.75 292 GLU A N 1
ATOM 2317 C CA . GLU A 1 292 ? -31.750 -5.672 63.615 1.00 88.75 292 GLU A CA 1
ATOM 2318 C C . GLU A 1 292 ? -31.624 -5.270 65.105 1.00 88.75 292 GLU A C 1
ATOM 2320 O O . GLU A 1 292 ? -32.221 -5.897 65.981 1.00 88.75 292 GLU A O 1
ATOM 2325 N N . SER A 1 293 ? -30.936 -4.160 65.411 1.00 86.56 293 SER A N 1
ATOM 2326 C CA . SER A 1 293 ? -30.848 -3.618 66.778 1.00 86.56 293 SER A CA 1
ATOM 2327 C C . SER A 1 293 ? -32.191 -3.115 67.328 1.00 86.56 293 SER A C 1
ATOM 2329 O O . SER A 1 293 ? -32.468 -3.278 68.521 1.00 86.56 293 SER A O 1
ATOM 2331 N N . VAL A 1 294 ? -33.028 -2.501 66.485 1.00 83.31 294 VAL A N 1
ATOM 2332 C CA . VAL A 1 294 ? -34.367 -2.025 66.870 1.00 83.31 294 VAL A CA 1
ATOM 2333 C C . VAL A 1 294 ? -35.337 -3.194 67.042 1.00 83.31 294 VAL A C 1
ATOM 2335 O O . VAL A 1 294 ? -36.116 -3.183 67.992 1.00 83.31 294 VAL A O 1
ATOM 2338 N N . GLU A 1 295 ? -35.265 -4.209 66.181 1.00 77.62 295 GLU A N 1
ATOM 2339 C CA . GLU A 1 295 ? -36.075 -5.429 66.272 1.00 77.62 295 GLU A CA 1
ATOM 2340 C C . GLU A 1 295 ? -35.783 -6.197 67.571 1.00 77.62 295 GLU A C 1
ATOM 2342 O O . GLU A 1 295 ? -36.713 -6.471 68.330 1.00 77.62 295 GLU A O 1
ATOM 2347 N N . ALA A 1 296 ? -34.508 -6.422 67.910 1.00 79.56 296 ALA A N 1
ATOM 2348 C CA . ALA A 1 296 ? -34.123 -7.040 69.184 1.00 79.56 296 ALA A CA 1
ATOM 2349 C C . ALA A 1 296 ? -34.598 -6.224 70.406 1.00 79.56 296 ALA A C 1
ATOM 2351 O O . ALA A 1 296 ? -35.136 -6.774 71.366 1.00 79.56 296 ALA A O 1
ATOM 2352 N N . SER A 1 297 ? -34.476 -4.891 70.346 1.00 75.44 297 SER A N 1
ATOM 2353 C CA . SER A 1 297 ? -34.949 -3.996 71.417 1.00 75.44 297 SER A CA 1
ATOM 2354 C C . SER A 1 297 ? -36.473 -4.024 71.607 1.00 75.44 297 SER A C 1
ATOM 2356 O O . SER A 1 297 ? -36.962 -3.657 72.677 1.00 75.44 297 SER A O 1
ATOM 2358 N N . LEU A 1 298 ? -37.227 -4.412 70.573 1.00 75.31 298 LEU A N 1
ATOM 2359 C CA . LEU A 1 298 ? -38.680 -4.569 70.621 1.00 75.31 298 LEU A CA 1
ATOM 2360 C C . LEU A 1 298 ? -39.070 -5.921 71.241 1.00 75.31 298 LEU A C 1
ATOM 2362 O O . LEU A 1 298 ? -39.975 -5.973 72.072 1.00 75.31 298 LEU A O 1
ATOM 2366 N N . GLU A 1 299 ? -38.365 -6.997 70.880 1.00 71.69 299 GLU A N 1
ATOM 2367 C CA . GLU A 1 299 ? -38.606 -8.360 71.380 1.00 71.69 299 GLU A CA 1
ATOM 2368 C C . GLU A 1 299 ? -38.360 -8.484 72.901 1.00 71.69 299 GLU A C 1
ATOM 2370 O O . GLU A 1 299 ? -39.168 -9.082 73.622 1.00 71.69 299 GLU A O 1
ATOM 2375 N N . ASP A 1 300 ? -37.320 -7.814 73.412 1.00 68.12 300 ASP A N 1
ATOM 2376 C CA . ASP A 1 300 ? -37.005 -7.726 74.849 1.00 68.12 300 ASP A CA 1
ATOM 2377 C C . ASP A 1 300 ? -38.049 -6.931 75.670 1.00 68.12 300 ASP A C 1
ATOM 2379 O O . ASP A 1 300 ? -38.129 -7.070 76.896 1.00 68.12 300 ASP A O 1
ATOM 2383 N N . ALA A 1 301 ? -38.840 -6.055 75.038 1.00 63.62 301 ALA A N 1
ATOM 2384 C CA . ALA A 1 301 ? -39.687 -5.094 75.750 1.00 63.62 301 ALA A CA 1
ATOM 2385 C C . ALA A 1 301 ? -41.070 -5.643 76.153 1.00 63.62 301 ALA A C 1
ATOM 2387 O O . ALA A 1 301 ? -41.587 -5.271 77.213 1.00 63.62 301 ALA A O 1
ATOM 2388 N N . ASP A 1 302 ? -41.673 -6.505 75.328 1.00 58.53 302 ASP A N 1
ATOM 2389 C CA . ASP A 1 302 ? -43.085 -6.905 75.465 1.00 58.53 302 ASP A CA 1
ATOM 2390 C C . ASP A 1 302 ? -43.314 -8.225 76.231 1.00 58.53 302 ASP A C 1
ATOM 2392 O O . ASP A 1 302 ? -44.412 -8.457 76.746 1.00 58.53 302 ASP A O 1
ATOM 2396 N N . SER A 1 303 ? -42.302 -9.089 76.336 1.00 57.81 303 SER A N 1
ATOM 2397 C CA . SER A 1 303 ? -42.471 -10.500 76.716 1.00 57.81 303 SER A CA 1
ATOM 2398 C C . SER A 1 303 ? -42.573 -10.761 78.232 1.00 57.81 303 SER A C 1
ATOM 2400 O O . SER A 1 303 ? -43.573 -11.311 78.696 1.00 57.81 303 SER A O 1
ATOM 2402 N N . GLU A 1 304 ? -41.579 -10.374 79.038 1.00 58.78 304 GLU A N 1
ATOM 2403 C CA . GLU A 1 304 ? -41.480 -10.876 80.425 1.00 58.78 304 GLU A CA 1
ATOM 2404 C C . GLU A 1 304 ? -42.309 -10.099 81.466 1.00 58.78 304 GLU A C 1
ATOM 2406 O O . GLU A 1 304 ? -42.998 -10.689 82.303 1.00 58.78 304 GLU A O 1
ATOM 2411 N N . ARG A 1 305 ? -42.261 -8.758 81.462 1.00 62.12 305 ARG A N 1
ATOM 2412 C CA . ARG A 1 305 ? -42.782 -7.958 82.596 1.00 62.12 305 ARG A CA 1
ATOM 2413 C C . ARG A 1 305 ? -44.302 -7.843 82.648 1.00 62.12 305 ARG A C 1
ATOM 2415 O O . ARG A 1 305 ? -44.855 -7.633 83.727 1.00 62.12 305 ARG A O 1
ATOM 2422 N N . LYS A 1 306 ? -44.985 -7.934 81.503 1.00 63.00 306 LYS A N 1
ATOM 2423 C CA . LYS A 1 306 ? -46.442 -7.749 81.428 1.00 63.00 306 LYS A CA 1
ATOM 2424 C C . LYS A 1 306 ? -47.200 -8.988 81.903 1.00 63.00 306 LYS A C 1
ATOM 2426 O O . LYS A 1 306 ? -48.224 -8.847 82.566 1.00 63.00 306 LYS A O 1
ATOM 2431 N N . ILE A 1 307 ? -46.694 -10.177 81.568 1.00 68.56 307 ILE A N 1
ATOM 2432 C CA . ILE A 1 307 ? -47.373 -11.453 81.814 1.00 68.56 307 ILE A CA 1
ATOM 2433 C C . ILE A 1 307 ? -47.400 -11.758 83.315 1.00 68.56 307 ILE A C 1
ATOM 2435 O O . ILE A 1 307 ? -48.487 -11.865 83.878 1.00 68.56 307 ILE A O 1
ATOM 2439 N N . GLY A 1 308 ? -46.246 -11.759 83.995 1.00 70.38 308 GLY A N 1
ATOM 2440 C CA . GLY A 1 308 ? -46.177 -12.089 85.427 1.00 70.38 308 GLY A CA 1
ATOM 2441 C C . GLY A 1 308 ? -47.069 -11.209 86.318 1.00 70.38 308 GLY A C 1
ATOM 2442 O O . GLY A 1 308 ? -47.775 -11.720 87.183 1.00 70.38 308 GLY A O 1
ATOM 2443 N N . MET A 1 309 ? -47.129 -9.896 86.052 1.00 71.25 309 MET A N 1
ATOM 2444 C CA . MET A 1 309 ? -48.002 -8.970 86.797 1.00 71.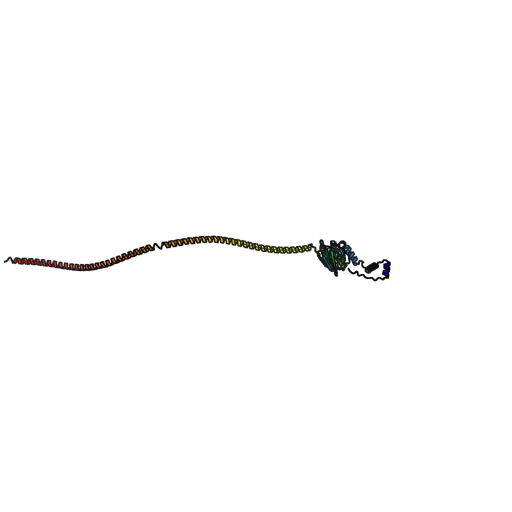25 309 MET A CA 1
ATOM 2445 C C . MET A 1 309 ? -49.502 -9.212 86.563 1.00 71.25 309 MET A C 1
ATOM 2447 O O . MET A 1 309 ? -50.323 -8.865 87.414 1.00 71.25 309 MET A O 1
ATOM 2451 N N . LEU A 1 310 ? -49.885 -9.758 85.406 1.00 73.81 310 LEU A N 1
ATOM 2452 C CA . LEU A 1 310 ? -51.279 -10.078 85.095 1.00 73.81 310 LEU A CA 1
ATOM 2453 C C . LEU A 1 310 ? -51.695 -11.429 85.682 1.00 73.81 310 LEU A C 1
ATOM 2455 O O . LEU A 1 310 ? -52.836 -11.556 86.121 1.00 73.81 310 LEU A O 1
ATOM 2459 N N . GLU A 1 311 ? -50.786 -12.402 85.751 1.00 72.88 311 GLU A N 1
ATOM 2460 C CA . GLU A 1 311 ? -51.042 -13.694 86.394 1.00 72.88 311 GLU A CA 1
ATOM 2461 C C . GLU A 1 311 ? -51.173 -13.559 87.914 1.00 72.88 311 GLU A C 1
ATOM 2463 O O . GLU A 1 311 ? -52.189 -13.970 88.470 1.00 72.88 311 GLU A O 1
ATOM 2468 N N . GLU A 1 312 ? -50.243 -12.864 88.577 1.00 74.81 312 GLU A N 1
ATOM 2469 C CA . GLU A 1 312 ? -50.337 -12.584 90.018 1.00 74.81 312 GLU A CA 1
ATOM 2470 C C . GLU A 1 312 ? -51.633 -11.828 90.367 1.00 74.81 312 GLU A C 1
ATOM 2472 O O . GLU A 1 312 ? -52.284 -12.096 91.382 1.00 74.81 312 GLU A O 1
ATOM 2477 N N . ARG A 1 313 ? -52.065 -10.905 89.498 1.00 77.31 313 ARG A N 1
ATOM 2478 C CA . ARG A 1 313 ? -53.315 -10.159 89.680 1.00 77.31 313 ARG A CA 1
ATOM 2479 C C . ARG A 1 313 ? -54.565 -11.007 89.420 1.00 77.31 313 ARG A C 1
ATOM 2481 O O . ARG A 1 313 ? -55.553 -10.822 90.129 1.00 77.31 313 ARG A O 1
ATOM 2488 N N . ARG A 1 314 ? -54.537 -11.914 88.435 1.00 78.12 314 ARG A N 1
ATOM 2489 C CA . ARG A 1 314 ? -55.605 -12.896 88.161 1.00 78.12 314 ARG A CA 1
ATOM 2490 C C . ARG A 1 314 ? -55.819 -13.791 89.377 1.00 78.12 314 ARG A C 1
ATOM 2492 O O . ARG A 1 314 ? -56.956 -13.955 89.811 1.00 78.12 314 ARG A O 1
ATOM 2499 N N . ASP A 1 315 ? -54.736 -14.318 89.934 1.00 79.69 315 ASP A N 1
ATOM 2500 C CA . ASP A 1 315 ? -54.800 -15.303 91.011 1.00 79.69 315 ASP A CA 1
ATOM 2501 C C . ASP A 1 315 ? -55.332 -14.655 92.302 1.00 79.69 315 ASP A C 1
ATOM 2503 O O . ASP A 1 315 ? -56.311 -15.142 92.870 1.00 79.69 315 ASP A O 1
ATOM 2507 N N . ASN A 1 316 ? -54.833 -13.465 92.669 1.00 80.19 316 ASN A N 1
ATOM 2508 C CA . ASN A 1 316 ? -55.376 -12.671 93.783 1.00 80.19 316 ASN A CA 1
ATOM 2509 C C . ASN A 1 316 ? -56.875 -12.337 93.624 1.00 80.19 316 ASN A C 1
ATOM 2511 O O . ASN A 1 316 ? -57.636 -12.444 94.587 1.00 80.19 316 ASN A O 1
ATOM 2515 N N . LEU A 1 317 ? -57.315 -11.937 92.423 1.00 79.81 317 LEU A N 1
ATOM 2516 C CA . LEU A 1 317 ? -58.733 -11.665 92.144 1.00 79.81 317 LEU A CA 1
ATOM 2517 C C . LEU A 1 317 ? -59.596 -12.929 92.259 1.00 79.81 317 LEU A C 1
ATOM 2519 O O . LEU A 1 317 ? -60.723 -12.852 92.744 1.00 79.81 317 LEU A O 1
ATOM 2523 N N . SER A 1 318 ? -59.074 -14.087 91.846 1.00 76.81 318 SER A N 1
ATOM 2524 C CA . SER A 1 318 ? -59.795 -15.361 91.931 1.00 76.81 318 SER A CA 1
ATOM 2525 C C . SER A 1 318 ? -60.037 -15.801 93.380 1.00 76.81 318 SER A C 1
ATOM 2527 O O . SER A 1 318 ? -61.142 -16.230 93.712 1.00 76.81 318 SER A O 1
ATOM 2529 N N . GLU A 1 319 ? -59.061 -15.603 94.273 1.00 79.75 319 GLU A N 1
ATOM 2530 C CA . GLU A 1 319 ? -59.236 -15.893 95.700 1.00 79.75 319 GLU A CA 1
ATOM 2531 C C . GLU A 1 319 ? -60.222 -14.939 96.385 1.00 79.75 319 GLU A C 1
ATOM 2533 O O . GLU A 1 319 ? -60.960 -15.354 97.279 1.00 79.75 319 GLU A O 1
ATOM 2538 N N . GLN A 1 320 ? -60.221 -13.658 95.999 1.00 82.69 320 GLN A N 1
ATOM 2539 C CA . GLN A 1 320 ? -61.173 -12.673 96.521 1.00 82.69 320 GLN A CA 1
ATOM 2540 C C . GLN A 1 320 ? -62.604 -13.030 96.109 1.00 82.69 320 GLN A C 1
ATOM 2542 O O . GLN A 1 320 ? -63.478 -13.105 96.969 1.00 82.69 320 GLN A O 1
ATOM 2547 N N . LEU A 1 321 ? -62.816 -13.343 94.825 1.00 83.44 321 LEU A N 1
ATOM 2548 C CA . LEU A 1 321 ? -64.116 -13.755 94.295 1.00 83.44 321 LEU A CA 1
ATOM 2549 C C . LEU A 1 321 ? -64.662 -14.998 95.017 1.00 83.44 321 LEU A C 1
ATOM 2551 O O . LEU A 1 321 ? -65.854 -15.065 95.320 1.00 83.44 321 LEU A O 1
ATOM 2555 N N . HIS A 1 322 ? -63.799 -15.976 95.314 1.00 79.88 322 HIS A N 1
ATOM 2556 C CA . HIS A 1 322 ? -64.209 -17.192 96.014 1.00 79.88 322 HIS A CA 1
ATOM 2557 C C . HIS A 1 322 ? -64.697 -16.889 97.438 1.00 79.88 322 HIS A C 1
ATOM 2559 O O . HIS A 1 322 ? -65.789 -17.322 97.802 1.00 79.88 322 HIS A O 1
ATOM 2565 N N . ARG A 1 323 ? -63.943 -16.078 98.196 1.00 79.75 323 ARG A N 1
ATOM 2566 C CA . ARG A 1 323 ? -64.299 -15.659 99.564 1.00 79.75 323 ARG A CA 1
ATOM 2567 C C . ARG A 1 323 ? -65.589 -14.835 99.615 1.00 79.75 323 ARG A C 1
ATOM 2569 O O . ARG A 1 323 ? -66.413 -15.058 100.496 1.00 79.75 323 ARG A O 1
ATOM 2576 N N . GLU A 1 324 ? -65.784 -13.907 98.678 1.00 80.25 324 GLU A N 1
ATOM 2577 C CA . GLU A 1 324 ? -67.033 -13.133 98.596 1.00 80.25 3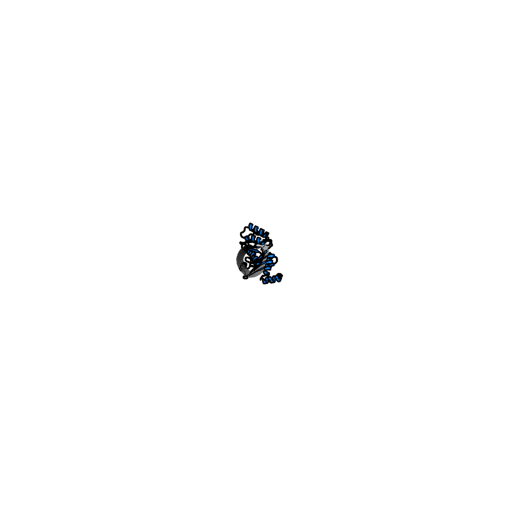24 GLU A CA 1
ATOM 2578 C C . GLU A 1 324 ? -68.233 -14.024 98.241 1.00 80.25 324 GLU A C 1
ATOM 2580 O O . GLU A 1 324 ? -69.316 -13.827 98.784 1.00 80.25 324 GLU A O 1
ATOM 2585 N N . SER A 1 325 ? -68.041 -15.043 97.394 1.00 73.81 325 SER A N 1
ATOM 2586 C CA . SER A 1 325 ? -69.104 -15.997 97.040 1.00 73.81 325 SER A CA 1
ATOM 2587 C C . SER A 1 325 ? -69.555 -16.832 98.245 1.00 73.81 325 SER A C 1
ATOM 2589 O O . SER A 1 325 ? -70.754 -16.985 98.466 1.00 73.81 325 SER A O 1
ATOM 2591 N N . GLU A 1 326 ? -68.613 -17.319 99.063 1.00 78.44 326 GLU A N 1
ATOM 2592 C CA . GLU A 1 326 ? -68.917 -18.057 100.301 1.00 78.44 326 GLU A CA 1
ATOM 2593 C C . GLU A 1 326 ? -69.682 -17.191 101.316 1.00 78.44 326 GLU A C 1
ATOM 2595 O O . GLU A 1 326 ? -70.664 -17.643 101.906 1.00 78.44 326 GLU A O 1
ATOM 2600 N N . GLN A 1 327 ? -69.276 -15.927 101.486 1.00 79.31 327 GLN A N 1
ATOM 2601 C CA . GLN A 1 327 ? -69.975 -14.974 102.356 1.00 79.31 327 GLN A CA 1
ATOM 2602 C C . GLN A 1 327 ? -71.386 -14.654 101.853 1.00 79.31 327 GLN A C 1
ATOM 2604 O O . GLN A 1 327 ? -72.311 -14.520 102.653 1.00 79.31 327 GLN A O 1
ATOM 2609 N N . LEU A 1 328 ? -71.568 -14.540 100.536 1.00 83.00 328 LEU A N 1
ATOM 2610 C CA . LEU A 1 328 ? -72.868 -14.257 99.936 1.00 83.00 328 LEU A CA 1
ATOM 2611 C C . LEU A 1 328 ? -73.832 -15.438 100.128 1.00 83.00 328 LEU A C 1
ATOM 2613 O O . LEU A 1 328 ? -74.978 -15.207 100.500 1.00 83.00 328 LEU A O 1
ATOM 2617 N N . GLU A 1 329 ? -73.364 -16.687 100.007 1.00 73.56 329 GLU A N 1
ATOM 2618 C CA . GLU A 1 329 ? -74.160 -17.865 100.385 1.00 73.56 329 GLU A CA 1
ATOM 2619 C C . GLU A 1 329 ? -74.557 -17.873 101.872 1.00 73.56 329 GLU A C 1
ATOM 2621 O O . GLU A 1 329 ? -75.702 -18.199 102.192 1.00 73.56 329 GLU A O 1
ATOM 2626 N N . GLU A 1 330 ? -73.645 -17.520 102.787 1.00 78.44 330 GLU A N 1
ATOM 2627 C CA . GLU A 1 330 ? -73.953 -17.435 104.223 1.00 78.44 330 GLU A CA 1
ATOM 2628 C C . GLU A 1 330 ? -75.028 -16.370 104.500 1.00 78.44 330 GLU A C 1
ATOM 2630 O O . GLU A 1 330 ? -75.999 -16.635 105.213 1.00 78.44 330 GLU A O 1
ATOM 2635 N N . TYR A 1 331 ? -74.899 -15.183 103.896 1.00 82.25 331 TYR A N 1
ATOM 2636 C CA . TYR A 1 331 ? -75.889 -14.115 104.032 1.00 82.25 331 TYR A CA 1
ATOM 2637 C C . TYR A 1 331 ? -77.240 -14.463 103.397 1.00 82.25 331 TYR A C 1
ATOM 2639 O O . TYR A 1 331 ? -78.264 -14.093 103.966 1.00 82.25 331 TYR A O 1
ATOM 2647 N N . SER A 1 332 ? -77.270 -15.183 102.270 1.00 70.25 332 SER A N 1
ATOM 2648 C CA . SER A 1 332 ? -78.522 -15.623 101.641 1.00 70.25 332 SER A CA 1
ATOM 2649 C C . SER A 1 332 ? -79.302 -16.593 102.526 1.00 70.25 332 SER A C 1
ATOM 2651 O O . SER A 1 332 ? -80.477 -16.350 102.776 1.00 70.25 332 SER A O 1
ATOM 2653 N N . ARG A 1 333 ? -78.653 -17.625 103.085 1.00 76.50 333 ARG A N 1
ATOM 2654 C CA . ARG A 1 333 ? -79.314 -18.561 104.021 1.00 76.50 333 ARG A CA 1
ATOM 2655 C C . ARG A 1 333 ? -79.847 -17.833 105.255 1.00 76.50 333 ARG A C 1
ATOM 2657 O O . ARG A 1 333 ? -80.960 -18.072 105.697 1.00 76.50 333 ARG A O 1
ATOM 2664 N N . ARG A 1 334 ? -79.068 -16.882 105.774 1.00 81.56 334 ARG A N 1
ATOM 2665 C CA . ARG A 1 334 ? -79.459 -16.082 106.937 1.00 81.56 334 ARG A CA 1
ATOM 2666 C C . ARG A 1 334 ? -80.605 -15.106 106.646 1.00 81.56 334 ARG A C 1
ATOM 2668 O O . ARG A 1 334 ? -81.311 -14.728 107.574 1.00 81.56 334 ARG A O 1
ATOM 2675 N N . LEU A 1 335 ? -80.778 -14.678 105.393 1.00 81.06 335 LEU A N 1
ATOM 2676 C CA . LEU A 1 335 ? -81.965 -13.939 104.957 1.00 81.06 335 LEU A CA 1
ATOM 2677 C C . LEU A 1 335 ? -83.188 -14.858 104.891 1.00 81.06 335 LEU A C 1
ATOM 2679 O O . LEU A 1 335 ? -84.215 -14.472 105.430 1.00 81.06 335 LEU A O 1
ATOM 2683 N N . GLU A 1 336 ? -83.064 -16.065 104.328 1.00 76.19 336 GLU A N 1
ATOM 2684 C CA . GLU A 1 336 ? -84.152 -17.060 104.303 1.00 76.19 336 GLU A CA 1
ATOM 2685 C C . GLU A 1 336 ? -84.647 -17.403 105.723 1.00 76.19 336 GLU A C 1
ATOM 2687 O O . GLU A 1 336 ? -85.854 -17.403 105.965 1.00 76.19 336 GLU A O 1
ATOM 2692 N N . ASP A 1 337 ? -83.731 -17.606 106.681 1.00 80.00 337 ASP A N 1
ATOM 2693 C CA . ASP A 1 337 ? -84.072 -17.825 108.097 1.00 80.00 337 ASP A CA 1
ATOM 2694 C C . ASP A 1 337 ? -84.866 -16.632 108.682 1.00 80.00 337 ASP A C 1
ATOM 2696 O O . ASP A 1 337 ? -85.919 -16.814 109.291 1.00 80.00 337 ASP A O 1
ATOM 2700 N N . ILE A 1 338 ? -84.400 -15.394 108.460 1.00 81.31 338 ILE A N 1
ATOM 2701 C CA . ILE A 1 338 ? -85.047 -14.172 108.979 1.00 81.31 338 ILE A CA 1
ATOM 2702 C C . ILE A 1 338 ? -86.402 -13.906 108.303 1.00 81.31 338 ILE A C 1
ATOM 2704 O O . ILE A 1 338 ? -87.324 -13.420 108.954 1.00 81.31 338 ILE A O 1
ATOM 2708 N N . GLU A 1 339 ? -86.546 -14.202 107.011 1.00 78.12 339 GLU A N 1
ATOM 2709 C CA . GLU A 1 339 ? -87.823 -14.084 106.298 1.00 78.12 339 GLU A CA 1
ATOM 2710 C C . GLU A 1 339 ? -88.859 -15.085 106.840 1.00 78.12 339 GLU A C 1
ATOM 2712 O O . GLU A 1 339 ? -90.033 -14.730 106.969 1.00 78.12 339 GLU A O 1
ATOM 2717 N N . SER A 1 340 ? -88.425 -16.286 107.245 1.00 77.81 340 SER A N 1
ATOM 2718 C CA . SER A 1 340 ? -89.272 -17.251 107.958 1.00 77.81 340 SER A CA 1
ATOM 2719 C C . SER A 1 340 ? -89.699 -16.724 109.334 1.00 77.81 340 SER A C 1
ATOM 2721 O O . SER A 1 340 ? -90.895 -16.701 109.624 1.00 77.81 340 SER A O 1
ATOM 2723 N N . ASP A 1 341 ? -88.752 -16.237 110.148 1.00 83.56 341 ASP A N 1
ATOM 2724 C CA . ASP A 1 341 ? -89.033 -15.659 111.476 1.00 83.56 341 ASP A CA 1
ATOM 2725 C C . ASP A 1 341 ? -90.031 -14.482 111.396 1.00 83.56 341 ASP A C 1
ATOM 2727 O O . ASP A 1 341 ? -90.911 -14.342 112.246 1.00 83.56 341 ASP A O 1
ATOM 2731 N N . ILE A 1 342 ? -89.919 -13.626 110.370 1.00 82.81 342 ILE A N 1
ATOM 2732 C CA . ILE A 1 342 ? -90.847 -12.504 110.150 1.00 82.81 342 ILE A CA 1
ATOM 2733 C C . ILE A 1 342 ? -92.253 -13.011 109.814 1.00 82.81 342 ILE A C 1
ATOM 2735 O O . ILE A 1 342 ? -93.220 -12.480 110.356 1.00 82.81 342 ILE A O 1
ATOM 2739 N N . SER A 1 343 ? -92.380 -14.043 108.972 1.00 78.62 343 SER A N 1
ATOM 2740 C CA . SER A 1 343 ? -93.688 -14.615 108.628 1.00 78.62 343 SER A CA 1
ATOM 2741 C C . SER A 1 343 ? -94.396 -15.211 109.848 1.00 78.62 343 SER A C 1
ATOM 2743 O O . SER A 1 343 ? -95.602 -15.025 109.992 1.00 78.62 343 SER A O 1
ATOM 2745 N N . GLU A 1 344 ? -93.667 -15.894 110.738 1.00 80.00 344 GLU A N 1
ATOM 2746 C CA . GLU A 1 344 ? -94.238 -16.427 111.985 1.00 80.00 344 GLU A CA 1
ATOM 2747 C C . GLU A 1 344 ? -94.694 -15.297 112.929 1.00 80.00 344 GLU A C 1
ATOM 2749 O O . GLU A 1 344 ? -95.760 -15.386 113.541 1.00 80.00 344 GLU A O 1
ATOM 2754 N N . LEU A 1 345 ? -93.933 -14.199 113.013 1.00 79.75 345 LEU A N 1
ATOM 2755 C CA . LEU A 1 345 ? -94.287 -13.034 113.832 1.00 79.75 345 LEU A CA 1
ATOM 2756 C C . LEU A 1 345 ? -95.474 -12.229 113.279 1.00 79.75 345 LEU A C 1
ATOM 2758 O O . LEU A 1 345 ? -96.255 -11.698 114.072 1.00 79.75 345 LEU A O 1
ATOM 2762 N N . ASP A 1 346 ? -95.633 -12.132 111.957 1.00 81.00 346 ASP A N 1
ATOM 2763 C CA . ASP A 1 346 ? -96.809 -11.504 111.342 1.00 81.00 346 ASP A CA 1
ATOM 2764 C C . ASP A 1 346 ? -98.078 -12.345 111.603 1.00 81.00 346 ASP A C 1
ATOM 2766 O O . ASP A 1 346 ? -99.095 -11.786 112.025 1.00 81.00 346 ASP A O 1
ATOM 2770 N N . ASP A 1 347 ? -98.001 -13.679 111.492 1.00 79.31 347 ASP A N 1
ATOM 2771 C CA . ASP A 1 347 ? -99.089 -14.592 111.882 1.00 79.31 347 ASP A CA 1
ATOM 2772 C C . ASP A 1 347 ? -99.448 -14.442 113.381 1.00 79.31 347 ASP A C 1
ATOM 2774 O O . ASP A 1 347 ? -100.628 -14.372 113.747 1.00 79.31 347 ASP A O 1
ATOM 2778 N N . GLU A 1 348 ? -98.462 -14.351 114.285 1.00 79.19 348 GLU A N 1
ATOM 2779 C CA . GLU A 1 348 ? -98.711 -14.082 115.714 1.00 79.19 348 GLU A CA 1
ATOM 2780 C C . GLU A 1 348 ? -99.343 -12.697 115.954 1.00 79.19 348 GLU A C 1
ATOM 2782 O O . GLU A 1 348 ? -100.204 -12.546 116.829 1.00 79.19 348 GLU A O 1
ATOM 2787 N N . SER A 1 349 ? -98.953 -11.691 115.168 1.00 76.06 349 SER A N 1
ATOM 2788 C CA . SER A 1 349 ? -99.475 -10.322 115.235 1.00 76.06 349 SER A CA 1
ATOM 2789 C C . SER A 1 349 ? -100.951 -10.247 114.824 1.00 76.06 349 SER A C 1
ATOM 2791 O O . SER A 1 349 ? -101.750 -9.640 115.544 1.00 76.06 349 SER A O 1
ATOM 2793 N N . GLU A 1 350 ? -101.354 -10.923 113.739 1.00 78.44 350 GLU A N 1
ATOM 2794 C CA . GLU A 1 350 ? -102.770 -11.028 113.346 1.00 78.44 350 GLU A CA 1
ATOM 2795 C C . GLU A 1 350 ? -103.605 -11.723 114.436 1.00 78.44 350 GLU A C 1
ATOM 2797 O O . GLU A 1 350 ? -104.645 -11.204 114.849 1.00 78.44 350 GLU A O 1
ATOM 2802 N N . ASN A 1 351 ? -103.112 -12.833 114.998 1.00 79.94 351 ASN A N 1
ATOM 2803 C CA . ASN A 1 351 ? -103.782 -13.530 116.104 1.00 79.94 351 ASN A CA 1
ATOM 2804 C C . ASN A 1 351 ? -103.936 -12.648 117.363 1.00 79.94 351 ASN A C 1
ATOM 2806 O O . ASN A 1 351 ? -104.956 -12.715 118.058 1.00 79.94 351 ASN A O 1
ATOM 2810 N N . LEU A 1 352 ? -102.942 -11.809 117.676 1.00 76.31 352 LEU A N 1
ATOM 2811 C CA . LEU A 1 352 ? -103.011 -10.849 118.784 1.00 76.31 352 LEU A CA 1
ATOM 2812 C C . LEU A 1 352 ? -103.991 -9.700 118.511 1.00 76.31 352 LEU A C 1
ATOM 2814 O O . LEU A 1 352 ? -104.659 -9.246 119.446 1.00 76.31 352 LEU A O 1
ATOM 2818 N N . GLN A 1 353 ? -104.098 -9.246 117.261 1.00 77.94 353 GLN A N 1
ATOM 2819 C CA . GLN A 1 353 ? -105.060 -8.230 116.835 1.00 77.94 353 GLN A CA 1
ATOM 2820 C C . GLN A 1 353 ? -106.501 -8.745 117.000 1.00 77.94 353 GLN A C 1
ATOM 2822 O O . GLN A 1 353 ? -107.293 -8.109 117.698 1.00 77.94 353 GLN A O 1
ATOM 2827 N N . ASP A 1 354 ? -106.806 -9.936 116.473 1.00 78.56 354 ASP A N 1
ATOM 2828 C CA . ASP A 1 354 ? -108.111 -10.599 116.626 1.00 78.56 354 ASP A CA 1
ATOM 2829 C C . ASP A 1 354 ? -108.486 -10.785 118.105 1.00 78.56 354 ASP A C 1
ATOM 2831 O O . ASP A 1 354 ? -109.611 -10.497 118.531 1.00 78.56 354 ASP A O 1
ATOM 2835 N N . LEU A 1 355 ? -107.527 -11.230 118.928 1.00 76.75 355 LEU A N 1
ATOM 2836 C CA . LEU A 1 355 ? -107.744 -11.413 120.361 1.00 76.75 355 LEU A CA 1
ATOM 2837 C C . LEU A 1 355 ? -108.017 -10.082 121.077 1.00 76.75 355 LEU A C 1
ATOM 2839 O O . LEU A 1 355 ? -108.837 -10.049 121.999 1.00 76.75 355 LEU A O 1
ATOM 2843 N N . ARG A 1 356 ? -107.357 -8.991 120.663 1.00 78.12 356 ARG A N 1
ATOM 2844 C CA . ARG A 1 356 ? -107.554 -7.644 121.216 1.00 78.12 356 ARG A CA 1
ATOM 2845 C C . ARG A 1 356 ? -108.935 -7.095 120.868 1.00 78.12 356 ARG A C 1
ATOM 2847 O O . ARG A 1 356 ? -109.634 -6.654 121.779 1.00 78.12 356 ARG A O 1
ATOM 2854 N N . ASP A 1 357 ? -109.351 -7.182 119.608 1.00 80.31 357 ASP A N 1
ATOM 2855 C CA . ASP A 1 357 ? -110.668 -6.720 119.154 1.00 80.31 357 ASP A CA 1
ATOM 2856 C C . ASP A 1 357 ? -111.794 -7.484 119.879 1.00 80.31 357 ASP A C 1
ATOM 2858 O O . ASP A 1 357 ? -112.769 -6.892 120.356 1.00 80.31 357 ASP A O 1
ATOM 2862 N N . HIS A 1 358 ? -111.616 -8.794 120.091 1.00 80.31 358 HIS A N 1
ATOM 2863 C CA . HIS A 1 358 ? -112.546 -9.603 120.882 1.00 80.31 358 HIS A CA 1
ATOM 2864 C C . HIS A 1 358 ? -112.581 -9.204 122.372 1.00 80.31 358 HIS A C 1
ATOM 2866 O O . HIS A 1 358 ? -113.605 -9.364 123.042 1.00 80.31 358 HIS A O 1
ATOM 2872 N N . LEU A 1 359 ? -111.482 -8.671 122.915 1.00 77.88 359 LEU A N 1
ATOM 2873 C CA . LEU A 1 359 ? -111.389 -8.180 124.293 1.00 77.88 359 LEU A CA 1
ATOM 2874 C C . LEU A 1 359 ? -112.045 -6.796 124.444 1.00 77.88 359 LEU A C 1
ATOM 2876 O O . LEU A 1 359 ? -112.751 -6.569 125.429 1.00 77.88 359 LEU A O 1
ATOM 2880 N N . GLU A 1 360 ? -111.888 -5.911 123.456 1.00 77.94 360 GLU A N 1
ATOM 2881 C CA . GLU A 1 360 ? -112.592 -4.623 123.381 1.00 77.94 360 GLU A CA 1
ATOM 2882 C C . GLU A 1 360 ? -114.122 -4.837 123.347 1.00 77.94 360 GLU A C 1
ATOM 2884 O O . GLU A 1 360 ? -114.836 -4.275 124.182 1.00 77.94 360 GLU A O 1
ATOM 2889 N N . GLU A 1 361 ? -114.633 -5.761 122.519 1.00 78.44 361 GLU A N 1
ATOM 2890 C CA . GLU A 1 361 ? -116.068 -6.114 122.477 1.00 78.44 361 GLU A CA 1
ATOM 2891 C C . GLU A 1 361 ? -116.601 -6.628 123.835 1.00 78.44 361 GLU A C 1
ATOM 2893 O O . GLU A 1 361 ? -117.730 -6.334 124.250 1.00 78.44 361 GLU A O 1
ATOM 2898 N N . LYS A 1 362 ? -115.787 -7.405 124.564 1.00 78.81 362 LYS A N 1
ATOM 2899 C CA . LYS A 1 362 ? -116.137 -7.928 125.897 1.00 78.81 362 LYS A CA 1
ATOM 2900 C C . LYS A 1 362 ? -116.151 -6.836 126.961 1.00 78.81 362 LYS A C 1
ATOM 2902 O O . LYS A 1 362 ? -116.971 -6.916 127.878 1.00 78.81 362 LYS A O 1
ATOM 2907 N N . LEU A 1 363 ? -115.263 -5.847 126.865 1.00 77.31 363 LEU A N 1
ATOM 2908 C CA . LEU A 1 363 ? -115.208 -4.712 127.787 1.00 77.31 363 LEU A CA 1
ATOM 2909 C C . LEU A 1 363 ? -116.408 -3.779 127.602 1.00 77.31 363 LEU A C 1
ATOM 2911 O O . LEU A 1 363 ? -117.015 -3.398 128.604 1.00 77.31 363 LEU A O 1
ATOM 2915 N N . GLU A 1 364 ? -116.814 -3.507 126.359 1.00 76.88 364 GLU A N 1
ATOM 2916 C CA . GLU A 1 364 ? -117.994 -2.685 126.058 1.00 76.88 364 GLU A CA 1
ATOM 2917 C C . GLU A 1 364 ? -119.266 -3.316 126.658 1.00 76.88 364 GLU A C 1
ATOM 2919 O O . GLU A 1 364 ? -119.962 -2.697 127.465 1.00 76.88 364 GLU A O 1
ATOM 2924 N N . LYS A 1 365 ? -119.490 -4.618 126.413 1.00 76.50 365 LYS A N 1
ATOM 2925 C CA . LYS A 1 365 ? -120.596 -5.384 127.027 1.00 76.50 365 LYS A CA 1
ATOM 2926 C C . LYS A 1 365 ? -120.547 -5.406 128.555 1.00 76.50 365 LYS A C 1
ATOM 2928 O O . LYS A 1 365 ? -121.592 -5.421 129.207 1.00 76.50 365 LYS A O 1
ATOM 2933 N N . ARG A 1 366 ? -119.349 -5.438 129.153 1.00 78.38 366 ARG A N 1
ATOM 2934 C CA . ARG A 1 366 ? -119.199 -5.397 130.616 1.00 78.38 366 ARG A CA 1
ATOM 2935 C C . ARG A 1 366 ? -119.630 -4.042 131.172 1.00 78.38 366 ARG A C 1
ATOM 2937 O O . ARG A 1 366 ? -120.296 -4.008 132.202 1.00 78.38 366 ARG A O 1
ATOM 2944 N N . ARG A 1 367 ? -119.296 -2.954 130.476 1.00 75.94 367 ARG A N 1
ATOM 2945 C CA . ARG A 1 367 ? -119.668 -1.587 130.844 1.00 75.94 367 ARG A CA 1
ATOM 2946 C C . ARG A 1 367 ? -121.179 -1.358 130.765 1.00 75.94 367 ARG A C 1
ATOM 2948 O O . ARG A 1 367 ? -121.756 -0.866 131.730 1.00 75.94 367 ARG A O 1
ATOM 2955 N N . GLU A 1 368 ? -121.831 -1.790 129.683 1.00 75.69 368 GLU A N 1
ATOM 2956 C CA . GLU A 1 368 ? -123.300 -1.750 129.561 1.00 75.69 368 GLU A CA 1
ATOM 2957 C C . GLU A 1 368 ? -123.990 -2.503 130.716 1.00 75.69 368 GLU A C 1
ATOM 2959 O O . GLU A 1 368 ? -124.964 -2.026 131.307 1.00 75.69 368 GLU A O 1
ATOM 2964 N N . LEU A 1 369 ? -123.456 -3.675 131.085 1.00 76.75 369 LEU A N 1
ATOM 2965 C CA . LEU A 1 369 ? -123.950 -4.457 132.218 1.00 76.75 369 LEU A CA 1
ATOM 2966 C C . LEU A 1 369 ? -123.728 -3.746 133.560 1.00 76.75 369 LEU A C 1
ATOM 2968 O O . LEU A 1 369 ? -124.654 -3.715 134.371 1.00 76.75 369 LEU A O 1
ATOM 2972 N N . GLU A 1 370 ? -122.554 -3.156 133.795 1.00 76.56 370 GLU A N 1
ATOM 2973 C CA . GLU A 1 370 ? -122.244 -2.383 135.006 1.00 76.56 370 GLU A CA 1
ATOM 2974 C C . GLU A 1 370 ? -123.203 -1.187 135.173 1.00 76.56 370 GLU A C 1
ATOM 2976 O O . GLU A 1 370 ? -123.816 -1.046 136.235 1.00 76.56 370 GLU A O 1
ATOM 2981 N N . GLU A 1 371 ? -123.443 -0.409 134.110 1.00 75.25 371 GLU A N 1
ATOM 2982 C CA . GLU A 1 371 ? -124.408 0.702 134.106 1.00 75.25 371 GLU A CA 1
ATOM 2983 C C . GLU A 1 371 ? -125.853 0.215 134.364 1.00 75.25 371 GLU A C 1
ATOM 2985 O O . GLU A 1 371 ? -126.603 0.834 135.130 1.00 75.25 371 GLU A O 1
ATOM 2990 N N . SER A 1 372 ? -126.244 -0.942 133.811 1.00 70.00 372 SER A N 1
ATOM 2991 C CA . SER A 1 372 ? -127.566 -1.540 134.062 1.00 70.00 372 SER A CA 1
ATOM 2992 C C . SER A 1 372 ? -127.746 -2.012 135.516 1.00 70.00 372 SER A C 1
ATOM 2994 O O . SER A 1 372 ? -128.811 -1.823 136.112 1.00 70.00 372 SER A O 1
ATOM 2996 N N . ILE A 1 373 ? -126.690 -2.569 136.122 1.00 77.00 373 ILE A N 1
ATOM 2997 C CA . ILE A 1 373 ? -126.667 -3.013 137.521 1.00 77.00 373 ILE A CA 1
ATOM 2998 C C . ILE A 1 373 ? -126.755 -1.811 138.462 1.00 77.00 373 ILE A C 1
ATOM 3000 O O . ILE A 1 373 ? -127.441 -1.888 139.480 1.00 77.00 373 ILE A O 1
ATOM 3004 N N . GLU A 1 374 ? -126.097 -0.696 138.145 1.00 75.75 374 GLU A N 1
ATOM 3005 C CA . GLU A 1 374 ? -126.140 0.505 138.981 1.00 75.75 374 GLU A CA 1
ATOM 3006 C C . GLU A 1 374 ? -127.513 1.198 138.941 1.00 75.75 374 GLU A C 1
ATOM 3008 O O . GLU A 1 374 ? -128.035 1.583 139.993 1.00 75.75 374 GLU A O 1
ATOM 3013 N N . MET A 1 375 ? -128.177 1.237 137.778 1.00 68.00 375 MET A N 1
ATOM 3014 C CA . MET A 1 375 ? -129.587 1.646 137.695 1.00 68.00 375 MET A CA 1
ATOM 3015 C C . MET A 1 375 ? -130.513 0.740 138.521 1.00 68.00 375 MET A C 1
ATOM 3017 O O . MET A 1 375 ? -131.376 1.241 139.245 1.00 68.00 375 MET A O 1
ATOM 3021 N N . LEU A 1 376 ? -130.331 -0.584 138.455 1.00 72.75 376 LEU A N 1
ATOM 3022 C CA . LEU A 1 376 ? -131.123 -1.533 139.246 1.00 72.75 376 LEU A CA 1
ATOM 3023 C C . LEU A 1 376 ? -130.862 -1.398 140.754 1.00 72.75 376 LEU A C 1
ATOM 3025 O O . LEU A 1 376 ? -131.809 -1.473 141.535 1.00 72.75 376 LEU A O 1
ATOM 3029 N N . LYS A 1 377 ? -129.614 -1.146 141.171 1.00 73.75 377 LYS A N 1
ATOM 3030 C CA . LYS A 1 377 ? -129.253 -0.898 142.577 1.00 73.75 377 LYS A CA 1
ATOM 3031 C C . LYS A 1 377 ? -129.902 0.367 143.129 1.00 73.75 377 LYS A C 1
ATOM 3033 O O . LYS A 1 377 ? -130.443 0.302 144.227 1.00 73.75 377 LYS A O 1
ATOM 3038 N N . ARG A 1 378 ? -129.901 1.481 142.381 1.00 70.25 378 ARG A N 1
ATOM 3039 C CA . ARG A 1 378 ? -130.643 2.698 142.769 1.00 70.25 378 ARG A CA 1
ATOM 3040 C C . ARG A 1 378 ? -132.124 2.397 142.959 1.00 70.25 378 ARG A C 1
ATOM 3042 O O . ARG A 1 378 ? -132.649 2.581 144.046 1.00 70.25 378 ARG A O 1
ATOM 3049 N N . LYS A 1 379 ? -132.749 1.792 141.948 1.00 68.19 379 LYS A N 1
ATOM 3050 C CA . LYS A 1 379 ? -134.177 1.454 141.978 1.00 68.19 379 LYS A CA 1
ATOM 3051 C C . LYS A 1 379 ? -134.553 0.501 143.124 1.00 68.19 379 LYS A C 1
ATOM 3053 O O . LYS A 1 379 ? -135.665 0.562 143.632 1.00 68.19 379 LYS A O 1
ATOM 3058 N N . HIS A 1 380 ? -133.637 -0.381 143.531 1.00 72.62 380 HIS A N 1
ATOM 3059 C CA . HIS A 1 380 ? -133.797 -1.240 144.706 1.00 72.62 380 HIS A CA 1
ATOM 3060 C C . HIS A 1 380 ? -133.598 -0.474 146.025 1.00 72.62 380 HIS A C 1
ATOM 3062 O O . HIS A 1 380 ? -134.277 -0.781 147.001 1.00 72.62 380 HIS A O 1
ATOM 3068 N N . ALA A 1 381 ? -132.677 0.490 146.086 1.00 73.25 381 ALA A N 1
ATOM 3069 C CA . ALA A 1 381 ? -132.477 1.326 147.268 1.00 73.25 381 ALA A CA 1
ATOM 3070 C C . ALA A 1 381 ? -133.728 2.170 147.556 1.00 73.25 381 ALA A C 1
ATOM 3072 O O . ALA A 1 381 ? -134.248 2.088 148.666 1.00 73.25 381 ALA A O 1
ATOM 3073 N N . ASP A 1 382 ? -134.267 2.846 146.536 1.00 68.31 382 ASP A N 1
ATOM 3074 C CA . ASP A 1 382 ? -135.484 3.666 146.634 1.00 68.31 382 ASP A CA 1
ATOM 3075 C C . ASP A 1 382 ? -136.676 2.841 147.184 1.00 68.31 382 ASP A C 1
ATOM 3077 O O . ASP A 1 382 ? -137.360 3.246 148.123 1.00 68.31 382 ASP A O 1
ATOM 3081 N N . LEU A 1 383 ? -136.875 1.617 146.669 1.00 67.81 383 LEU A N 1
ATOM 3082 C CA . LEU A 1 383 ? -137.921 0.687 147.132 1.00 67.81 383 LEU A CA 1
ATOM 3083 C C . LEU A 1 383 ? -137.680 0.135 148.551 1.00 67.81 383 LEU A C 1
ATOM 3085 O O . LEU A 1 383 ? -138.629 -0.227 149.249 1.00 67.81 383 LEU A O 1
ATOM 3089 N N . CYS A 1 384 ? -136.423 0.025 148.988 1.00 66.81 384 CYS A N 1
ATOM 3090 C CA . CYS A 1 384 ? -136.099 -0.364 150.361 1.00 66.81 384 CYS A CA 1
ATOM 3091 C C . CYS A 1 384 ? -136.362 0.766 151.358 1.00 66.81 384 CYS A C 1
ATOM 3093 O O . CYS A 1 384 ? -136.747 0.473 152.489 1.00 66.81 384 CYS A O 1
ATOM 3095 N N . GLU A 1 385 ? -136.181 2.020 150.944 1.00 62.97 385 GLU A N 1
ATOM 3096 C CA . GLU A 1 385 ? -136.503 3.205 151.741 1.00 62.97 385 GLU A CA 1
ATOM 3097 C C . GLU A 1 385 ? -138.024 3.272 151.983 1.00 62.97 385 GLU A C 1
ATOM 3099 O O . GLU A 1 385 ? -138.453 3.253 153.139 1.00 62.97 385 GLU A O 1
ATOM 3104 N N . GLU A 1 386 ? -138.845 3.134 150.927 1.00 61.34 386 GLU A N 1
ATOM 3105 C CA . GLU A 1 386 ? -140.311 2.995 151.049 1.00 61.34 386 GLU A CA 1
ATOM 3106 C C . GLU A 1 386 ? -140.725 1.825 151.968 1.00 61.34 386 GLU A C 1
ATOM 3108 O O . GLU A 1 386 ? -141.613 1.958 152.814 1.00 61.34 386 GLU A O 1
ATOM 3113 N N . HIS A 1 387 ? -140.086 0.655 151.840 1.00 66.62 387 HIS A N 1
ATOM 3114 C CA . HIS A 1 387 ? -140.445 -0.518 152.646 1.00 66.62 387 HIS A CA 1
ATOM 3115 C C . HIS A 1 387 ? -140.044 -0.369 154.130 1.00 66.62 387 HIS A C 1
ATOM 3117 O O . HIS A 1 387 ? -140.696 -0.954 155.006 1.00 66.62 387 HIS A O 1
ATOM 3123 N N . ALA A 1 388 ? -138.982 0.377 154.446 1.00 63.56 388 ALA A N 1
ATOM 3124 C CA . ALA A 1 388 ? -138.545 0.593 155.824 1.00 63.56 388 ALA A CA 1
ATOM 3125 C C . ALA A 1 388 ? -139.506 1.524 156.581 1.00 63.56 388 ALA A C 1
ATOM 3127 O O . ALA A 1 388 ? -139.963 1.161 157.669 1.00 63.56 388 ALA A O 1
ATOM 3128 N N . GLU A 1 389 ? -139.893 2.651 155.970 1.00 60.12 389 GLU A N 1
ATOM 3129 C CA . GLU A 1 389 ? -140.849 3.611 156.545 1.00 60.12 389 GLU A CA 1
ATOM 3130 C C . GLU A 1 389 ? -142.203 2.956 156.875 1.00 60.12 389 GLU A C 1
ATOM 3132 O O . GLU A 1 389 ? -142.764 3.161 157.954 1.00 60.12 389 GLU A O 1
ATOM 3137 N N . ILE A 1 390 ? -142.699 2.085 155.986 1.00 61.72 390 ILE A N 1
ATOM 3138 C CA . ILE A 1 390 ? -143.943 1.324 156.195 1.00 61.72 390 ILE A CA 1
ATOM 3139 C C . ILE A 1 390 ? -143.838 0.367 157.396 1.00 61.72 390 ILE A C 1
ATOM 3141 O O . ILE A 1 390 ? -144.846 0.074 158.046 1.00 61.72 390 ILE A O 1
ATOM 3145 N N . LYS A 1 391 ? -142.641 -0.152 157.698 1.00 59.19 391 LYS A N 1
ATOM 3146 C CA . LYS A 1 391 ? -142.458 -1.211 158.698 1.00 59.19 391 LYS A CA 1
ATOM 3147 C C . LYS A 1 391 ? -142.317 -0.673 160.123 1.00 59.19 391 LYS A C 1
ATOM 3149 O O . LYS A 1 391 ? -142.972 -1.206 161.018 1.00 59.19 391 LYS A O 1
ATOM 3154 N N . GLU A 1 392 ? -141.528 0.380 160.349 1.00 59.66 392 GLU A N 1
ATOM 3155 C CA . GLU A 1 392 ? -141.379 0.963 161.697 1.00 59.66 392 GLU A CA 1
ATOM 3156 C C . GLU A 1 392 ? -142.685 1.588 162.210 1.00 59.66 392 GLU A C 1
ATOM 3158 O O . GLU A 1 392 ? -143.000 1.476 163.397 1.00 59.66 392 GLU A O 1
ATOM 3163 N N . ALA A 1 393 ? -143.516 2.132 161.313 1.00 58.38 393 ALA A N 1
ATOM 3164 C CA . ALA A 1 393 ? -144.844 2.645 161.649 1.00 58.38 393 ALA A CA 1
ATOM 3165 C C . ALA A 1 393 ? -145.793 1.593 162.274 1.00 58.38 393 ALA A C 1
ATOM 3167 O O . ALA A 1 393 ? -146.786 1.969 162.899 1.00 58.38 393 ALA A O 1
ATOM 3168 N N . MET A 1 394 ? -145.511 0.289 162.131 1.00 57.72 394 MET A N 1
ATOM 3169 C CA . MET A 1 394 ? -146.356 -0.791 162.659 1.00 57.72 394 MET A CA 1
ATOM 3170 C C . MET A 1 394 ? -145.951 -1.323 164.045 1.00 57.72 394 MET A C 1
ATOM 3172 O O . MET A 1 394 ? -146.812 -1.869 164.737 1.00 57.72 394 MET A O 1
ATOM 3176 N N . GLU A 1 395 ? -144.694 -1.187 164.483 1.00 58.00 395 GLU A N 1
ATOM 3177 C CA . GLU A 1 395 ? -144.233 -1.808 165.745 1.00 58.00 395 GLU A CA 1
ATOM 3178 C C . GLU A 1 395 ? -144.376 -0.902 166.984 1.00 58.00 395 GLU A C 1
ATOM 3180 O O . GLU A 1 395 ? -144.411 -1.403 168.104 1.00 58.00 395 GLU A O 1
ATOM 3185 N N . VAL A 1 396 ? -144.622 0.403 166.809 1.00 59.03 396 VAL A N 1
ATOM 3186 C CA . VAL A 1 396 ? -144.908 1.372 167.898 1.00 59.03 396 VAL A CA 1
ATOM 3187 C C . VAL A 1 396 ? -146.309 1.170 168.541 1.00 59.03 396 VAL A C 1
ATOM 3189 O O . VAL A 1 396 ? -146.741 1.951 169.385 1.00 59.03 396 VAL A O 1
ATOM 3192 N N . SER A 1 397 ? -147.054 0.122 168.158 1.00 53.34 397 SER A N 1
ATOM 3193 C CA . SER A 1 397 ? -148.493 -0.044 168.445 1.00 53.34 397 SER A CA 1
ATOM 3194 C C . SER A 1 397 ? -148.880 -1.311 169.244 1.00 53.34 397 SER A C 1
ATOM 3196 O O . SER A 1 397 ? -150.025 -1.762 169.149 1.00 53.34 397 SER A O 1
ATOM 3198 N N . LYS A 1 398 ? -147.975 -1.907 170.038 1.00 47.06 398 LYS A N 1
ATOM 3199 C CA . LYS A 1 398 ? -148.288 -3.066 170.907 1.00 47.06 398 LYS A CA 1
ATOM 3200 C C . LYS A 1 398 ? -147.672 -3.001 172.301 1.00 47.06 398 LYS A C 1
ATOM 3202 O O . LYS A 1 398 ? -146.479 -2.655 172.395 1.00 47.06 398 LYS A O 1
#